Protein AF-A0AAQ3LED3-F1 (afdb_monomer_lite)

Structure (mmCIF, N/CA/C/O backbone):
data_AF-A0AAQ3LED3-F1
#
_entry.id   AF-A0AAQ3LED3-F1
#
loop_
_atom_site.group_PDB
_atom_site.id
_atom_site.type_symbol
_atom_site.label_atom_id
_atom_site.label_alt_id
_atom_site.label_comp_id
_atom_site.label_asym_id
_atom_site.label_entity_id
_atom_site.label_seq_id
_atom_site.pdbx_PDB_ins_code
_atom_site.Cartn_x
_atom_site.Cartn_y
_atom_site.Cartn_z
_atom_site.occupancy
_atom_site.B_iso_or_equiv
_atom_site.auth_seq_id
_atom_site.auth_comp_id
_atom_site.auth_asym_id
_atom_site.auth_atom_id
_atom_site.pdbx_PDB_model_num
ATOM 1 N N . MET A 1 1 ? -4.974 -30.019 21.539 1.00 39.16 1 MET A N 1
ATOM 2 C CA . MET A 1 1 ? -4.621 -29.188 20.366 1.00 39.16 1 MET A CA 1
ATOM 3 C C . MET A 1 1 ? -3.372 -29.728 19.628 1.00 39.16 1 MET A C 1
ATOM 5 O O . MET A 1 1 ? -2.454 -28.983 19.342 1.00 39.16 1 MET A O 1
ATOM 9 N N . LYS A 1 2 ? -3.311 -31.041 19.319 1.00 35.94 2 LYS A N 1
ATOM 10 C CA . LYS A 1 2 ? -2.186 -31.709 18.611 1.00 35.94 2 LYS A CA 1
ATOM 11 C C . LYS A 1 2 ? -2.678 -32.891 17.750 1.00 35.94 2 LYS A C 1
ATOM 13 O O . LYS A 1 2 ? -2.239 -34.020 17.934 1.00 35.94 2 LYS A O 1
ATOM 18 N N . ARG A 1 3 ? -3.676 -32.673 16.881 1.00 33.66 3 ARG A N 1
ATOM 19 C CA . ARG A 1 3 ? -4.231 -33.735 16.004 1.00 33.66 3 ARG A CA 1
ATOM 20 C C . ARG A 1 3 ? -4.654 -33.291 14.591 1.00 33.66 3 ARG A C 1
ATOM 22 O O . ARG A 1 3 ? -5.319 -34.058 13.913 1.00 33.66 3 ARG A O 1
ATOM 29 N N . LYS A 1 4 ? -4.247 -32.108 14.112 1.00 34.94 4 LYS A N 1
ATOM 30 C CA . LYS A 1 4 ? -4.562 -31.657 12.736 1.00 34.94 4 LYS A CA 1
ATOM 31 C C . LYS A 1 4 ? -3.407 -31.757 11.723 1.00 34.94 4 LYS A C 1
ATOM 33 O O . LYS A 1 4 ? -3.662 -31.655 10.536 1.00 34.94 4 LYS A O 1
ATOM 38 N N . ILE A 1 5 ? -2.179 -32.067 12.152 1.00 38.88 5 ILE A N 1
ATOM 39 C CA . ILE A 1 5 ? -1.014 -32.186 11.244 1.00 38.88 5 ILE A CA 1
ATOM 40 C C . ILE A 1 5 ? -0.881 -33.597 10.626 1.00 38.88 5 ILE A C 1
ATOM 42 O O . ILE A 1 5 ? -0.180 -33.784 9.640 1.00 38.88 5 ILE A O 1
ATOM 46 N N . LEU A 1 6 ? -1.609 -34.602 11.129 1.00 34.03 6 LEU A N 1
ATOM 47 C CA . LEU A 1 6 ? -1.454 -35.990 10.664 1.00 34.03 6 LEU A CA 1
ATOM 48 C C . LEU A 1 6 ? -2.387 -36.398 9.504 1.00 34.03 6 LEU A C 1
ATOM 50 O O . LEU A 1 6 ? -2.241 -37.501 8.990 1.00 34.03 6 LEU A O 1
ATOM 54 N N . LEU A 1 7 ? -3.334 -35.550 9.077 1.00 34.97 7 LEU A N 1
ATOM 55 C CA . LEU A 1 7 ? -4.254 -35.902 7.979 1.00 34.97 7 LEU A CA 1
ATOM 56 C C . LEU A 1 7 ? -3.777 -35.464 6.584 1.00 34.97 7 LEU A C 1
ATOM 58 O O . LEU A 1 7 ? -4.203 -36.062 5.603 1.00 34.97 7 LEU A O 1
ATOM 62 N N . ILE A 1 8 ? -2.857 -34.500 6.482 1.00 41.94 8 ILE A N 1
ATOM 63 C CA . ILE A 1 8 ? -2.320 -34.039 5.186 1.00 41.94 8 ILE A CA 1
ATOM 64 C C . ILE A 1 8 ? -1.297 -35.046 4.625 1.00 41.94 8 ILE A C 1
ATOM 66 O O . ILE A 1 8 ? -1.236 -35.273 3.421 1.00 41.94 8 ILE A O 1
ATOM 70 N N . ALA A 1 9 ? -0.579 -35.765 5.494 1.00 38.59 9 ALA A N 1
ATOM 71 C CA . ALA A 1 9 ? 0.358 -36.811 5.075 1.00 38.59 9 ALA A CA 1
ATOM 72 C C . ALA A 1 9 ? -0.325 -38.108 4.587 1.00 38.59 9 ALA A C 1
ATOM 74 O O . ALA A 1 9 ? 0.303 -38.899 3.886 1.00 38.59 9 ALA A O 1
ATOM 75 N N . LEU A 1 10 ? -1.601 -38.350 4.928 1.00 37.53 10 LEU A N 1
ATOM 76 C CA . LEU A 1 10 ? -2.265 -39.623 4.612 1.00 37.53 10 LEU A CA 1
ATOM 77 C C . LEU A 1 10 ? -2.954 -39.654 3.238 1.00 37.53 10 LEU A C 1
ATOM 79 O O . LEU A 1 10 ? -3.144 -40.740 2.698 1.00 37.53 10 LEU A O 1
ATOM 83 N N . PHE A 1 11 ? -3.277 -38.499 2.644 1.00 43.75 11 PHE A N 1
ATOM 84 C CA . PHE A 1 11 ? -3.797 -38.445 1.269 1.00 43.75 11 PHE A CA 1
ATOM 85 C C . PHE A 1 11 ? -2.687 -38.554 0.209 1.00 43.75 11 PHE A C 1
ATOM 87 O O . PHE A 1 11 ? -2.927 -39.091 -0.868 1.00 43.75 11 PHE A O 1
ATOM 94 N N . GLY A 1 12 ? -1.453 -38.142 0.530 1.00 40.75 12 GLY A N 1
ATOM 95 C CA . GLY A 1 12 ? -0.299 -38.260 -0.374 1.00 40.75 12 GLY A CA 1
ATOM 96 C C . GLY A 1 12 ? 0.404 -39.625 -0.360 1.00 40.75 12 GLY A C 1
ATOM 97 O O . GLY A 1 12 ? 1.065 -39.980 -1.330 1.00 40.75 12 GLY A O 1
ATOM 98 N N . ALA A 1 13 ? 0.264 -40.416 0.709 1.00 41.31 13 ALA A N 1
ATOM 99 C CA . ALA A 1 13 ? 1.035 -41.653 0.888 1.00 41.31 13 ALA A CA 1
ATOM 100 C C . ALA A 1 13 ? 0.421 -42.908 0.230 1.00 41.31 13 ALA A C 1
ATOM 102 O O . ALA A 1 13 ? 1.089 -43.937 0.149 1.00 41.31 13 ALA A O 1
ATOM 103 N N . LEU A 1 14 ? -0.830 -42.847 -0.245 1.00 41.62 14 LEU A N 1
ATOM 104 C CA . LEU A 1 14 ? -1.497 -43.976 -0.918 1.00 41.62 14 LEU A CA 1
ATOM 105 C C . LEU A 1 14 ? -1.493 -43.877 -2.450 1.00 41.62 14 LEU A C 1
ATOM 107 O O . LEU A 1 14 ? -1.827 -44.853 -3.121 1.00 41.62 14 LEU A O 1
ATOM 111 N N . PHE A 1 15 ? -1.027 -42.761 -3.014 1.00 47.09 15 PHE A N 1
ATOM 112 C CA . PHE A 1 15 ? -0.746 -42.647 -4.441 1.00 47.09 15 PHE A CA 1
ATOM 113 C C . PHE A 1 15 ? 0.743 -42.883 -4.709 1.00 47.09 15 PHE A C 1
ATOM 115 O O . PHE A 1 15 ? 1.559 -41.970 -4.734 1.00 47.09 15 PHE A O 1
ATOM 122 N N . SER A 1 16 ? 1.050 -44.152 -4.986 1.00 44.34 16 SER A N 1
ATOM 123 C CA . SER A 1 16 ? 2.111 -44.573 -5.902 1.00 44.34 16 SER A CA 1
ATOM 124 C C . SER A 1 16 ? 3.573 -44.252 -5.515 1.00 44.34 16 SER A C 1
ATOM 126 O O . SER A 1 16 ? 4.121 -43.192 -5.816 1.00 44.34 16 SER A O 1
ATOM 128 N N . LEU A 1 17 ? 4.267 -45.287 -5.038 1.00 46.12 17 LEU A N 1
ATOM 129 C CA . LEU A 1 17 ? 5.734 -45.380 -5.017 1.00 46.12 17 LEU A CA 1
ATOM 130 C C . LEU A 1 17 ? 6.355 -45.763 -6.385 1.00 46.12 17 LEU A C 1
ATOM 132 O O . LEU A 1 17 ? 7.554 -45.990 -6.439 1.00 46.12 17 LEU A O 1
ATOM 136 N N . ASN A 1 18 ? 5.579 -45.834 -7.481 1.00 47.50 18 ASN A N 1
ATOM 137 C CA . ASN A 1 18 ? 6.070 -46.310 -8.792 1.00 47.50 18 ASN A CA 1
ATOM 138 C C . ASN A 1 18 ? 5.750 -45.413 -10.012 1.00 47.50 18 ASN A C 1
ATOM 140 O O . ASN A 1 18 ? 6.147 -45.764 -11.117 1.00 47.50 18 ASN A O 1
ATOM 144 N N . ALA A 1 19 ? 5.060 -44.278 -9.852 1.00 50.53 19 ALA A N 1
ATOM 145 C CA . ALA A 1 19 ? 4.600 -43.425 -10.966 1.00 50.53 19 ALA A CA 1
ATOM 146 C C . ALA A 1 19 ? 5.164 -41.989 -10.971 1.00 50.53 19 ALA A C 1
ATOM 148 O O . ALA A 1 19 ? 4.723 -41.179 -11.777 1.00 50.53 19 ALA A O 1
ATOM 149 N N . LYS A 1 20 ? 6.117 -41.642 -10.090 1.00 52.84 20 LYS A N 1
ATOM 150 C CA . LYS A 1 20 ? 6.657 -40.265 -10.013 1.00 52.84 20 LYS A CA 1
ATOM 151 C C . LYS A 1 20 ? 7.801 -39.985 -10.994 1.00 52.84 20 LYS A C 1
ATOM 153 O O . LYS A 1 20 ? 7.838 -38.904 -11.569 1.00 52.84 20 LYS A O 1
ATOM 158 N N . ALA A 1 21 ? 8.629 -40.984 -11.303 1.00 53.38 21 ALA A N 1
ATOM 159 C CA . ALA A 1 21 ? 9.768 -40.877 -12.226 1.00 53.38 21 ALA A CA 1
ATOM 160 C C . ALA A 1 21 ? 9.396 -40.711 -13.724 1.00 53.38 21 ALA A C 1
ATOM 162 O O . ALA A 1 21 ? 10.213 -40.984 -14.600 1.00 53.38 21 ALA A O 1
ATOM 163 N N . GLN A 1 22 ? 8.149 -40.344 -14.048 1.00 70.69 22 GLN A N 1
ATOM 164 C CA . GLN A 1 22 ? 7.679 -40.182 -15.430 1.00 70.69 22 GLN A CA 1
ATOM 165 C C . GLN A 1 22 ? 7.070 -38.816 -15.743 1.00 70.69 22 GLN A C 1
ATOM 167 O O . GLN A 1 22 ? 6.815 -38.558 -16.922 1.00 70.69 22 GLN A O 1
ATOM 172 N N . LEU A 1 23 ? 6.865 -37.936 -14.753 1.00 83.38 23 LEU A N 1
ATOM 173 C CA . LEU A 1 23 ? 6.162 -36.669 -14.983 1.00 83.38 23 LEU A CA 1
ATOM 174 C C . LEU A 1 23 ? 6.820 -35.851 -16.103 1.00 83.38 23 LEU A C 1
ATOM 176 O O . LEU A 1 23 ? 6.142 -35.382 -17.008 1.00 83.38 23 LEU A O 1
ATOM 180 N N . TRP A 1 24 ? 8.149 -35.776 -16.106 1.00 88.06 24 TRP A N 1
ATOM 181 C CA . TRP A 1 24 ? 8.919 -35.025 -17.101 1.00 88.06 24 TRP A CA 1
ATOM 182 C C . TRP A 1 24 ? 9.582 -35.921 -18.150 1.00 88.06 24 TRP A C 1
ATOM 184 O O . TRP A 1 24 ? 10.548 -35.525 -18.805 1.00 88.06 24 TRP A O 1
ATOM 194 N N . SER A 1 25 ? 9.059 -37.138 -18.336 1.00 83.06 25 SER A N 1
ATOM 195 C CA . SER A 1 25 ? 9.553 -38.042 -19.372 1.00 83.06 25 SER A CA 1
ATOM 196 C C . SER A 1 25 ? 9.434 -37.390 -20.757 1.00 83.06 25 SER A C 1
ATOM 198 O O . SER A 1 25 ? 8.403 -36.831 -21.123 1.00 83.06 25 SER A O 1
ATOM 200 N N . GLY A 1 26 ? 10.530 -37.415 -21.520 1.00 84.06 26 GLY A N 1
ATOM 201 C CA . GLY A 1 26 ? 10.606 -36.771 -22.835 1.00 84.06 26 GLY A CA 1
ATOM 202 C C . GLY A 1 26 ? 10.988 -35.287 -22.825 1.00 84.06 26 GLY A C 1
ATOM 203 O O . GLY A 1 26 ? 11.091 -34.706 -23.904 1.00 84.06 26 GLY A O 1
ATOM 204 N N . ALA A 1 27 ? 11.247 -34.679 -21.661 1.00 86.94 27 ALA A N 1
ATOM 205 C CA . ALA A 1 27 ? 11.855 -33.353 -21.610 1.00 86.94 27 ALA A CA 1
ATOM 206 C C . ALA A 1 27 ? 13.255 -33.374 -22.255 1.00 86.94 27 ALA A C 1
ATOM 208 O O . ALA A 1 27 ? 14.071 -34.257 -21.974 1.00 86.94 27 ALA A O 1
ATOM 209 N N . GLY A 1 28 ? 13.540 -32.397 -23.120 1.00 84.38 28 GLY A N 1
ATOM 210 C CA . GLY A 1 28 ? 14.907 -32.131 -23.569 1.00 84.38 28 GLY A CA 1
ATOM 211 C C . GLY A 1 28 ? 15.749 -31.661 -22.384 1.00 84.38 28 GLY A C 1
ATOM 212 O O . GLY A 1 28 ? 15.194 -31.126 -21.434 1.00 84.38 28 GLY A O 1
ATOM 213 N N . GLY A 1 29 ? 17.064 -31.865 -22.405 1.00 86.56 29 GLY A N 1
ATOM 214 C CA . GLY A 1 29 ? 17.938 -31.460 -21.302 1.00 86.56 29 GLY A CA 1
ATOM 215 C C . GLY A 1 29 ? 19.202 -30.764 -21.785 1.00 86.56 29 GLY A C 1
ATOM 216 O O . GLY A 1 29 ? 19.706 -31.078 -22.866 1.00 86.56 29 GLY A O 1
ATOM 217 N N . ASP A 1 30 ? 19.716 -29.843 -20.977 1.00 86.75 30 ASP A N 1
ATOM 218 C CA . ASP A 1 30 ? 21.051 -29.275 -21.125 1.00 86.75 30 ASP A CA 1
ATOM 219 C C . ASP A 1 30 ? 22.057 -29.964 -20.168 1.00 86.75 30 ASP A C 1
ATOM 221 O O . ASP A 1 30 ? 21.665 -30.692 -19.248 1.00 86.75 30 ASP A O 1
ATOM 225 N N . PRO A 1 31 ? 23.375 -29.769 -20.356 1.00 80.56 31 PRO A N 1
ATOM 226 C CA . PRO A 1 31 ? 24.391 -30.344 -19.469 1.00 80.56 31 PRO A CA 1
ATOM 227 C C . PRO A 1 31 ? 24.377 -29.820 -18.022 1.00 80.56 31 PRO A C 1
ATOM 229 O O . PRO A 1 31 ? 25.040 -30.410 -17.172 1.00 80.56 31 PRO A O 1
ATOM 232 N N . ASN A 1 32 ? 23.665 -28.728 -17.733 1.00 86.94 32 ASN A N 1
ATOM 233 C CA . ASN A 1 32 ? 23.598 -28.094 -16.414 1.00 86.94 32 ASN A CA 1
ATOM 234 C C . ASN A 1 32 ? 22.384 -28.566 -15.592 1.00 86.94 32 ASN A C 1
ATOM 236 O O . ASN A 1 32 ? 22.146 -28.063 -14.493 1.00 86.94 32 ASN A O 1
ATOM 240 N N . GLY A 1 33 ? 21.619 -29.535 -16.105 1.00 86.81 33 GLY A N 1
ATOM 241 C CA . GLY A 1 33 ? 20.439 -30.080 -15.435 1.00 86.81 33 GLY A CA 1
ATOM 242 C C . GLY A 1 33 ? 19.156 -29.286 -15.686 1.00 86.81 33 GLY A C 1
ATOM 243 O O . GLY A 1 33 ? 18.128 -29.610 -15.088 1.00 86.81 33 GLY A O 1
ATOM 244 N N . TRP A 1 34 ? 19.188 -28.284 -16.572 1.00 92.94 34 TRP A N 1
ATOM 245 C CA . TRP A 1 34 ? 17.970 -27.667 -17.084 1.00 92.94 34 TRP A CA 1
ATOM 246 C C . TRP A 1 34 ? 17.277 -28.614 -18.048 1.00 92.94 34 TRP A C 1
ATOM 248 O O . TRP A 1 34 ? 17.904 -29.312 -18.846 1.00 92.94 34 TRP A O 1
ATOM 258 N N . LYS A 1 35 ? 15.956 -28.623 -17.969 1.00 93.50 35 LYS A N 1
ATOM 259 C CA . LYS A 1 35 ? 15.052 -29.408 -18.790 1.00 93.50 35 LYS A CA 1
ATOM 260 C C . LYS A 1 35 ? 14.139 -28.469 -19.554 1.00 93.50 35 LYS A C 1
ATOM 262 O O . LYS A 1 35 ? 13.816 -27.386 -19.078 1.00 93.50 35 LYS A O 1
ATOM 267 N N . TYR A 1 36 ? 13.720 -28.896 -20.733 1.00 92.25 36 TYR A N 1
ATOM 268 C CA . TYR A 1 36 ? 12.836 -28.149 -21.607 1.00 92.25 36 TYR A CA 1
ATOM 269 C C . TYR A 1 36 ? 11.676 -29.020 -22.059 1.00 92.25 36 TYR A C 1
ATOM 271 O O . TYR A 1 36 ? 11.869 -30.121 -22.584 1.00 92.25 36 TYR A O 1
ATOM 279 N N . VAL A 1 37 ? 10.469 -28.490 -21.914 1.00 91.88 37 VAL A N 1
ATOM 280 C CA . VAL A 1 37 ? 9.255 -29.075 -22.476 1.00 91.88 37 VAL A CA 1
ATOM 281 C C . VAL A 1 37 ? 8.555 -27.996 -23.286 1.00 91.88 37 VAL A C 1
ATOM 283 O O . VAL A 1 37 ? 8.310 -26.914 -22.776 1.00 91.88 37 VAL A O 1
ATOM 286 N N . SER A 1 38 ? 8.222 -28.290 -24.546 1.00 88.25 38 SER A N 1
ATOM 287 C CA . SER A 1 38 ? 7.751 -27.274 -25.508 1.00 88.25 38 SER A CA 1
ATOM 288 C C . SER A 1 38 ? 6.564 -26.430 -25.041 1.00 88.25 38 SER A C 1
ATOM 290 O O . SER A 1 38 ? 6.503 -25.250 -25.369 1.00 88.25 38 SER A O 1
ATOM 292 N N . TRP A 1 39 ? 5.638 -27.021 -24.281 1.00 88.31 39 TRP A N 1
ATOM 293 C CA . TRP A 1 39 ? 4.488 -26.300 -23.753 1.00 88.31 39 TRP A CA 1
ATOM 294 C C . TRP A 1 39 ? 4.817 -25.554 -22.460 1.00 88.31 39 TRP A C 1
ATOM 296 O O . TRP A 1 39 ? 4.253 -24.495 -22.253 1.00 88.31 39 TRP A O 1
ATOM 306 N N . PHE A 1 40 ? 5.709 -26.073 -21.610 1.00 90.69 40 PHE A N 1
ATOM 307 C CA . PHE A 1 40 ? 5.957 -25.522 -20.274 1.00 90.69 40 PHE A CA 1
ATOM 308 C C . PHE A 1 40 ? 7.080 -24.477 -20.281 1.00 90.69 40 PHE A C 1
ATOM 310 O O . PHE A 1 40 ? 6.923 -23.409 -19.707 1.00 90.69 40 PHE A O 1
ATOM 317 N N . GLY A 1 41 ? 8.163 -24.732 -21.018 1.00 90.25 41 GLY A N 1
ATOM 318 C CA . GLY A 1 41 ? 9.366 -23.904 -21.052 1.00 90.25 41 GLY A CA 1
ATOM 319 C C . GLY A 1 41 ? 10.567 -24.594 -20.404 1.00 90.25 41 GLY A C 1
ATOM 320 O O . GLY A 1 41 ? 10.619 -25.828 -20.316 1.00 90.25 41 GLY A O 1
ATOM 321 N N . TRP A 1 42 ? 11.555 -23.791 -19.996 1.00 91.56 42 TRP A N 1
ATOM 322 C CA . TRP A 1 42 ? 12.739 -24.257 -19.277 1.00 91.56 42 TRP A CA 1
ATOM 323 C C . TRP A 1 42 ? 12.487 -24.344 -17.774 1.00 91.56 42 TRP A C 1
ATOM 325 O O . TRP A 1 42 ? 11.936 -23.437 -17.152 1.00 91.56 42 TRP A O 1
ATOM 335 N N . PHE A 1 43 ? 12.954 -25.427 -17.167 1.00 93.62 43 PHE A N 1
ATOM 336 C CA . PHE A 1 43 ? 12.935 -25.607 -15.723 1.00 93.62 43 PHE A CA 1
ATOM 337 C C . PHE A 1 43 ? 14.103 -26.471 -15.264 1.00 93.62 43 PHE A C 1
ATOM 339 O O . PHE A 1 43 ? 14.578 -27.349 -15.979 1.00 93.62 43 PHE A O 1
ATOM 346 N N . TRP A 1 44 ? 14.559 -26.253 -14.043 1.00 93.69 44 TRP A N 1
ATOM 347 C CA . TRP A 1 44 ? 15.579 -27.054 -13.393 1.00 93.69 44 TRP A CA 1
ATOM 348 C C . TRP A 1 44 ? 14.942 -27.975 -12.349 1.00 93.69 44 TRP A C 1
ATOM 350 O O . TRP A 1 44 ? 14.033 -27.573 -11.624 1.00 93.69 44 TRP A O 1
ATOM 360 N N . SER A 1 45 ? 15.400 -29.224 -12.256 1.00 88.88 45 SER A N 1
ATOM 361 C CA . SER A 1 45 ? 14.955 -30.160 -11.215 1.00 88.88 45 SER A CA 1
ATOM 362 C C . SER A 1 45 ? 16.072 -31.145 -10.876 1.00 88.88 45 SER A C 1
ATOM 364 O O . SER A 1 45 ? 16.487 -31.933 -11.728 1.00 88.88 45 SER A O 1
ATOM 366 N N . GLU A 1 46 ? 16.547 -31.099 -9.627 1.00 78.88 46 GLU A N 1
ATOM 367 C CA . GLU A 1 46 ? 17.621 -31.970 -9.121 1.00 78.88 46 GLU A CA 1
ATOM 368 C C . GLU A 1 46 ? 17.181 -33.431 -8.994 1.00 78.88 46 GLU A C 1
ATOM 370 O O . GLU A 1 46 ? 17.960 -34.355 -9.220 1.00 78.88 46 GLU A O 1
ATOM 375 N N . ASN A 1 47 ? 15.919 -33.638 -8.614 1.00 77.81 47 ASN A N 1
ATOM 376 C CA . ASN A 1 47 ? 15.350 -34.947 -8.351 1.00 77.81 47 ASN A CA 1
ATOM 377 C C . ASN A 1 47 ? 13.862 -34.946 -8.718 1.00 77.81 47 ASN A C 1
ATOM 379 O O . ASN A 1 47 ? 13.042 -34.374 -7.999 1.00 77.81 47 ASN A O 1
ATOM 383 N N . GLU A 1 48 ? 13.512 -35.622 -9.812 1.00 68.81 48 GLU A N 1
ATOM 384 C CA . GLU A 1 48 ? 12.120 -35.725 -10.272 1.00 68.81 48 GLU A CA 1
ATOM 385 C C . GLU A 1 48 ? 11.205 -36.364 -9.215 1.00 68.81 48 GLU A C 1
ATOM 387 O O . GLU A 1 48 ? 10.032 -36.008 -9.119 1.00 68.81 48 GLU A O 1
ATOM 392 N N . ASP A 1 49 ? 11.747 -37.230 -8.351 1.00 70.56 49 ASP A N 1
ATOM 393 C CA . ASP A 1 49 ? 10.980 -37.872 -7.280 1.00 70.56 49 ASP A CA 1
ATOM 394 C C . ASP A 1 49 ? 10.625 -36.904 -6.141 1.00 70.56 49 ASP A C 1
ATOM 396 O O . ASP A 1 49 ? 9.685 -37.152 -5.376 1.00 70.56 49 ASP A O 1
ATOM 400 N N . ALA A 1 50 ? 11.356 -35.791 -6.020 1.00 79.12 50 ALA A N 1
ATOM 401 C CA . ALA A 1 50 ? 11.120 -34.783 -4.994 1.00 79.12 50 ALA A CA 1
ATOM 402 C C . ALA A 1 50 ? 9.968 -33.833 -5.347 1.00 79.12 50 ALA A C 1
ATOM 404 O O . ALA A 1 50 ? 9.519 -33.114 -4.459 1.00 79.12 50 ALA A O 1
ATOM 405 N N . GLY A 1 51 ? 9.494 -33.809 -6.600 1.00 87.75 51 GLY A N 1
ATOM 406 C CA . GLY A 1 51 ? 8.405 -32.943 -7.080 1.00 87.75 51 GLY A CA 1
ATOM 407 C C . GLY A 1 51 ? 8.763 -31.457 -7.209 1.00 87.75 51 GLY A C 1
ATOM 408 O O . GLY A 1 51 ? 8.137 -30.749 -7.991 1.00 87.75 51 GLY A O 1
ATOM 409 N N . TRP A 1 52 ? 9.785 -30.974 -6.500 1.00 92.31 52 TRP A N 1
ATOM 410 C CA . TRP A 1 52 ? 10.265 -29.599 -6.618 1.00 92.31 52 TRP A CA 1
ATOM 411 C C . TRP A 1 52 ? 10.997 -29.354 -7.940 1.00 92.31 52 TRP A C 1
ATOM 413 O O . TRP A 1 52 ? 11.885 -30.114 -8.345 1.00 92.31 52 TRP A O 1
ATOM 423 N N . LEU A 1 53 ? 10.640 -28.248 -8.584 1.00 93.62 53 LEU A N 1
ATOM 424 C CA . LEU A 1 53 ? 11.310 -27.705 -9.756 1.00 93.62 53 LEU A CA 1
ATOM 425 C C . LEU A 1 53 ? 11.456 -26.189 -9.626 1.00 93.62 53 LEU A C 1
ATOM 427 O O . LEU A 1 53 ? 10.682 -25.539 -8.924 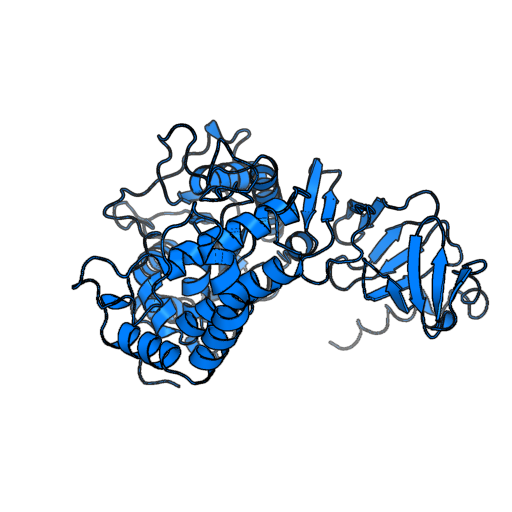1.00 93.62 53 LEU A O 1
ATOM 431 N N . TYR A 1 54 ? 12.447 -25.643 -10.318 1.00 91.94 54 TYR A N 1
ATOM 432 C CA . TYR A 1 54 ? 12.633 -24.213 -10.506 1.00 91.94 54 TYR A CA 1
ATOM 433 C C . TYR A 1 54 ? 12.352 -23.880 -11.971 1.00 91.94 54 TYR A C 1
ATOM 435 O O . TYR A 1 54 ? 13.160 -24.194 -12.842 1.00 91.94 54 TYR A O 1
ATOM 443 N N . HIS A 1 55 ? 11.192 -23.303 -12.262 1.00 91.44 55 HIS A N 1
ATOM 444 C CA . HIS A 1 55 ? 10.849 -22.836 -13.602 1.00 91.44 55 HIS A CA 1
ATOM 445 C C . HIS A 1 55 ? 11.590 -21.531 -13.906 1.00 91.44 55 HIS A C 1
ATOM 447 O O . HIS A 1 55 ? 11.686 -20.673 -13.031 1.00 91.44 55 HIS A O 1
ATOM 453 N N . GLU A 1 56 ? 12.070 -21.350 -15.139 1.00 84.50 56 GLU A N 1
ATOM 454 C CA . GLU A 1 56 ? 12.850 -20.167 -15.543 1.00 84.50 56 GLU A CA 1
ATOM 455 C C . GLU A 1 56 ? 12.136 -18.854 -15.202 1.00 84.50 56 GLU A C 1
ATOM 457 O O . GLU A 1 56 ? 12.763 -17.904 -14.739 1.00 84.50 56 GLU A O 1
ATOM 462 N N . THR A 1 57 ? 10.815 -18.833 -15.377 1.00 78.75 57 THR A N 1
ATOM 463 C CA . THR A 1 57 ? 9.985 -17.663 -15.085 1.00 78.75 57 THR A CA 1
ATOM 464 C C . THR A 1 57 ? 9.105 -17.831 -13.849 1.00 78.75 57 THR A C 1
ATOM 466 O O . THR A 1 57 ? 8.951 -16.888 -13.088 1.00 78.75 57 THR A O 1
ATOM 469 N N . LEU A 1 58 ? 8.544 -19.021 -13.604 1.00 81.44 58 LEU A N 1
ATOM 470 C CA . LEU A 1 58 ? 7.572 -19.247 -12.524 1.00 81.44 58 LEU A CA 1
ATOM 471 C C . LEU A 1 58 ? 8.253 -19.506 -11.167 1.00 81.44 58 LEU A C 1
ATOM 473 O O . LEU A 1 58 ? 7.567 -19.662 -10.160 1.00 81.44 58 LEU A O 1
ATOM 477 N N . GLU A 1 59 ? 9.591 -19.523 -11.143 1.00 86.50 59 GLU A N 1
ATOM 478 C CA . GLU A 1 59 ? 10.435 -19.794 -9.979 1.00 86.50 59 GLU A CA 1
ATOM 479 C C . GLU A 1 59 ? 10.143 -21.166 -9.335 1.00 86.50 59 GLU A C 1
ATOM 481 O O . GLU A 1 59 ? 9.880 -22.153 -10.029 1.00 86.50 59 GLU A O 1
ATOM 486 N N . TRP A 1 60 ? 10.281 -21.276 -8.010 1.00 91.12 60 TRP A N 1
ATOM 487 C CA . TRP A 1 60 ? 10.126 -22.530 -7.278 1.00 91.12 60 TRP A CA 1
ATOM 488 C C . TRP A 1 60 ? 8.671 -22.986 -7.212 1.00 91.12 60 TRP A C 1
ATOM 490 O O . TRP A 1 60 ? 7.803 -22.294 -6.682 1.00 91.12 60 TRP A O 1
ATOM 500 N N . MET A 1 61 ? 8.433 -24.212 -7.671 1.00 93.69 61 MET A N 1
ATOM 501 C CA . MET A 1 61 ? 7.122 -24.848 -7.668 1.00 93.69 61 MET A CA 1
ATOM 502 C C . MET A 1 61 ? 7.248 -26.317 -7.265 1.00 93.69 61 MET A C 1
ATOM 504 O O . MET A 1 61 ? 8.227 -26.985 -7.603 1.00 93.69 61 MET A O 1
ATOM 508 N N . TYR A 1 62 ? 6.238 -26.852 -6.585 1.00 93.75 62 TYR A N 1
ATOM 509 C CA . TYR A 1 62 ? 6.117 -28.293 -6.362 1.00 93.75 62 TYR A CA 1
ATOM 510 C C . TYR A 1 62 ? 5.104 -28.882 -7.340 1.00 93.75 62 TYR A C 1
ATOM 512 O O . TYR A 1 62 ? 3.921 -28.569 -7.268 1.00 93.75 62 TYR A O 1
ATOM 520 N N . ALA A 1 63 ? 5.552 -29.740 -8.249 1.00 93.94 63 ALA A N 1
ATOM 521 C CA . ALA A 1 63 ? 4.704 -30.430 -9.206 1.00 93.94 63 ALA A CA 1
ATOM 522 C C . ALA A 1 63 ? 4.298 -31.815 -8.681 1.00 93.94 63 ALA A C 1
ATOM 524 O O . ALA A 1 63 ? 5.129 -32.622 -8.259 1.00 93.94 63 ALA A O 1
ATOM 525 N N . SER A 1 64 ? 3.002 -32.110 -8.744 1.00 92.00 64 SER A N 1
ATOM 526 C CA . SER A 1 64 ? 2.417 -33.384 -8.340 1.00 92.00 64 SER A CA 1
ATOM 527 C C . SER A 1 64 ? 1.444 -33.880 -9.398 1.00 92.00 64 SER A C 1
ATOM 529 O O . SER A 1 64 ? 0.300 -33.433 -9.459 1.00 92.00 64 SER A O 1
ATOM 531 N N . SER A 1 65 ? 1.880 -34.846 -10.205 1.00 87.56 65 SER A N 1
ATOM 532 C CA . SER A 1 65 ? 1.007 -35.590 -11.113 1.00 87.56 65 SER A CA 1
ATOM 533 C C . SER A 1 65 ? 1.643 -36.901 -11.576 1.00 87.56 65 SER A C 1
ATOM 535 O O . SER A 1 65 ? 2.795 -37.195 -11.259 1.00 87.56 65 SER A O 1
ATOM 537 N N . GLN A 1 66 ? 0.857 -37.698 -12.296 1.00 84.12 66 GLN A N 1
ATOM 538 C CA . GLN A 1 66 ? 1.285 -38.895 -13.015 1.00 84.12 66 GLN A CA 1
ATOM 539 C C . GLN A 1 66 ? 1.503 -38.629 -14.516 1.00 84.12 66 GLN A C 1
ATOM 541 O O . GLN A 1 66 ? 2.078 -39.477 -15.192 1.00 84.12 66 GLN A O 1
ATOM 546 N N . SER A 1 67 ? 1.052 -37.486 -15.048 1.00 88.62 67 SER A N 1
ATOM 547 C CA . SER A 1 67 ? 1.177 -37.124 -16.465 1.00 88.62 67 SER A CA 1
ATOM 548 C C . SER A 1 67 ? 1.397 -35.622 -16.646 1.00 88.62 67 SER A C 1
ATOM 550 O O . SER A 1 67 ? 1.137 -34.832 -15.741 1.00 88.62 67 SER A O 1
ATOM 552 N N . GLN A 1 68 ? 1.860 -35.223 -17.835 1.00 90.81 68 GLN A N 1
ATOM 553 C CA . GLN A 1 68 ? 2.004 -33.805 -18.178 1.00 90.81 68 GLN A CA 1
ATOM 554 C C . GLN A 1 68 ? 0.670 -33.116 -18.469 1.00 90.81 68 GLN A C 1
ATOM 556 O O . GLN A 1 68 ? 0.642 -31.894 -18.508 1.00 90.81 68 GLN A O 1
ATOM 561 N N . ASP A 1 69 ? -0.412 -33.867 -18.679 1.00 91.38 69 ASP A N 1
ATOM 562 C CA . ASP A 1 69 ? -1.705 -33.317 -19.099 1.00 91.38 69 ASP A CA 1
ATOM 563 C C . ASP A 1 69 ? -2.494 -32.713 -17.921 1.00 91.38 69 ASP A C 1
ATOM 565 O O . ASP A 1 69 ? -3.243 -31.763 -18.120 1.00 91.38 69 ASP A O 1
ATOM 569 N N . ASP A 1 70 ? -2.262 -33.202 -16.694 1.00 91.25 70 ASP A N 1
ATOM 570 C CA . ASP A 1 70 ? -3.029 -32.841 -15.493 1.00 91.25 70 ASP A CA 1
ATOM 571 C C . ASP A 1 70 ? -2.102 -32.599 -14.288 1.00 91.25 70 ASP A C 1
ATOM 573 O O . ASP A 1 70 ? -2.015 -33.422 -13.373 1.00 91.25 70 ASP A O 1
ATOM 577 N N . ILE A 1 71 ? -1.354 -31.498 -14.278 1.00 93.75 71 ILE A N 1
ATOM 578 C CA . ILE A 1 71 ? -0.377 -31.179 -13.231 1.00 93.75 71 ILE A CA 1
ATOM 579 C C . ILE A 1 71 ? -0.976 -30.292 -12.141 1.00 93.75 71 ILE A C 1
ATOM 581 O O . ILE A 1 71 ? -1.455 -29.188 -12.399 1.00 93.75 71 ILE A O 1
ATOM 585 N N . PHE A 1 72 ? -0.857 -30.740 -10.889 1.00 94.56 72 PHE A N 1
ATOM 586 C CA . PHE A 1 72 ? -1.029 -29.864 -9.736 1.00 94.56 72 PHE A CA 1
ATOM 587 C C . PHE A 1 72 ? 0.312 -29.250 -9.357 1.00 94.56 72 PHE A C 1
ATOM 589 O O . PHE A 1 72 ? 1.247 -29.957 -8.981 1.00 94.56 72 PHE A O 1
ATOM 596 N N . PHE A 1 73 ? 0.395 -27.934 -9.446 1.00 94.44 73 PHE A N 1
ATOM 597 C CA . PHE A 1 73 ? 1.527 -27.141 -9.011 1.00 94.44 73 PHE A CA 1
ATOM 598 C C . PHE A 1 73 ? 1.216 -26.500 -7.667 1.00 94.44 73 PHE A C 1
ATOM 600 O O . PHE A 1 73 ? 0.134 -25.964 -7.492 1.00 94.44 73 PHE A O 1
ATOM 607 N N . TRP A 1 74 ? 2.149 -26.511 -6.726 1.00 93.12 74 TRP A N 1
ATOM 608 C CA . TRP A 1 74 ? 2.056 -25.702 -5.518 1.00 93.12 74 TRP A CA 1
ATOM 609 C C . TRP A 1 74 ? 3.087 -24.579 -5.557 1.00 93.12 74 TRP A C 1
ATOM 611 O O . TRP A 1 74 ? 4.254 -24.825 -5.875 1.00 93.12 74 TRP A O 1
ATOM 621 N N . THR A 1 75 ? 2.658 -23.368 -5.213 1.00 84.94 75 THR A N 1
ATOM 622 C CA . THR A 1 75 ? 3.519 -22.192 -5.009 1.00 84.94 75 THR A CA 1
ATOM 623 C C . THR A 1 75 ? 3.215 -21.559 -3.655 1.00 84.94 75 THR A C 1
ATOM 625 O O . THR A 1 75 ? 2.139 -21.784 -3.101 1.00 84.94 75 THR A O 1
ATOM 628 N N . ASN A 1 76 ? 4.137 -20.750 -3.126 1.00 73.75 76 ASN A N 1
ATOM 629 C CA . ASN A 1 76 ? 3.888 -20.014 -1.881 1.00 73.75 76 ASN A CA 1
ATOM 630 C C . ASN A 1 76 ? 2.729 -19.012 -2.023 1.00 73.75 76 ASN A C 1
ATOM 632 O O . ASN A 1 76 ? 1.992 -18.805 -1.064 1.00 73.75 76 ASN A O 1
ATOM 636 N N . ASP A 1 77 ? 2.572 -18.419 -3.209 1.00 68.06 77 ASP A N 1
ATOM 637 C CA . ASP A 1 77 ? 1.662 -17.289 -3.418 1.00 68.06 77 ASP A CA 1
ATOM 638 C C . ASP A 1 77 ? 0.247 -17.741 -3.801 1.00 68.06 77 ASP A C 1
ATOM 640 O O . ASP A 1 77 ? -0.737 -17.178 -3.332 1.00 68.06 77 ASP A O 1
ATOM 644 N N . LEU A 1 78 ? 0.136 -18.775 -4.642 1.00 75.50 78 LEU A N 1
ATOM 645 C CA . LEU A 1 78 ? -1.137 -19.234 -5.217 1.00 75.50 78 LEU A CA 1
ATOM 646 C C . LEU A 1 78 ? -1.590 -20.599 -4.689 1.00 75.50 78 LEU A C 1
ATOM 648 O O . LEU A 1 78 ? -2.608 -21.127 -5.141 1.00 75.50 78 LEU A O 1
ATOM 652 N N . GLU A 1 79 ? -0.845 -21.156 -3.729 1.00 87.50 79 GLU A N 1
ATOM 653 C CA . GLU A 1 79 ? -1.027 -22.504 -3.196 1.00 87.50 79 GLU A CA 1
ATOM 654 C C . GLU A 1 79 ? -1.143 -23.538 -4.329 1.00 87.50 79 GLU A C 1
ATOM 656 O O . GLU A 1 79 ? -0.358 -23.498 -5.280 1.00 87.50 79 GLU A O 1
ATOM 661 N N . TRP A 1 80 ? -2.086 -24.483 -4.227 1.00 92.38 80 TRP A N 1
ATOM 662 C CA . TRP A 1 80 ? -2.343 -25.477 -5.261 1.00 92.38 80 TRP A CA 1
ATOM 663 C C . TRP A 1 80 ? -3.047 -24.859 -6.468 1.00 92.38 80 TRP A C 1
ATOM 665 O O . TRP A 1 80 ? -4.168 -24.357 -6.380 1.00 92.38 80 TRP A O 1
ATOM 675 N N . MET A 1 81 ? -2.401 -24.995 -7.616 1.00 94.12 81 MET A N 1
ATOM 676 C CA . MET A 1 81 ? -2.894 -24.643 -8.929 1.00 94.12 81 MET A CA 1
ATOM 677 C C . MET A 1 81 ? -2.937 -25.869 -9.835 1.00 94.12 81 MET A C 1
ATOM 679 O O . MET A 1 81 ? -2.069 -26.733 -9.762 1.00 94.12 81 MET A O 1
ATOM 683 N N . PHE A 1 82 ? -3.912 -25.928 -10.727 1.00 94.31 82 PHE A N 1
ATOM 684 C CA . PHE A 1 82 ? -4.019 -26.934 -11.773 1.00 94.31 82 PHE A CA 1
ATOM 685 C C . PHE A 1 82 ? -3.636 -26.332 -13.128 1.00 94.31 82 PHE A C 1
ATOM 687 O O . PHE A 1 82 ? -4.143 -25.276 -13.499 1.00 94.31 82 PHE A O 1
ATOM 694 N N . SER A 1 83 ? -2.764 -27.006 -13.872 1.00 94.69 83 SER A N 1
ATOM 695 C CA . SER A 1 83 ? -2.453 -26.717 -15.277 1.00 94.69 83 SER A CA 1
ATOM 696 C C . SER A 1 83 ? -1.923 -27.991 -15.945 1.00 94.69 83 SER A C 1
ATOM 698 O O . SER A 1 83 ? -1.871 -29.042 -15.322 1.00 94.69 83 SER A O 1
ATOM 700 N N . GLY A 1 84 ? -1.522 -27.939 -17.207 1.00 93.62 84 GLY A N 1
ATOM 701 C CA . GLY A 1 84 ? -0.977 -29.099 -17.905 1.00 93.62 84 GLY A CA 1
ATOM 702 C C . GLY A 1 84 ? -0.866 -28.882 -19.403 1.00 93.62 84 GLY A C 1
ATOM 703 O O . GLY A 1 84 ? -1.232 -27.831 -19.930 1.00 93.62 84 GLY A O 1
ATOM 704 N N . ASN A 1 85 ? -0.368 -29.890 -20.102 1.00 91.06 85 ASN A N 1
ATOM 705 C CA . ASN A 1 85 ? -0.242 -29.923 -21.547 1.00 91.06 85 ASN A CA 1
ATOM 706 C C . ASN A 1 85 ? -1.629 -29.789 -22.204 1.00 91.06 85 ASN A C 1
ATOM 708 O O . ASN A 1 85 ? -2.472 -30.676 -22.108 1.00 91.06 85 ASN A O 1
ATOM 712 N N . GLY A 1 86 ? -1.874 -28.643 -22.843 1.00 87.88 86 GLY A N 1
ATOM 713 C CA . GLY A 1 86 ? -3.171 -28.270 -23.424 1.00 87.88 86 GLY A CA 1
ATOM 714 C C . GLY A 1 86 ? -3.993 -27.286 -22.587 1.00 87.88 86 GLY A C 1
ATOM 715 O O . GLY A 1 86 ? -4.904 -26.664 -23.127 1.00 87.88 86 GLY A O 1
ATOM 716 N N . THR A 1 87 ? -3.644 -27.096 -21.312 1.00 87.31 87 THR A N 1
ATOM 717 C CA . THR A 1 87 ? -4.246 -26.073 -20.439 1.00 87.31 87 THR A CA 1
ATOM 718 C C . THR A 1 87 ? -3.302 -24.887 -20.242 1.00 87.31 87 THR A C 1
ATOM 720 O O . THR A 1 87 ? -3.745 -23.745 -20.210 1.00 87.31 87 THR A O 1
ATOM 723 N N . TYR A 1 88 ? -1.993 -25.129 -20.171 1.00 86.50 88 TYR A N 1
ATOM 724 C CA . TYR A 1 88 ? -0.983 -24.083 -20.065 1.00 86.50 88 TYR A CA 1
ATOM 725 C C . TYR A 1 88 ? -1.012 -23.145 -21.294 1.00 86.50 88 TYR A C 1
ATOM 727 O O . TYR A 1 88 ? -1.144 -23.627 -22.423 1.00 86.50 88 TYR A O 1
ATOM 735 N N . PRO A 1 89 ? -0.881 -21.818 -21.102 1.00 87.19 89 PRO A N 1
ATOM 736 C CA . PRO A 1 89 ? -0.466 -21.169 -19.863 1.00 87.19 89 PRO A CA 1
ATOM 737 C C . PRO A 1 89 ? -1.598 -20.777 -18.914 1.00 87.19 89 PRO A C 1
ATOM 739 O O . PRO A 1 89 ? -1.393 -19.964 -18.022 1.00 87.19 89 PRO A O 1
ATOM 742 N N . ALA A 1 90 ? -2.790 -21.356 -19.047 1.00 84.38 90 ALA A N 1
ATOM 743 C CA . ALA A 1 90 ? -3.824 -21.188 -18.037 1.00 84.38 90 ALA A CA 1
ATOM 744 C C . ALA A 1 90 ? -3.549 -22.043 -16.788 1.00 84.38 90 ALA A C 1
ATOM 746 O O . ALA A 1 90 ? -3.110 -23.192 -16.881 1.00 84.38 90 ALA A O 1
ATOM 747 N N . PHE A 1 91 ? -3.840 -21.483 -15.619 1.00 90.00 91 PHE A N 1
ATOM 748 C CA . PHE A 1 91 ? -3.752 -22.113 -14.309 1.00 90.00 91 PHE A CA 1
ATOM 749 C C . PHE A 1 91 ? -5.055 -21.884 -13.549 1.00 90.00 91 PHE A C 1
ATOM 751 O O . PHE A 1 91 ? -5.536 -20.760 -13.475 1.00 90.00 91 PHE A O 1
ATOM 758 N N . TYR A 1 92 ? -5.615 -22.920 -12.940 1.00 86.88 92 TYR A N 1
ATOM 759 C CA . TYR A 1 92 ? -6.723 -22.782 -11.998 1.00 86.88 92 TYR A CA 1
ATOM 760 C C . TYR A 1 92 ? -6.184 -22.806 -10.572 1.00 86.88 92 TYR A C 1
ATOM 762 O O . TYR A 1 92 ? -5.615 -23.818 -10.180 1.00 86.88 92 TYR A O 1
ATOM 770 N N . SER A 1 93 ? -6.363 -21.748 -9.785 1.00 86.56 93 SER A N 1
ATOM 771 C CA . SER A 1 93 ? -6.005 -21.759 -8.359 1.00 86.56 93 SER A CA 1
ATOM 772 C C . SER A 1 93 ? -7.156 -22.314 -7.530 1.00 86.56 93 SER A C 1
ATOM 774 O O . SER A 1 93 ? -8.270 -21.787 -7.570 1.00 86.56 93 SER A O 1
ATOM 776 N N . ASP A 1 94 ? -6.889 -23.356 -6.740 1.00 81.62 94 ASP A N 1
ATOM 777 C CA . ASP A 1 94 ? -7.888 -23.908 -5.827 1.00 81.62 94 ASP A CA 1
ATOM 778 C C . ASP A 1 94 ? -8.153 -22.971 -4.640 1.00 81.62 94 ASP A C 1
ATOM 780 O O . ASP A 1 94 ? -9.288 -22.893 -4.176 1.00 81.62 94 ASP A O 1
ATOM 784 N N . SER A 1 95 ? -7.157 -22.227 -4.158 1.00 74.81 95 SER A N 1
ATOM 785 C CA . SER A 1 95 ? -7.346 -21.288 -3.044 1.00 74.81 95 SER A CA 1
ATOM 786 C C . SER A 1 95 ? -8.221 -20.102 -3.454 1.00 74.81 95 SER A C 1
ATOM 788 O O . SER A 1 95 ? -9.151 -19.740 -2.733 1.00 74.81 95 SER A O 1
ATOM 790 N N . LEU A 1 96 ? -7.983 -19.559 -4.651 1.00 72.31 96 LEU A N 1
ATOM 791 C CA . LEU A 1 96 ? -8.721 -18.417 -5.193 1.00 72.31 96 LEU A CA 1
ATOM 792 C C . LEU A 1 96 ? -9.986 -18.824 -5.967 1.00 72.31 96 LEU A C 1
ATOM 794 O O . LEU A 1 96 ? -10.781 -17.963 -6.335 1.00 72.31 96 LEU A O 1
ATOM 798 N N . LYS A 1 97 ? -10.180 -20.128 -6.204 1.00 78.50 97 LYS A N 1
ATOM 799 C CA . LYS A 1 97 ? -11.305 -20.731 -6.940 1.00 78.50 97 LYS A CA 1
ATOM 800 C C . LYS A 1 97 ? -11.520 -20.166 -8.351 1.00 78.50 97 LYS A C 1
ATOM 802 O O . LYS A 1 97 ? -12.655 -20.156 -8.828 1.00 78.50 97 LYS A O 1
ATOM 807 N N . LYS A 1 98 ? -10.448 -19.775 -9.047 1.00 80.25 98 LYS A N 1
ATOM 808 C CA . LYS A 1 98 ? -10.519 -19.112 -10.362 1.00 80.25 98 LYS A CA 1
ATOM 809 C C . LYS A 1 98 ? -9.367 -19.439 -11.303 1.00 80.25 98 LYS A C 1
ATOM 811 O O . LYS A 1 98 ? -8.342 -19.983 -10.889 1.00 80.25 98 LYS A O 1
ATOM 816 N N . TRP A 1 99 ? -9.563 -19.099 -12.577 1.00 77.19 99 TRP A N 1
ATOM 817 C CA . TRP A 1 99 ? -8.578 -19.263 -13.642 1.00 77.19 99 TRP A CA 1
ATOM 818 C C . TRP A 1 99 ? -7.730 -18.007 -13.839 1.00 77.19 99 TRP A C 1
ATOM 820 O O . TRP A 1 99 ? -8.242 -16.889 -13.898 1.00 77.19 99 TRP A O 1
ATOM 830 N N . PHE A 1 100 ? -6.444 -18.235 -14.064 1.00 78.44 100 PHE A N 1
ATOM 831 C CA . PHE A 1 100 ? -5.463 -17.259 -14.499 1.00 78.44 100 PHE A CA 1
ATOM 832 C C . PHE A 1 100 ? -4.834 -17.714 -15.811 1.00 78.44 100 PHE A C 1
ATOM 834 O O . PHE A 1 100 ? -4.702 -18.909 -16.042 1.00 78.44 100 PHE A O 1
ATOM 841 N N . LEU A 1 101 ? -4.403 -16.793 -16.659 1.00 76.56 101 LEU A N 1
ATOM 842 C CA . LEU A 1 101 ? -3.594 -17.058 -17.839 1.00 76.56 101 LEU A CA 1
ATOM 843 C C . LEU A 1 101 ? -2.229 -16.410 -17.635 1.00 76.56 101 LEU A C 1
ATOM 845 O O . LEU A 1 101 ? -2.095 -15.193 -17.586 1.00 76.56 101 LEU A O 1
ATOM 849 N N . TYR A 1 102 ? -1.215 -17.245 -17.485 1.00 76.75 102 TYR A N 1
ATOM 850 C CA . TYR A 1 102 ? 0.167 -16.825 -17.370 1.00 76.75 102 TYR A CA 1
ATOM 851 C C . TYR A 1 102 ? 0.668 -16.289 -18.722 1.00 76.75 102 TYR A C 1
ATOM 853 O O . TYR A 1 102 ? 0.472 -16.911 -19.767 1.00 76.75 102 TYR A O 1
ATOM 861 N N . GLN A 1 103 ? 1.301 -15.117 -18.734 1.00 69.62 103 GLN A N 1
ATOM 862 C CA . GLN A 1 103 ? 1.845 -14.557 -19.971 1.00 69.62 103 GLN A CA 1
ATOM 863 C C . GLN A 1 103 ? 3.242 -15.138 -20.243 1.00 69.62 103 GLN A C 1
ATOM 865 O O . GLN A 1 103 ? 4.184 -14.910 -19.491 1.00 69.62 103 GLN A O 1
ATOM 870 N N . THR A 1 104 ? 3.375 -15.915 -21.321 1.00 57.22 104 THR A N 1
ATOM 871 C CA . THR A 1 104 ? 4.584 -16.705 -21.638 1.00 57.22 104 THR A CA 1
ATOM 872 C C . THR A 1 104 ? 5.589 -16.011 -22.555 1.00 57.22 104 THR A C 1
ATOM 874 O O . THR A 1 104 ? 6.573 -16.637 -22.943 1.00 57.22 104 THR A O 1
ATOM 877 N N . GLU A 1 105 ? 5.342 -14.773 -22.983 1.00 54.03 105 GLU A N 1
ATOM 878 C CA . GLU A 1 105 ? 6.241 -14.103 -23.929 1.00 54.03 105 GLU A CA 1
ATOM 879 C C . GLU A 1 105 ? 7.566 -13.715 -23.255 1.00 54.03 105 GLU A C 1
ATOM 881 O O . GLU A 1 105 ? 7.563 -13.074 -22.216 1.00 54.03 105 GLU A O 1
ATOM 886 N N . ASP A 1 106 ? 8.670 -14.168 -23.860 1.00 46.03 106 ASP A N 1
ATOM 887 C CA . ASP A 1 106 ? 10.103 -13.974 -23.568 1.00 46.03 106 ASP A CA 1
ATOM 888 C C . ASP A 1 106 ? 10.461 -12.984 -22.431 1.00 46.03 106 ASP A C 1
ATOM 890 O O . ASP A 1 106 ? 10.847 -11.833 -22.645 1.00 46.03 106 ASP A O 1
ATOM 894 N N . ILE A 1 107 ? 10.353 -13.470 -21.188 1.00 48.38 107 ILE A N 1
ATOM 895 C CA . ILE A 1 107 ? 10.646 -12.735 -19.943 1.00 48.38 107 ILE A CA 1
ATOM 896 C C . ILE A 1 107 ? 12.114 -12.913 -19.478 1.00 48.38 107 ILE A C 1
ATOM 898 O O . ILE A 1 107 ? 12.494 -12.461 -18.400 1.00 48.38 107 ILE A O 1
ATOM 902 N N . SER A 1 108 ? 12.984 -13.513 -20.300 1.00 39.03 108 SER A N 1
ATOM 903 C CA . SER A 1 108 ? 14.335 -14.007 -19.947 1.00 39.03 108 SER A CA 1
ATOM 904 C C . SER A 1 108 ? 15.358 -12.967 -19.421 1.00 39.03 108 SER A C 1
ATOM 906 O O . SER A 1 108 ? 16.505 -13.311 -19.139 1.00 39.03 108 SER A O 1
ATOM 908 N N . VAL A 1 109 ? 14.968 -11.701 -19.208 1.00 41.34 109 VAL A N 1
ATOM 909 C CA . VAL A 1 109 ? 15.813 -10.616 -18.660 1.00 41.34 109 VAL A CA 1
ATOM 910 C C . VAL A 1 109 ? 15.221 -9.960 -17.390 1.00 41.34 109 VAL A C 1
ATOM 912 O O . VAL A 1 109 ? 15.723 -8.936 -16.923 1.00 41.34 109 VAL A O 1
ATOM 915 N N . TYR A 1 110 ? 14.151 -10.508 -16.803 1.00 45.53 110 TYR A N 1
ATOM 916 C CA . TYR A 1 110 ? 13.334 -9.809 -15.800 1.00 45.53 110 TYR A CA 1
ATOM 917 C C . TYR A 1 110 ? 13.302 -10.514 -14.434 1.00 45.53 110 TYR A C 1
ATOM 919 O O . TYR A 1 110 ? 12.349 -11.202 -14.096 1.00 45.53 110 TYR A O 1
ATOM 927 N N . SER A 1 111 ? 14.319 -10.296 -13.598 1.00 43.25 111 SER A N 1
ATOM 928 C CA . SER A 1 111 ? 14.337 -10.794 -12.209 1.00 43.25 111 SER A CA 1
ATOM 929 C C . SER A 1 111 ? 13.806 -9.788 -11.176 1.00 43.25 111 SER A C 1
ATOM 931 O O . SER A 1 111 ? 14.085 -9.950 -9.990 1.00 43.25 111 SER A O 1
ATOM 933 N N . VAL A 1 112 ? 13.164 -8.687 -11.596 1.00 41.22 112 VAL A N 1
ATOM 934 C CA . VAL A 1 112 ? 12.940 -7.525 -10.704 1.00 41.22 112 VAL A CA 1
ATOM 935 C C . VAL A 1 112 ? 11.486 -7.118 -10.516 1.00 41.22 112 VAL A C 1
ATOM 937 O O . VAL A 1 112 ? 11.190 -6.442 -9.539 1.00 41.22 112 VAL A O 1
ATOM 940 N N . TYR A 1 113 ? 10.561 -7.595 -11.345 1.00 47.41 113 TYR A N 1
ATOM 941 C CA . TYR A 1 113 ? 9.148 -7.592 -10.964 1.00 47.41 113 TYR A CA 1
ATOM 942 C C . TYR A 1 113 ? 8.450 -8.836 -11.483 1.00 47.41 113 TYR A C 1
ATOM 944 O O . TYR A 1 113 ? 8.964 -9.508 -12.382 1.00 47.41 113 TYR A O 1
ATOM 952 N N . PRO A 1 114 ? 7.285 -9.149 -10.909 1.00 50.91 114 PRO A N 1
ATOM 953 C CA . PRO A 1 114 ? 6.714 -10.457 -11.045 1.00 50.91 114 PRO A CA 1
ATOM 954 C C . PRO A 1 114 ? 5.991 -10.656 -12.362 1.00 50.91 114 PRO A C 1
ATOM 956 O O . PRO A 1 114 ? 5.392 -9.749 -12.938 1.00 50.91 114 PRO A O 1
ATOM 959 N N . LEU A 1 115 ? 5.969 -11.930 -12.717 1.00 55.31 115 LEU A N 1
ATOM 960 C CA . LEU A 1 115 ? 5.015 -12.621 -13.570 1.00 55.31 115 LEU A CA 1
ATOM 961 C C . LEU A 1 115 ? 3.643 -11.938 -13.603 1.00 55.31 115 LEU A C 1
ATOM 963 O O . LEU A 1 115 ? 3.043 -11.690 -12.554 1.00 55.31 115 LEU A O 1
ATOM 967 N N . GLN A 1 116 ? 3.143 -11.671 -14.807 1.00 63.00 116 GLN A N 1
ATOM 968 C CA . GLN A 1 116 ? 1.780 -11.196 -15.018 1.00 63.00 116 GLN A CA 1
ATOM 969 C C . GLN A 1 116 ? 0.850 -12.381 -15.274 1.00 63.00 116 GLN A C 1
ATOM 971 O O . GLN A 1 116 ? 1.140 -13.275 -16.074 1.00 63.00 116 GLN A O 1
ATOM 976 N N . TRP A 1 117 ? -0.276 -12.368 -14.575 1.00 68.12 117 TRP A N 1
ATOM 977 C CA . TRP A 1 117 ? -1.324 -13.370 -14.630 1.00 68.12 117 TRP A CA 1
ATOM 978 C C . TRP A 1 117 ? -2.613 -12.689 -15.053 1.00 68.12 117 TRP A C 1
ATOM 980 O O . TRP A 1 117 ? -3.131 -11.831 -14.350 1.00 68.12 117 TRP A O 1
ATOM 990 N N . TRP A 1 118 ? -3.153 -13.058 -16.199 1.00 65.38 118 TRP A N 1
ATOM 991 C CA . TRP A 1 118 ? -4.462 -12.598 -16.622 1.00 65.38 118 TRP A CA 1
ATOM 992 C C . TRP A 1 118 ? -5.558 -13.332 -15.852 1.00 65.38 118 TRP A C 1
ATOM 994 O O . TRP A 1 118 ? -5.759 -14.524 -16.045 1.00 65.38 118 TRP A O 1
ATOM 1004 N N . ASP A 1 119 ? -6.271 -12.639 -14.979 1.00 64.06 119 ASP A N 1
ATOM 1005 C CA . ASP A 1 119 ? -7.446 -13.159 -14.288 1.00 64.06 119 ASP A CA 1
ATOM 1006 C C . ASP A 1 119 ? -8.651 -13.128 -15.239 1.00 64.06 119 ASP A C 1
ATOM 1008 O O . ASP A 1 119 ? -9.043 -12.065 -15.731 1.00 64.06 119 ASP A O 1
ATOM 1012 N N . PHE A 1 120 ? -9.232 -14.296 -15.526 1.00 49.69 120 PHE A N 1
ATOM 1013 C CA . PHE A 1 120 ? -10.364 -14.404 -16.452 1.00 49.69 120 PHE A CA 1
ATOM 1014 C C . PHE A 1 120 ? -11.667 -13.840 -15.883 1.00 49.69 120 PHE A C 1
ATOM 1016 O O . PHE A 1 120 ? -12.478 -13.326 -16.653 1.00 49.69 120 PHE A O 1
ATOM 1023 N N . ASP A 1 121 ? -11.866 -13.923 -14.568 1.00 49.84 121 ASP A N 1
ATOM 1024 C CA . ASP A 1 121 ? -13.089 -13.445 -13.919 1.00 49.84 121 ASP A CA 1
ATOM 1025 C C . ASP A 1 121 ? -13.073 -11.920 -13.816 1.00 49.84 121 ASP A C 1
ATOM 1027 O O . ASP A 1 121 ? -14.093 -11.257 -14.011 1.00 49.84 121 ASP A O 1
ATOM 1031 N N . ALA A 1 122 ? -11.890 -11.361 -13.559 1.00 46.38 122 ALA A N 1
ATOM 1032 C CA . ALA A 1 122 ? -11.686 -9.922 -13.491 1.00 46.38 122 ALA A CA 1
ATOM 1033 C C . ALA A 1 122 ? -11.385 -9.282 -14.864 1.00 46.38 122 ALA A C 1
ATOM 1035 O O . ALA A 1 122 ? -11.441 -8.060 -14.995 1.00 46.38 122 ALA A O 1
ATOM 1036 N N . ASN A 1 123 ? -11.104 -10.098 -15.889 1.00 44.62 123 ASN A N 1
ATOM 1037 C CA . ASN A 1 123 ? -10.756 -9.681 -17.250 1.00 44.62 123 ASN A CA 1
ATOM 1038 C C . ASN A 1 123 ? -9.583 -8.671 -17.276 1.00 44.62 123 ASN A C 1
ATOM 1040 O O . ASN A 1 123 ? -9.670 -7.627 -17.931 1.00 44.62 123 ASN A O 1
ATOM 1044 N N . LEU A 1 124 ? -8.505 -8.967 -16.531 1.00 49.31 124 LEU A N 1
ATOM 1045 C CA . LEU A 1 124 ? -7.358 -8.066 -16.339 1.00 49.31 124 LEU A CA 1
ATOM 1046 C C . LEU A 1 124 ? -6.036 -8.800 -16.037 1.00 49.31 124 LEU A C 1
ATOM 1048 O O . LEU A 1 124 ? -6.050 -9.906 -15.509 1.00 49.31 124 LEU A O 1
ATOM 1052 N N . TYR A 1 125 ? -4.890 -8.158 -16.301 1.00 57.81 125 TYR A N 1
ATOM 1053 C CA . TYR A 1 125 ? -3.564 -8.638 -15.873 1.00 57.81 125 TYR A CA 1
ATOM 1054 C C . TYR A 1 125 ? -3.262 -8.232 -14.424 1.00 57.81 125 TYR A C 1
ATOM 1056 O O . TYR A 1 125 ? -3.220 -7.045 -14.109 1.00 57.81 125 TYR A O 1
ATOM 1064 N N . ILE A 1 126 ? -3.033 -9.214 -13.555 1.00 59.94 126 ILE A N 1
ATOM 1065 C CA . ILE A 1 126 ? -2.611 -9.061 -12.161 1.00 59.94 126 ILE A CA 1
ATOM 1066 C C . ILE A 1 126 ? -1.122 -9.419 -12.085 1.00 59.94 126 ILE A C 1
ATOM 1068 O O . ILE A 1 126 ? -0.712 -10.490 -12.532 1.00 59.94 126 ILE A O 1
ATOM 1072 N N . SER A 1 127 ? -0.282 -8.546 -11.529 1.00 59.78 127 SER A N 1
ATOM 1073 C CA . SER A 1 127 ? 1.097 -8.934 -11.199 1.00 59.78 127 SER A CA 1
ATOM 1074 C C . SER A 1 127 ? 1.083 -9.998 -10.090 1.00 59.78 127 SER A C 1
ATOM 1076 O O . SER A 1 127 ? 0.213 -9.968 -9.226 1.00 59.78 127 SER A O 1
ATOM 1078 N N . ARG A 1 128 ? 2.037 -10.938 -10.044 1.00 57.16 128 ARG A N 1
ATOM 1079 C CA . ARG A 1 128 ? 2.116 -11.901 -8.921 1.00 57.16 128 ARG A CA 1
ATOM 1080 C C . ARG A 1 128 ? 2.199 -11.202 -7.556 1.00 57.16 128 ARG A C 1
ATOM 1082 O O . ARG A 1 128 ? 1.596 -11.691 -6.610 1.00 57.16 128 ARG A O 1
ATOM 1089 N N . ASP A 1 129 ? 2.823 -10.030 -7.459 1.00 54.78 129 ASP A N 1
ATOM 1090 C CA . ASP A 1 129 ? 2.828 -9.256 -6.206 1.00 54.78 129 ASP A CA 1
ATOM 1091 C C . ASP A 1 129 ? 1.428 -8.735 -5.835 1.00 54.78 129 ASP A C 1
ATOM 1093 O O . ASP A 1 129 ? 1.098 -8.660 -4.655 1.00 54.78 129 ASP A O 1
ATOM 1097 N N . ASN A 1 130 ? 0.577 -8.445 -6.826 1.00 52.66 130 ASN A N 1
ATOM 1098 C CA . ASN A 1 130 ? -0.835 -8.117 -6.616 1.00 52.66 130 ASN A CA 1
ATOM 1099 C C . ASN A 1 130 ? -1.701 -9.378 -6.386 1.00 52.66 130 ASN A C 1
ATOM 1101 O O . ASN A 1 130 ? -2.808 -9.279 -5.864 1.00 52.66 130 ASN A O 1
ATOM 1105 N N . LEU A 1 131 ? -1.230 -10.581 -6.736 1.00 52.81 131 LEU A N 1
ATOM 1106 C CA . LEU A 1 131 ? -1.871 -11.840 -6.316 1.00 52.81 131 LEU A CA 1
ATOM 1107 C C . LEU A 1 131 ? -1.565 -12.175 -4.854 1.00 52.81 131 LEU A C 1
ATOM 1109 O O . LEU A 1 131 ? -2.361 -12.847 -4.204 1.00 52.81 131 LEU A O 1
ATOM 1113 N N . ALA A 1 132 ? -0.449 -11.666 -4.327 1.00 47.56 132 ALA A N 1
ATOM 1114 C CA . ALA A 1 132 ? -0.033 -11.843 -2.943 1.00 47.56 132 ALA A CA 1
ATOM 1115 C C . ALA A 1 132 ? -0.769 -10.924 -1.947 1.00 47.56 132 ALA A C 1
ATOM 1117 O O . ALA A 1 132 ? -0.399 -10.899 -0.770 1.00 47.56 132 ALA A O 1
ATOM 1118 N N . PHE A 1 133 ? -1.813 -10.186 -2.362 1.00 58.12 133 PHE A N 1
ATOM 1119 C CA . PHE A 1 133 ? -2.709 -9.504 -1.424 1.00 58.12 133 PHE A CA 1
ATOM 1120 C C . PHE A 1 133 ? -3.431 -10.545 -0.558 1.00 58.12 133 PHE A C 1
ATOM 1122 O O . PHE A 1 133 ? -4.526 -11.010 -0.870 1.00 58.12 133 PHE A O 1
ATOM 1129 N N . GLN A 1 134 ? -2.817 -10.908 0.567 1.00 59.84 134 GLN A N 1
ATOM 1130 C CA . GLN A 1 134 ? -3.374 -11.832 1.545 1.00 59.84 134 GLN A CA 1
ATOM 1131 C C . GLN A 1 134 ? -4.402 -11.121 2.426 1.00 59.84 134 GLN A C 1
ATOM 1133 O O . GLN A 1 134 ? -4.247 -11.001 3.640 1.00 59.84 134 GLN A O 1
ATOM 1138 N N . VAL A 1 135 ? -5.484 -10.629 1.832 1.00 61.41 135 VAL A N 1
ATOM 1139 C CA . VAL A 1 135 ? -6.643 -10.210 2.621 1.00 61.41 135 VAL A CA 1
ATOM 1140 C C . VAL A 1 135 ? -7.324 -11.485 3.110 1.00 61.41 135 VAL A C 1
ATOM 1142 O O . VAL A 1 135 ? -8.167 -12.077 2.441 1.00 61.41 135 VAL A O 1
ATOM 1145 N N . GLN A 1 136 ? -6.901 -11.952 4.280 1.00 68.19 136 GLN A N 1
ATOM 1146 C CA . GLN A 1 136 ? -7.431 -13.176 4.860 1.00 68.19 136 GLN A CA 1
ATOM 1147 C C . GLN A 1 136 ? -8.921 -12.972 5.197 1.00 68.19 136 GLN A C 1
ATOM 1149 O O . GLN A 1 136 ? -9.243 -12.069 5.977 1.00 68.19 136 GLN A O 1
ATOM 1154 N N . PRO A 1 137 ? -9.845 -13.801 4.668 1.00 74.88 137 PRO A N 1
ATOM 1155 C CA . PRO A 1 137 ? -11.268 -13.715 5.008 1.00 74.88 137 PRO A CA 1
ATOM 1156 C C . PRO A 1 137 ? -11.548 -14.201 6.440 1.00 74.88 137 PRO A C 1
ATOM 1158 O O . PRO A 1 137 ? -12.666 -14.105 6.939 1.00 74.88 137 PRO A O 1
ATOM 1161 N N . THR A 1 138 ? -10.538 -14.753 7.113 1.00 82.50 138 THR A N 1
ATOM 1162 C CA . THR A 1 138 ? -10.616 -15.217 8.496 1.00 82.50 138 THR A CA 1
ATOM 1163 C C . THR A 1 138 ? -10.273 -14.117 9.487 1.00 82.50 138 THR A C 1
ATOM 1165 O O . THR A 1 138 ? -9.442 -13.256 9.210 1.00 82.50 138 THR A O 1
ATOM 1168 N N . ASN A 1 139 ? -10.837 -14.210 10.691 1.00 89.62 139 ASN A N 1
ATOM 1169 C CA . ASN A 1 139 ? -10.505 -13.296 11.775 1.00 89.62 139 ASN A CA 1
ATOM 1170 C C . ASN A 1 139 ? -9.028 -13.469 12.198 1.00 89.62 139 ASN A C 1
ATOM 1172 O O . ASN A 1 139 ? -8.687 -14.531 12.731 1.00 89.62 139 ASN A O 1
ATOM 1176 N N . PRO A 1 140 ? -8.167 -12.448 12.020 1.00 90.69 140 PRO A N 1
ATOM 1177 C CA . PRO A 1 140 ? -6.744 -12.541 12.331 1.00 90.69 140 PRO A CA 1
ATOM 1178 C C . PRO A 1 140 ? -6.457 -12.651 13.836 1.00 90.69 140 PRO A C 1
ATOM 1180 O O . PRO A 1 140 ? -5.414 -13.175 14.213 1.00 90.69 140 PRO A O 1
ATOM 1183 N N . LEU A 1 141 ? -7.376 -12.209 14.701 1.00 93.31 141 LEU A N 1
ATOM 1184 C CA . LEU A 1 141 ? -7.253 -12.318 16.161 1.00 93.31 141 LEU A CA 1
ATOM 1185 C C . LEU A 1 141 ? -7.918 -13.589 16.722 1.00 93.31 141 LEU A C 1
ATOM 1187 O O . LEU A 1 141 ? -7.799 -13.897 17.908 1.00 93.31 141 LEU A O 1
ATOM 1191 N N . GLY A 1 142 ? -8.586 -14.370 15.868 1.00 93.81 142 GLY A N 1
ATOM 1192 C CA . GLY A 1 142 ? -9.284 -15.601 16.230 1.00 93.81 142 GLY A CA 1
ATOM 1193 C C . GLY A 1 142 ? -10.767 -15.407 16.559 1.00 93.81 142 GLY A C 1
ATOM 1194 O O . GLY A 1 142 ? -11.280 -14.299 16.661 1.00 93.81 142 GLY A O 1
ATOM 1195 N N . ASN A 1 143 ? -11.481 -16.523 16.726 1.00 93.56 143 ASN A N 1
ATOM 1196 C CA . ASN A 1 143 ? -12.953 -16.553 16.756 1.00 93.56 143 ASN A CA 1
ATOM 1197 C C . ASN A 1 143 ? -13.605 -15.880 17.976 1.00 93.56 143 ASN A C 1
ATOM 1199 O O . ASN A 1 143 ? -14.809 -15.647 17.954 1.00 93.56 143 ASN A O 1
ATOM 1203 N N . ASP A 1 144 ? -12.841 -15.600 19.033 1.00 95.94 144 ASP A N 1
ATOM 1204 C CA . ASP A 1 144 ? -13.351 -14.915 20.230 1.00 95.94 144 ASP A CA 1
ATOM 1205 C C . ASP A 1 144 ? -13.451 -13.393 20.037 1.00 95.94 144 ASP A C 1
ATOM 1207 O O . ASP A 1 144 ? -13.908 -12.687 20.935 1.00 95.94 144 ASP A O 1
ATOM 1211 N N . TYR A 1 145 ? -12.984 -12.889 18.895 1.00 97.19 145 TYR A N 1
ATOM 1212 C CA . TYR A 1 145 ? -12.993 -11.480 18.545 1.00 97.19 145 TYR A CA 1
ATOM 1213 C C . TYR A 1 145 ? -14.083 -11.217 17.502 1.00 97.19 145 TYR A C 1
ATOM 1215 O O . TYR A 1 145 ? -14.293 -12.020 16.594 1.00 97.19 145 TYR A O 1
ATOM 1223 N N . THR A 1 146 ? -14.758 -10.076 17.594 1.00 97.06 146 THR A N 1
ATOM 1224 C CA . THR A 1 146 ? -15.746 -9.633 16.599 1.00 97.06 146 THR A CA 1
ATOM 1225 C C . THR A 1 146 ? -15.250 -8.355 15.944 1.00 97.06 146 THR A C 1
ATOM 1227 O O . THR A 1 146 ? -14.908 -7.415 16.653 1.00 97.06 146 THR A O 1
ATOM 1230 N N . LEU A 1 147 ? -15.178 -8.318 14.610 1.00 96.88 147 LEU A N 1
ATOM 1231 C CA . LEU A 1 147 ? -14.814 -7.102 13.881 1.00 96.88 147 LEU A CA 1
ATOM 1232 C C . LEU A 1 147 ? -15.927 -6.060 14.053 1.00 96.88 147 LEU A C 1
ATOM 1234 O O . LEU A 1 147 ? -17.080 -6.343 13.746 1.00 96.88 147 LEU A O 1
ATOM 1238 N N . GLU A 1 148 ? -15.581 -4.861 14.515 1.00 95.94 148 GLU A N 1
ATOM 1239 C CA . GLU A 1 148 ? -16.543 -3.764 14.691 1.00 95.94 148 GLU A CA 1
ATOM 1240 C C . GLU A 1 148 ? -16.356 -2.630 13.698 1.00 95.94 148 GLU A C 1
ATOM 1242 O O . GLU A 1 148 ? -17.312 -1.943 13.344 1.00 95.94 148 GLU A O 1
ATOM 1247 N N . LYS A 1 149 ? -15.110 -2.389 13.294 1.00 96.06 149 LYS A N 1
ATOM 1248 C CA . LYS A 1 149 ? -14.761 -1.259 12.446 1.00 96.06 149 LYS A CA 1
ATOM 1249 C C . LYS A 1 149 ? -13.492 -1.567 11.679 1.00 96.06 149 LYS A C 1
ATOM 1251 O O . LYS A 1 149 ? -12.587 -2.196 12.224 1.00 96.06 149 LYS A O 1
ATOM 1256 N N . THR A 1 150 ? -13.393 -1.092 10.448 1.00 96.88 150 THR A N 1
ATOM 1257 C CA . THR A 1 150 ? -12.147 -1.151 9.687 1.00 96.88 150 THR A CA 1
ATOM 1258 C C . THR A 1 150 ? -11.937 0.125 8.894 1.00 96.88 150 THR A C 1
ATOM 1260 O O . THR A 1 150 ? -12.887 0.726 8.389 1.00 96.88 150 THR A O 1
ATOM 1263 N N . LEU A 1 151 ? -10.682 0.542 8.799 1.00 97.31 151 LEU A N 1
ATOM 1264 C CA . LEU A 1 151 ? -10.245 1.582 7.890 1.00 97.31 151 LEU A CA 1
ATOM 1265 C C . LEU A 1 151 ? -9.195 1.043 6.926 1.00 97.31 151 LEU A C 1
ATOM 1267 O O . LEU A 1 151 ? -8.332 0.251 7.306 1.00 97.31 151 LEU A O 1
ATOM 1271 N N . VAL A 1 152 ? -9.264 1.510 5.686 1.00 97.94 152 VAL A N 1
ATOM 1272 C CA . VAL A 1 152 ? -8.393 1.088 4.596 1.00 97.94 152 VAL A CA 1
ATOM 1273 C C . VAL A 1 152 ? -7.822 2.329 3.923 1.00 97.94 152 VAL A C 1
ATOM 1275 O O . VAL A 1 152 ? -8.561 3.133 3.358 1.00 97.94 152 VAL A O 1
ATOM 1278 N N . LEU A 1 153 ? -6.503 2.492 3.992 1.00 98.25 153 LEU A N 1
ATOM 1279 C CA . LEU A 1 153 ? -5.753 3.457 3.192 1.00 98.25 153 LEU A CA 1
ATOM 1280 C C . LEU A 1 153 ? -5.214 2.738 1.963 1.00 98.25 153 LEU A C 1
ATOM 1282 O O . LEU A 1 153 ? -4.350 1.879 2.112 1.00 98.25 153 LEU A O 1
ATOM 1286 N N . ILE A 1 154 ? -5.681 3.101 0.773 1.00 97.81 154 ILE A N 1
ATOM 1287 C CA . ILE A 1 154 ? -5.192 2.551 -0.496 1.00 97.81 154 ILE A CA 1
ATOM 1288 C C . ILE A 1 154 ? -4.225 3.533 -1.165 1.00 97.81 154 ILE A C 1
ATOM 1290 O O . ILE A 1 154 ? -4.434 4.748 -1.137 1.00 97.81 154 ILE A O 1
ATOM 1294 N N . ARG A 1 155 ? -3.169 3.019 -1.795 1.00 96.00 155 ARG A N 1
ATOM 1295 C CA . ARG A 1 155 ? -2.456 3.720 -2.865 1.00 96.00 155 ARG A CA 1
ATOM 1296 C C . ARG A 1 155 ? -3.247 3.466 -4.128 1.00 96.00 155 ARG A C 1
ATOM 1298 O O . ARG A 1 155 ? -3.570 2.318 -4.385 1.00 96.00 155 ARG A O 1
ATOM 1305 N N . HIS A 1 156 ? -3.451 4.508 -4.925 1.00 96.31 156 HIS A N 1
ATOM 1306 C CA . HIS A 1 156 ? -4.089 4.369 -6.231 1.00 96.31 156 HIS A CA 1
ATOM 1307 C C . HIS 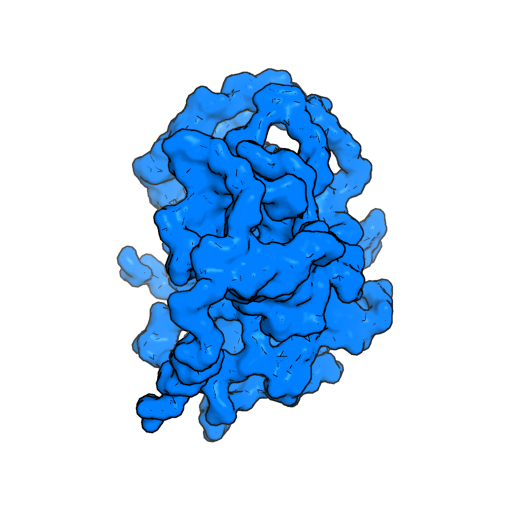A 1 156 ? -3.544 3.191 -7.066 1.00 96.31 156 HIS A C 1
ATOM 1309 O O . HIS A 1 156 ? -2.356 2.839 -7.000 1.00 96.31 156 HIS A O 1
ATOM 1315 N N . GLY A 1 157 ? -4.391 2.663 -7.944 1.00 90.88 157 GLY A N 1
ATOM 1316 C CA . GLY A 1 157 ? -4.009 1.674 -8.942 1.00 90.88 157 GLY A CA 1
ATOM 1317 C C . GLY A 1 157 ? -3.002 2.219 -9.959 1.00 90.88 157 GLY A C 1
ATOM 1318 O O . GLY A 1 157 ? -2.541 3.370 -9.899 1.00 90.88 157 GLY A O 1
ATOM 1319 N N . GLN A 1 158 ? -2.655 1.379 -10.927 1.00 91.31 158 GLN A N 1
ATOM 1320 C CA . GLN A 1 158 ? -1.743 1.708 -12.008 1.00 91.31 158 GLN A CA 1
ATOM 1321 C C . GLN A 1 158 ? -2.168 2.999 -12.718 1.00 91.31 158 GLN A C 1
ATOM 1323 O O . GLN A 1 158 ? -3.317 3.194 -13.120 1.00 91.31 158 GLN A O 1
ATOM 1328 N N . ARG A 1 159 ? -1.205 3.895 -12.905 1.00 93.88 159 ARG A N 1
ATOM 1329 C CA . ARG A 1 159 ? -1.379 5.174 -13.597 1.00 93.88 159 ARG A CA 1
ATOM 1330 C C . ARG A 1 159 ? -0.271 5.385 -14.609 1.00 93.88 159 ARG A C 1
ATOM 1332 O O . ARG A 1 159 ? 0.823 4.860 -14.425 1.00 93.88 159 ARG A O 1
ATOM 1339 N N . TYR A 1 160 ? -0.528 6.209 -15.616 1.00 92.81 160 TYR A N 1
ATOM 1340 C CA . TYR A 1 160 ? 0.523 6.692 -16.507 1.00 92.81 160 TYR A CA 1
ATOM 1341 C C . TYR A 1 160 ? 1.629 7.424 -15.720 1.00 92.81 160 TYR A C 1
ATOM 1343 O O . TYR A 1 160 ? 1.379 7.917 -14.607 1.00 92.81 160 TYR A O 1
ATOM 1351 N N . PRO A 1 161 ? 2.842 7.554 -16.289 1.00 90.88 161 PRO A N 1
ATOM 1352 C CA . PRO A 1 161 ? 3.934 8.279 -15.650 1.00 90.88 161 PRO A CA 1
ATOM 1353 C C . PRO A 1 161 ? 3.534 9.711 -15.310 1.00 90.88 161 PRO A C 1
ATOM 1355 O O . PRO A 1 161 ? 2.805 10.347 -16.077 1.00 90.88 161 PRO A O 1
ATOM 1358 N N . ILE A 1 162 ? 4.025 10.240 -14.188 1.00 86.31 162 ILE A N 1
ATOM 1359 C CA . ILE A 1 162 ? 3.749 11.636 -13.792 1.00 86.31 162 ILE A CA 1
ATOM 1360 C C . ILE A 1 162 ? 4.363 12.618 -14.798 1.00 86.31 162 ILE A C 1
ATOM 1362 O O . ILE A 1 162 ? 3.827 13.705 -15.010 1.00 86.31 162 ILE A O 1
ATOM 1366 N N . GLN A 1 163 ? 5.473 12.241 -15.437 1.00 85.06 163 GLN A N 1
ATOM 1367 C CA . GLN A 1 163 ? 6.155 13.054 -16.440 1.00 85.06 163 GLN A CA 1
ATOM 1368 C C . GLN A 1 163 ? 6.596 12.199 -17.626 1.00 85.06 163 GLN A C 1
ATOM 1370 O O . GLN A 1 163 ? 6.958 11.036 -17.466 1.00 85.06 163 GLN A O 1
ATOM 1375 N N . ASN A 1 164 ? 6.597 12.797 -18.816 1.00 83.50 164 ASN A N 1
ATOM 1376 C CA . ASN A 1 164 ? 7.231 12.209 -19.992 1.00 83.50 164 ASN A CA 1
ATOM 1377 C C . ASN A 1 164 ? 8.745 12.467 -19.971 1.00 83.50 164 ASN A C 1
ATOM 1379 O O . ASN A 1 164 ? 9.206 13.475 -19.438 1.00 83.50 164 ASN A O 1
ATOM 1383 N N . THR A 1 165 ? 9.511 11.592 -20.617 1.00 77.12 165 THR A N 1
ATOM 1384 C CA . THR A 1 165 ? 10.926 11.831 -20.945 1.00 77.12 165 THR A CA 1
ATOM 1385 C C . THR A 1 165 ? 11.038 12.385 -22.364 1.00 77.12 165 THR A C 1
ATOM 1387 O O . THR A 1 165 ? 10.149 12.156 -23.176 1.00 77.12 165 THR A O 1
ATOM 1390 N N . THR A 1 166 ? 12.101 13.114 -22.715 1.00 74.88 166 THR A N 1
ATOM 1391 C CA . THR A 1 166 ? 12.218 13.688 -24.074 1.00 74.88 166 THR A CA 1
ATOM 1392 C C . THR A 1 166 ? 12.493 12.639 -25.143 1.00 74.88 166 THR A C 1
ATOM 1394 O O . THR A 1 166 ? 11.960 12.753 -26.245 1.00 74.88 166 THR A O 1
ATOM 1397 N N . ASN A 1 167 ? 13.259 11.598 -24.816 1.00 75.62 167 ASN A N 1
ATOM 1398 C CA . ASN A 1 167 ? 13.639 10.545 -25.761 1.00 75.62 167 ASN A CA 1
ATOM 1399 C C . ASN A 1 167 ? 12.798 9.260 -25.642 1.00 75.62 167 ASN A C 1
ATOM 1401 O O . ASN A 1 167 ? 13.152 8.234 -26.226 1.00 75.62 167 ASN A O 1
ATOM 1405 N N . GLY A 1 168 ? 11.705 9.291 -24.878 1.00 80.00 168 GLY A N 1
ATOM 1406 C CA . GLY A 1 168 ? 10.806 8.155 -24.689 1.00 80.00 168 GLY A CA 1
ATOM 1407 C C . GLY A 1 168 ? 9.432 8.323 -25.343 1.00 80.00 168 GLY A C 1
ATOM 1408 O O . GLY A 1 168 ? 9.098 9.359 -25.929 1.00 80.00 168 GLY A O 1
ATOM 1409 N N . LYS A 1 169 ? 8.602 7.284 -25.208 1.00 85.81 169 LYS A N 1
ATOM 1410 C CA . LYS A 1 169 ? 7.168 7.320 -25.520 1.00 85.81 169 LYS A CA 1
ATOM 1411 C C . LYS A 1 169 ? 6.487 8.481 -24.788 1.00 85.81 16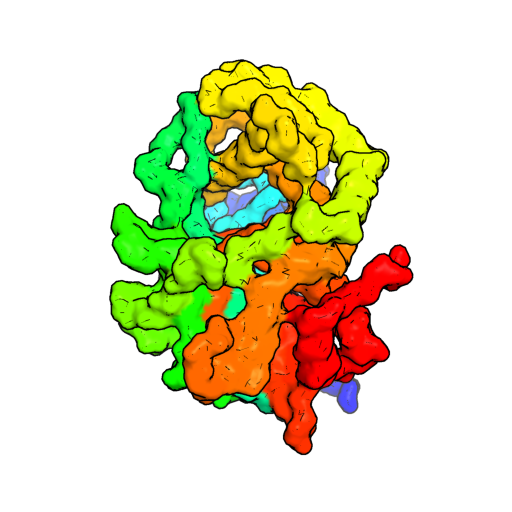9 LYS A C 1
ATOM 1413 O O . LYS A 1 169 ? 6.653 8.642 -23.578 1.00 85.81 169 LYS A O 1
ATOM 1418 N N . GLN A 1 170 ? 5.721 9.273 -25.533 1.00 88.75 170 GLN A N 1
ATOM 1419 C CA . GLN A 1 170 ? 4.948 10.386 -24.988 1.00 88.75 170 GLN A CA 1
ATOM 1420 C C . GLN A 1 170 ? 3.547 9.919 -24.605 1.00 88.75 170 GLN A C 1
ATOM 1422 O O . GLN A 1 170 ? 2.807 9.401 -25.444 1.00 88.75 170 GLN A O 1
ATOM 1427 N N . TRP A 1 171 ? 3.171 10.150 -23.353 1.00 85.94 171 TRP A N 1
ATOM 1428 C CA . TRP A 1 171 ? 1.841 9.880 -22.827 1.00 85.94 171 TRP A CA 1
ATOM 1429 C C . TRP A 1 171 ? 1.012 11.159 -22.827 1.00 85.94 171 TRP A C 1
ATOM 1431 O O . TRP A 1 171 ? 1.462 12.204 -22.359 1.00 85.94 171 TRP A O 1
ATOM 1441 N N . THR A 1 172 ? -0.209 11.083 -23.352 1.00 89.50 172 THR A N 1
ATOM 1442 C CA . THR A 1 172 ? -1.147 12.216 -23.386 1.00 89.50 172 THR A CA 1
ATOM 1443 C C . THR A 1 172 ? -1.882 12.425 -22.062 1.00 89.50 172 THR A C 1
ATOM 1445 O O . THR A 1 172 ? -2.428 13.499 -21.840 1.00 89.50 172 THR A O 1
ATOM 1448 N N . MET A 1 173 ? -1.893 11.416 -21.190 1.00 88.94 173 MET A N 1
ATOM 1449 C CA . MET A 1 173 ? -2.620 11.395 -19.918 1.00 88.94 173 MET A CA 1
ATOM 1450 C C . MET A 1 173 ? -1.654 11.174 -18.746 1.00 88.94 173 MET A C 1
ATOM 1452 O O . MET A 1 173 ? -1.779 10.205 -18.009 1.00 88.94 173 MET A O 1
ATOM 1456 N N . THR A 1 174 ? -0.631 12.020 -18.604 1.00 90.56 174 THR A N 1
ATOM 1457 C CA . THR A 1 174 ? 0.386 11.872 -17.546 1.00 90.56 174 THR A CA 1
ATOM 1458 C C . THR A 1 174 ? -0.236 11.900 -16.152 1.00 90.56 174 THR A C 1
ATOM 1460 O O . THR A 1 174 ? -1.013 12.798 -15.841 1.00 90.56 174 THR A O 1
ATOM 1463 N N . GLY A 1 175 ? 0.131 10.944 -15.300 1.00 91.19 175 GLY A N 1
ATOM 1464 C CA . GLY A 1 175 ? -0.352 10.858 -13.923 1.00 91.19 175 GLY A CA 1
ATOM 1465 C C . GLY A 1 175 ? -1.807 10.402 -13.768 1.00 91.19 175 GLY A C 1
ATOM 1466 O O . GLY A 1 175 ? -2.272 10.325 -12.629 1.00 91.19 175 GLY A O 1
ATOM 1467 N N . GLU A 1 176 ? -2.508 10.090 -14.860 1.00 94.19 176 GLU A N 1
ATOM 1468 C CA . GLU A 1 176 ? -3.896 9.618 -14.842 1.00 94.19 176 GLU A CA 1
ATOM 1469 C C . GLU A 1 176 ? -3.994 8.110 -14.612 1.00 94.19 176 GLU A C 1
ATOM 1471 O O . GLU A 1 176 ? -3.133 7.345 -15.053 1.00 94.19 176 GLU A O 1
ATOM 1476 N N . LEU A 1 177 ? -5.070 7.676 -13.951 1.00 94.31 177 LEU A N 1
ATOM 1477 C CA . LEU A 1 177 ? -5.342 6.260 -13.693 1.00 94.31 177 LEU A CA 1
ATOM 1478 C C . LEU A 1 177 ? -5.604 5.505 -15.010 1.00 94.31 177 LEU A C 1
ATOM 1480 O O . LEU A 1 177 ? -6.421 5.937 -15.830 1.00 94.31 177 LEU A O 1
ATOM 1484 N N . THR A 1 178 ? -4.929 4.373 -15.223 1.00 88.06 178 THR A N 1
ATOM 1485 C CA . THR A 1 178 ? -5.131 3.536 -16.416 1.00 88.06 178 THR A CA 1
ATOM 1486 C C . THR A 1 178 ? -6.375 2.660 -16.269 1.00 88.06 178 THR A C 1
ATOM 1488 O O . THR A 1 178 ? -6.946 2.531 -15.187 1.00 88.06 178 THR A O 1
ATOM 1491 N N . THR A 1 179 ? -6.803 2.010 -17.354 1.00 83.31 179 THR A N 1
ATOM 1492 C CA . THR A 1 179 ? -7.833 0.962 -17.267 1.00 83.31 179 THR A CA 1
ATOM 1493 C C . THR A 1 179 ? -7.386 -0.173 -16.347 1.00 83.31 179 THR A C 1
ATOM 1495 O O . THR A 1 179 ? -8.178 -0.619 -15.529 1.00 83.31 179 THR A O 1
ATOM 1498 N N . THR A 1 180 ? -6.120 -0.593 -16.416 1.00 81.00 180 THR A N 1
ATOM 1499 C CA . THR A 1 180 ? -5.558 -1.596 -15.500 1.00 81.00 180 THR A CA 1
ATOM 1500 C C . THR A 1 180 ? -5.683 -1.151 -14.048 1.00 81.00 180 THR A C 1
ATOM 1502 O O . THR A 1 180 ? -6.229 -1.897 -13.248 1.00 81.00 180 THR A O 1
ATOM 1505 N N . GLY A 1 181 ? -5.299 0.088 -13.722 1.00 84.12 181 GLY A N 1
ATOM 1506 C CA . GLY A 1 181 ? -5.397 0.605 -12.356 1.00 84.12 181 GLY A CA 1
ATOM 1507 C C . GLY A 1 181 ? -6.820 0.664 -11.813 1.00 84.12 181 GLY A C 1
ATOM 1508 O O . GLY A 1 181 ? -7.054 0.358 -10.650 1.00 84.12 181 GLY A O 1
ATOM 1509 N N . LYS A 1 182 ? -7.797 0.987 -12.665 1.00 85.69 182 LYS A N 1
ATOM 1510 C CA . LYS A 1 182 ? -9.223 0.924 -12.305 1.00 85.69 182 LYS A CA 1
ATOM 1511 C C . LYS A 1 182 ? -9.643 -0.493 -11.919 1.00 85.69 182 LYS A C 1
ATOM 1513 O O . LYS A 1 182 ? -10.347 -0.684 -10.933 1.00 85.69 182 LYS A O 1
ATOM 1518 N N . MET A 1 183 ? -9.201 -1.484 -12.689 1.00 80.25 183 MET A N 1
ATOM 1519 C CA . MET A 1 183 ? -9.556 -2.877 -12.438 1.00 80.25 183 MET A CA 1
ATOM 1520 C C . MET A 1 183 ? -8.805 -3.460 -11.229 1.00 80.25 183 MET A C 1
ATOM 1522 O O . MET A 1 183 ? -9.403 -4.226 -10.482 1.00 80.25 183 MET A O 1
ATOM 1526 N N . GLU A 1 184 ? -7.545 -3.071 -10.993 1.00 81.94 184 GLU A N 1
ATOM 1527 C CA . GLU A 1 184 ? -6.793 -3.428 -9.776 1.00 81.94 184 GLU A CA 1
ATOM 1528 C C . GLU A 1 184 ? -7.562 -3.018 -8.514 1.00 81.94 184 GLU A C 1
ATOM 1530 O O . GLU A 1 184 ? -7.759 -3.829 -7.611 1.00 81.94 184 GLU A O 1
ATOM 1535 N N . GLU A 1 185 ? -8.065 -1.784 -8.483 1.00 91.62 185 GLU A N 1
ATOM 1536 C CA . GLU A 1 185 ? -8.808 -1.258 -7.337 1.00 91.62 185 GLU A CA 1
ATOM 1537 C C . GLU A 1 185 ? -10.176 -1.916 -7.186 1.00 91.62 185 GLU A C 1
ATOM 1539 O O . GLU A 1 185 ? -10.571 -2.296 -6.085 1.00 91.62 185 GLU A O 1
ATOM 1544 N N . GLN A 1 186 ? -10.890 -2.131 -8.294 1.00 88.12 186 GLN A N 1
ATOM 1545 C CA . GLN A 1 186 ? -12.149 -2.872 -8.271 1.00 88.12 186 GLN A CA 1
ATOM 1546 C C . GLN A 1 186 ? -11.956 -4.307 -7.764 1.00 88.12 186 GLN A C 1
ATOM 1548 O O . GLN A 1 186 ? -12.766 -4.810 -6.982 1.00 88.12 186 GLN A O 1
ATOM 1553 N N . TYR A 1 187 ? -10.874 -4.968 -8.169 1.00 82.62 187 TYR A N 1
ATOM 1554 C CA . TYR A 1 187 ? -10.541 -6.291 -7.670 1.00 82.62 187 TYR A CA 1
ATOM 1555 C C . TYR A 1 187 ? -10.223 -6.258 -6.171 1.00 82.62 187 TYR A C 1
ATOM 1557 O O . TYR A 1 187 ? -10.809 -7.034 -5.413 1.00 82.62 187 TYR A O 1
ATOM 1565 N N . LEU A 1 188 ? -9.396 -5.313 -5.716 1.00 87.25 188 LEU A N 1
ATOM 1566 C CA . LEU A 1 188 ? -9.104 -5.131 -4.295 1.00 87.25 188 LEU A CA 1
ATOM 1567 C C . LEU A 1 188 ? -10.386 -4.904 -3.473 1.00 87.25 188 LEU A C 1
ATOM 1569 O O . LEU A 1 188 ? -10.590 -5.551 -2.445 1.00 87.25 188 LEU A O 1
ATOM 1573 N N . GLY A 1 189 ? -11.297 -4.064 -3.964 1.00 93.25 189 GLY A N 1
ATOM 1574 C CA . GLY A 1 189 ? -12.607 -3.850 -3.353 1.00 93.25 189 GLY A CA 1
ATOM 1575 C C . GLY A 1 189 ? -13.440 -5.132 -3.245 1.00 93.25 189 GLY A C 1
ATOM 1576 O O . GLY A 1 189 ? -14.074 -5.370 -2.216 1.00 93.25 189 GLY A O 1
ATOM 1577 N N . SER A 1 190 ? -13.405 -5.995 -4.268 1.00 86.75 190 SER A N 1
ATOM 1578 C CA . SER A 1 190 ? -14.105 -7.290 -4.246 1.00 86.75 190 SER A CA 1
ATOM 1579 C C . SER A 1 190 ? -13.539 -8.250 -3.199 1.00 86.75 190 SER A C 1
ATOM 1581 O O . SER A 1 190 ? -14.294 -8.930 -2.507 1.00 86.75 190 SER A O 1
ATOM 1583 N N . ILE A 1 191 ? -12.222 -8.231 -2.991 1.00 85.81 191 ILE A N 1
ATOM 1584 C CA . ILE A 1 191 ? -11.584 -9.019 -1.939 1.00 85.81 191 ILE A CA 1
ATOM 1585 C C . ILE A 1 191 ? -12.043 -8.528 -0.554 1.00 85.81 191 ILE A C 1
ATOM 1587 O O . ILE A 1 191 ? -12.382 -9.327 0.325 1.00 85.81 191 ILE A O 1
ATOM 1591 N N . PHE A 1 192 ? -12.109 -7.208 -0.352 1.00 93.06 192 PHE A N 1
ATOM 1592 C CA . PHE A 1 192 ? -12.638 -6.638 0.888 1.00 93.06 192 PHE A CA 1
ATOM 1593 C C . PHE A 1 192 ? -14.118 -6.970 1.091 1.00 93.06 192 PHE A C 1
ATOM 1595 O O . PHE A 1 192 ? -14.507 -7.288 2.212 1.00 93.06 192 PHE A O 1
ATOM 1602 N N . LYS A 1 193 ? -14.939 -6.977 0.036 1.00 92.50 193 LYS A N 1
ATOM 1603 C CA . LYS A 1 193 ? -16.345 -7.403 0.119 1.00 92.50 193 LYS A CA 1
ATOM 1604 C C . LYS A 1 193 ? -16.474 -8.800 0.718 1.00 92.50 193 LYS A C 1
ATOM 1606 O O . LYS A 1 193 ? -17.248 -8.989 1.658 1.00 92.50 193 LYS A O 1
ATOM 1611 N N . ASP A 1 194 ? -15.695 -9.750 0.211 1.00 88.50 194 ASP A N 1
ATOM 1612 C CA . ASP A 1 194 ? -15.736 -11.138 0.670 1.00 88.50 194 ASP A CA 1
ATOM 1613 C C . ASP A 1 194 ? -15.256 -11.265 2.119 1.00 88.50 194 ASP A C 1
ATOM 1615 O O . ASP A 1 194 ? -15.908 -11.924 2.935 1.00 88.50 194 ASP A O 1
ATOM 1619 N N . LYS A 1 195 ? -14.172 -10.567 2.483 1.00 91.50 195 LYS A N 1
ATOM 1620 C CA . LYS A 1 195 ? -13.686 -10.519 3.869 1.00 91.50 195 LYS A CA 1
ATOM 1621 C C . LYS A 1 195 ? -14.722 -9.936 4.829 1.00 91.50 195 LYS A C 1
ATOM 1623 O O . LYS A 1 195 ? -14.979 -10.522 5.879 1.00 91.50 195 LYS A O 1
ATOM 1628 N N . LEU A 1 196 ? -15.312 -8.788 4.504 1.00 94.25 196 LEU A N 1
ATOM 1629 C CA . LEU A 1 196 ? -16.278 -8.123 5.382 1.00 94.25 196 LEU A CA 1
ATOM 1630 C C . LEU A 1 196 ? -17.546 -8.960 5.552 1.00 94.25 196 LEU A C 1
ATOM 1632 O O . LEU A 1 196 ? -18.040 -9.094 6.671 1.00 94.25 196 LEU A O 1
ATOM 1636 N N . ALA A 1 197 ? -18.015 -9.601 4.478 1.00 92.19 197 ALA A N 1
ATOM 1637 C CA . ALA A 1 197 ? -19.110 -10.560 4.548 1.00 92.19 197 ALA A CA 1
ATOM 1638 C C . ALA A 1 197 ? -18.763 -11.758 5.450 1.00 92.19 197 ALA A C 1
ATOM 1640 O O . ALA A 1 197 ? -19.565 -12.130 6.308 1.00 92.19 197 ALA A O 1
ATOM 1641 N N . ALA A 1 198 ? -17.559 -12.327 5.315 1.00 90.19 198 ALA A N 1
ATOM 1642 C CA . ALA A 1 198 ? -17.092 -13.436 6.150 1.00 90.19 198 ALA A CA 1
ATOM 1643 C C . ALA A 1 198 ? -16.978 -13.057 7.639 1.00 90.19 198 ALA A C 1
ATOM 1645 O O . ALA A 1 198 ? -17.256 -13.880 8.513 1.00 90.19 198 ALA A O 1
ATOM 1646 N N . LEU A 1 199 ? -16.631 -11.801 7.933 1.00 91.75 199 LEU A N 1
ATOM 1647 C CA . LEU A 1 199 ? -16.524 -11.255 9.289 1.00 91.75 199 LEU A CA 1
ATOM 1648 C C . LEU A 1 199 ? -17.823 -10.614 9.797 1.00 91.75 199 LEU A C 1
ATOM 1650 O O . LEU A 1 199 ? -17.837 -10.056 10.891 1.00 91.75 199 LEU A O 1
ATOM 1654 N N . SER A 1 200 ? -18.920 -10.736 9.041 1.00 92.88 200 SER A N 1
ATOM 1655 C CA . SER A 1 200 ? -20.242 -10.190 9.380 1.00 92.88 200 SER A CA 1
ATOM 1656 C C . SER A 1 200 ? -20.259 -8.674 9.630 1.00 92.88 200 SER A C 1
ATOM 1658 O O . SER A 1 200 ? -21.133 -8.183 10.345 1.00 92.88 200 SER A O 1
ATOM 1660 N N . LEU A 1 201 ? -19.332 -7.920 9.027 1.00 91.81 201 LEU A N 1
ATOM 1661 C CA . LEU A 1 201 ? -19.348 -6.460 9.073 1.00 91.81 201 LEU A CA 1
ATOM 1662 C C . LEU A 1 201 ? -20.159 -5.919 7.893 1.00 91.81 201 LEU A C 1
ATOM 1664 O O . LEU A 1 201 ? -19.811 -6.122 6.730 1.00 91.81 201 LEU A O 1
ATOM 1668 N N . THR A 1 202 ? -21.254 -5.221 8.182 1.00 89.06 202 THR A N 1
ATOM 1669 C CA . THR A 1 202 ? -22.086 -4.602 7.145 1.00 89.06 202 THR A CA 1
ATOM 1670 C C . THR A 1 202 ? -21.443 -3.319 6.633 1.00 89.06 202 THR A C 1
ATOM 1672 O O . THR A 1 202 ? -21.057 -2.480 7.434 1.00 89.06 202 THR A O 1
ATOM 1675 N N . THR A 1 203 ? -21.428 -3.092 5.324 1.00 83.31 203 THR A N 1
ATOM 1676 C CA . THR A 1 203 ? -20.879 -1.866 4.711 1.00 83.31 203 THR A CA 1
ATOM 1677 C C . THR A 1 203 ? -21.914 -0.742 4.534 1.00 83.31 203 THR A C 1
ATOM 1679 O O . THR A 1 203 ? -21.670 0.213 3.802 1.00 83.31 203 THR A O 1
ATOM 1682 N N . GLN A 1 204 ? -23.081 -0.827 5.188 1.00 80.06 204 GLN A N 1
ATOM 1683 C CA . GLN A 1 204 ? -24.163 0.162 5.027 1.00 80.06 204 GLN A CA 1
ATOM 1684 C C . GLN A 1 204 ? -23.775 1.576 5.486 1.00 80.06 204 GLN A C 1
ATOM 1686 O O . GLN A 1 204 ? -24.211 2.537 4.858 1.00 80.06 204 GLN A O 1
ATOM 1691 N N . ASN A 1 205 ? -22.925 1.689 6.512 1.00 87.50 205 ASN A N 1
ATOM 1692 C CA . ASN A 1 205 ? -22.375 2.959 6.982 1.00 87.50 205 ASN A CA 1
ATOM 1693 C C . ASN A 1 205 ? -20.889 3.013 6.600 1.00 87.50 205 ASN A C 1
ATOM 1695 O O . ASN A 1 205 ? -20.044 2.353 7.225 1.00 87.50 205 ASN A O 1
ATOM 1699 N N . THR A 1 206 ? -20.608 3.724 5.509 1.00 93.00 206 THR A N 1
ATOM 1700 C CA . THR A 1 206 ? -19.287 3.808 4.890 1.00 93.00 206 THR A CA 1
ATOM 1701 C C . THR A 1 206 ? -18.870 5.262 4.681 1.00 93.00 206 THR A C 1
ATOM 1703 O O . THR A 1 206 ? -19.542 6.011 3.971 1.00 93.00 206 THR A O 1
ATOM 1706 N N . TYR A 1 207 ? -17.689 5.611 5.193 1.00 94.75 207 TYR A N 1
ATOM 1707 C CA . TYR A 1 207 ? -17.015 6.876 4.920 1.00 94.75 207 TYR A CA 1
ATOM 1708 C C . TYR A 1 207 ? -16.026 6.716 3.763 1.00 94.75 207 TYR A C 1
ATOM 1710 O O . TYR A 1 207 ? -15.188 5.813 3.795 1.00 94.75 207 TYR A O 1
ATOM 1718 N N . ILE A 1 208 ? -16.059 7.611 2.770 1.00 95.31 208 ILE A N 1
ATOM 1719 C CA . ILE A 1 208 ? -15.123 7.577 1.635 1.00 95.31 208 ILE A CA 1
ATOM 1720 C C . ILE A 1 208 ? -14.505 8.954 1.418 1.00 95.31 208 ILE A C 1
ATOM 1722 O O . ILE A 1 208 ? -15.203 9.940 1.157 1.00 95.31 208 ILE A O 1
ATOM 1726 N N . THR A 1 209 ? -13.177 9.012 1.459 1.00 95.38 209 THR A N 1
ATOM 1727 C CA . THR A 1 209 ? -12.409 10.206 1.098 1.00 95.38 209 THR A CA 1
ATOM 1728 C C . THR A 1 209 ? -11.170 9.851 0.296 1.00 95.38 209 THR A C 1
ATOM 1730 O O . THR A 1 209 ? -10.648 8.743 0.395 1.00 95.38 209 THR A O 1
ATOM 1733 N N . ALA A 1 210 ? -10.694 10.788 -0.514 1.00 95.06 210 ALA A N 1
ATOM 1734 C CA . ALA A 1 210 ? -9.474 10.615 -1.284 1.00 95.06 210 ALA A CA 1
ATOM 1735 C C . ALA A 1 210 ? -8.759 11.949 -1.521 1.00 95.06 210 ALA A C 1
ATOM 1737 O O . ALA A 1 210 ? -9.412 12.991 -1.609 1.00 95.06 210 ALA A O 1
ATOM 1738 N N . ASP A 1 211 ? -7.433 11.892 -1.664 1.00 93.19 211 ASP A N 1
ATOM 1739 C CA . ASP A 1 211 ? -6.591 13.017 -2.081 1.00 93.19 211 ASP A CA 1
ATOM 1740 C C . ASP A 1 211 ? -7.032 13.540 -3.461 1.00 93.19 211 ASP A C 1
ATOM 1742 O O . ASP A 1 211 ? -7.418 12.782 -4.358 1.00 93.19 211 ASP A O 1
ATOM 1746 N N . GLY A 1 212 ? -6.930 14.846 -3.664 1.00 89.31 212 GLY A N 1
ATOM 1747 C CA . GLY A 1 212 ? -7.147 15.501 -4.943 1.00 89.31 212 GLY A CA 1
ATOM 1748 C C . GLY A 1 212 ? -8.591 15.920 -5.198 1.00 89.31 212 GLY A C 1
ATOM 1749 O O . GLY A 1 212 ? -9.468 15.852 -4.341 1.00 89.31 212 GLY A O 1
ATOM 1750 N N . ASN A 1 213 ? -8.832 16.436 -6.402 1.00 85.62 213 ASN A N 1
ATOM 1751 C CA . ASN A 1 213 ? -10.074 17.121 -6.739 1.00 85.62 213 ASN A CA 1
ATOM 1752 C C . ASN A 1 213 ? -11.036 16.208 -7.511 1.00 85.62 213 ASN A C 1
ATOM 1754 O O . ASN A 1 213 ? -10.826 15.956 -8.700 1.00 85.62 213 ASN A O 1
ATOM 1758 N N . LYS A 1 214 ? -12.142 15.800 -6.874 1.00 87.75 214 LYS A N 1
ATOM 1759 C CA . LYS A 1 214 ? -13.234 15.076 -7.547 1.00 87.75 214 LYS A CA 1
ATOM 1760 C C . LYS A 1 214 ? -13.854 15.853 -8.718 1.00 87.75 214 LYS A C 1
ATOM 1762 O O . LYS A 1 214 ? -14.324 15.253 -9.674 1.00 87.75 214 LYS A O 1
ATOM 1767 N N . SER A 1 215 ? -13.846 17.185 -8.666 1.00 85.81 215 SER A N 1
ATOM 1768 C CA . SER A 1 215 ? -14.435 18.037 -9.711 1.00 85.81 215 SER A CA 1
ATOM 1769 C C . SER A 1 215 ? -13.511 18.266 -10.916 1.00 85.81 215 SER A C 1
ATOM 1771 O O . SER A 1 215 ? -13.896 18.980 -11.842 1.00 85.81 215 SER A O 1
ATOM 1773 N N . ALA A 1 216 ? -12.287 17.724 -10.912 1.00 82.50 216 ALA A N 1
ATOM 1774 C CA . ALA A 1 216 ? -11.401 17.786 -12.072 1.00 82.50 216 ALA A CA 1
ATOM 1775 C C . ALA A 1 216 ? -11.932 16.914 -13.228 1.00 82.50 216 ALA A C 1
ATOM 1777 O O . ALA A 1 216 ? -12.768 16.033 -13.034 1.00 82.50 216 ALA A O 1
ATOM 1778 N N . THR A 1 217 ? -11.473 17.170 -14.457 1.00 80.38 217 THR A N 1
ATOM 1779 C CA . THR A 1 217 ? -11.847 16.372 -15.637 1.00 80.38 217 THR A CA 1
ATOM 1780 C C . THR A 1 217 ? -10.591 15.913 -16.386 1.00 80.38 217 THR A C 1
ATOM 1782 O O . THR A 1 217 ? -10.010 16.723 -17.113 1.00 80.38 217 THR A O 1
ATOM 1785 N N . PRO A 1 218 ? -10.186 14.635 -16.249 1.00 84.50 218 PRO A N 1
ATOM 1786 C CA . PRO A 1 218 ? -10.765 13.617 -15.355 1.00 84.50 218 PRO A CA 1
ATOM 1787 C C . PRO A 1 218 ? -10.521 13.917 -13.853 1.00 84.50 218 PRO A C 1
ATOM 1789 O O . PRO A 1 218 ? -9.663 14.744 -13.532 1.00 84.50 218 PRO A O 1
ATOM 1792 N N . PRO A 1 219 ? -11.269 13.282 -12.923 1.00 87.38 219 PRO A N 1
ATOM 1793 C CA . PRO A 1 219 ? -10.978 13.352 -11.489 1.00 87.38 219 PRO A CA 1
ATOM 1794 C C . PRO A 1 219 ? -9.569 12.835 -11.175 1.00 87.38 219 PRO A C 1
ATOM 1796 O O . PRO A 1 219 ? -9.023 12.030 -11.932 1.00 87.38 219 PRO A O 1
ATOM 1799 N N . SER A 1 220 ? -8.981 13.233 -10.041 1.00 92.62 220 SER A N 1
ATOM 1800 C CA . SER A 1 220 ? -7.655 12.729 -9.650 1.00 92.62 220 SER A CA 1
ATOM 1801 C C . SER A 1 220 ? -7.624 11.194 -9.583 1.00 92.62 220 SER A C 1
ATOM 1803 O O . SER A 1 220 ? -8.605 10.541 -9.225 1.00 92.62 220 SER A O 1
ATOM 1805 N N . ARG A 1 221 ? -6.471 10.592 -9.899 1.00 95.75 221 ARG A N 1
ATOM 1806 C CA . ARG A 1 221 ? -6.286 9.127 -9.882 1.00 95.75 221 ARG A CA 1
ATOM 1807 C C . ARG A 1 221 ? -6.672 8.454 -8.562 1.00 95.75 221 ARG A C 1
ATOM 1809 O O . ARG A 1 221 ? -7.099 7.308 -8.569 1.00 95.75 221 ARG A O 1
ATOM 1816 N N . THR A 1 222 ? -6.500 9.149 -7.444 1.00 96.75 222 THR A N 1
ATOM 1817 C CA . THR A 1 222 ? -6.821 8.702 -6.083 1.00 96.75 222 THR A CA 1
ATOM 1818 C C . THR A 1 222 ? -8.320 8.705 -5.834 1.00 96.75 222 THR A C 1
ATOM 1820 O O . THR A 1 222 ? -8.832 7.735 -5.283 1.00 96.75 222 THR A O 1
ATOM 1823 N N . VAL A 1 223 ? -9.029 9.736 -6.312 1.00 96.19 223 VAL A N 1
ATOM 1824 C CA . VAL A 1 223 ? -10.497 9.756 -6.337 1.00 96.19 223 VAL A CA 1
ATOM 1825 C C . VAL A 1 223 ? -11.002 8.603 -7.194 1.00 96.19 223 VAL A C 1
ATOM 1827 O O . VAL A 1 223 ? -11.721 7.760 -6.674 1.00 96.19 223 VAL A O 1
ATOM 1830 N N . GLN A 1 224 ? -10.545 8.490 -8.447 1.00 96.12 224 GLN A N 1
ATOM 1831 C CA . GLN A 1 224 ? -10.952 7.390 -9.329 1.00 96.12 224 GLN A CA 1
ATOM 1832 C C . GLN A 1 224 ? -10.685 6.023 -8.677 1.00 96.12 224 GLN A C 1
ATOM 1834 O O . GLN A 1 224 ? -11.560 5.170 -8.657 1.00 96.12 224 GLN A O 1
ATOM 1839 N N . SER A 1 225 ? -9.509 5.814 -8.082 1.00 96.81 225 SER A N 1
ATOM 1840 C CA . SER A 1 225 ? -9.173 4.546 -7.415 1.00 96.81 225 SER A CA 1
ATOM 1841 C C . SER A 1 225 ? -10.148 4.200 -6.292 1.00 96.81 225 SER A C 1
ATOM 1843 O O . SER A 1 225 ? -10.662 3.086 -6.248 1.00 96.81 225 SER A O 1
ATOM 1845 N N . ALA A 1 226 ? -10.482 5.171 -5.438 1.00 97.19 226 ALA A N 1
ATOM 1846 C CA . ALA A 1 226 ? -11.485 4.981 -4.398 1.00 97.19 226 ALA A CA 1
ATOM 1847 C C . ALA A 1 226 ? -12.885 4.703 -4.980 1.00 97.19 226 ALA A C 1
ATOM 1849 O O . ALA A 1 226 ? -13.610 3.875 -4.429 1.00 97.19 226 ALA A O 1
ATOM 1850 N N . GLU A 1 227 ? -13.266 5.311 -6.110 1.00 95.94 227 GLU A N 1
ATOM 1851 C CA . GLU A 1 227 ? -14.535 5.007 -6.791 1.00 95.94 227 GLU A CA 1
ATOM 1852 C C . GLU A 1 227 ? -14.572 3.546 -7.260 1.00 95.94 227 GLU A C 1
ATOM 1854 O O . GLU A 1 227 ? -15.515 2.818 -6.942 1.00 95.94 227 GLU A O 1
ATOM 1859 N N . TYR A 1 228 ? -13.529 3.083 -7.958 1.00 94.69 228 TYR A N 1
ATOM 1860 C CA . TYR A 1 228 ? -13.463 1.711 -8.472 1.00 94.69 228 TYR A CA 1
ATOM 1861 C C . TYR A 1 228 ? -13.351 0.668 -7.358 1.00 94.69 228 TYR A C 1
ATOM 1863 O O . TYR A 1 228 ? -14.051 -0.344 -7.421 1.00 94.69 228 TYR A O 1
ATOM 1871 N N . PHE A 1 229 ? -12.582 0.936 -6.299 1.00 95.75 229 PHE A N 1
ATOM 1872 C CA . PHE A 1 229 ? -12.588 0.111 -5.088 1.00 95.75 229 PHE A CA 1
ATOM 1873 C C . PHE A 1 229 ? -14.008 -0.042 -4.541 1.00 95.75 229 PHE A C 1
ATOM 1875 O O . PHE A 1 229 ? -14.459 -1.142 -4.230 1.00 95.75 229 PHE A O 1
ATOM 1882 N N . THR A 1 230 ? -14.753 1.058 -4.464 1.00 95.88 230 THR A N 1
ATOM 1883 C CA . THR A 1 230 ? -16.105 1.065 -3.899 1.00 95.88 230 THR A CA 1
ATOM 1884 C C . THR A 1 230 ? -17.111 0.312 -4.787 1.00 95.88 230 THR A C 1
ATOM 1886 O O . THR A 1 230 ? -18.014 -0.360 -4.276 1.00 95.88 230 THR A O 1
ATOM 1889 N N . VAL A 1 231 ? -16.933 0.349 -6.112 1.00 92.75 231 VAL A N 1
ATOM 1890 C CA . VAL A 1 231 ? -17.668 -0.519 -7.051 1.00 92.75 231 VAL A CA 1
ATOM 1891 C C . VAL A 1 231 ? -17.338 -1.991 -6.792 1.00 92.75 231 VAL A C 1
ATOM 1893 O O . VAL A 1 231 ? -18.244 -2.816 -6.687 1.00 92.75 231 VAL A O 1
ATOM 1896 N N . GLY A 1 232 ? -16.055 -2.321 -6.618 1.00 90.06 232 GLY A N 1
ATOM 1897 C CA . GLY A 1 232 ? -15.592 -3.661 -6.243 1.00 90.06 232 GLY A CA 1
ATOM 1898 C C . GLY A 1 232 ? -16.213 -4.170 -4.945 1.00 90.06 232 GLY A C 1
ATOM 1899 O O . GLY A 1 232 ? -16.666 -5.314 -4.860 1.00 90.06 232 GLY A O 1
ATOM 1900 N N . LEU A 1 233 ? -16.327 -3.276 -3.962 1.00 93.38 233 LEU A N 1
ATOM 1901 C CA . LEU A 1 233 ? -16.970 -3.530 -2.675 1.00 93.38 233 LEU A CA 1
ATOM 1902 C C . LEU A 1 233 ? -18.475 -3.841 -2.812 1.00 93.38 233 LEU A C 1
ATOM 1904 O O . LEU A 1 233 ? -19.088 -4.406 -1.907 1.00 93.38 233 LEU A O 1
ATOM 1908 N N . GLY A 1 234 ? -19.080 -3.504 -3.956 1.00 93.38 234 GLY A N 1
ATOM 1909 C CA . GLY A 1 234 ? -20.491 -3.731 -4.257 1.00 93.38 234 GLY A CA 1
ATOM 1910 C C . GLY A 1 234 ? -21.436 -2.697 -3.647 1.00 93.38 234 GLY A C 1
ATOM 1911 O O . GLY A 1 234 ? -22.633 -2.965 -3.562 1.00 93.38 234 GLY A O 1
ATOM 1912 N N . LEU A 1 235 ? -20.921 -1.540 -3.214 1.00 91.25 235 LEU A N 1
ATOM 1913 C CA . LEU A 1 235 ? -21.744 -0.452 -2.673 1.00 91.25 235 LEU A CA 1
ATOM 1914 C C . LEU A 1 235 ? -22.427 0.373 -3.771 1.00 91.25 235 LEU A C 1
ATOM 1916 O O . LEU A 1 235 ? -23.514 0.900 -3.549 1.00 91.25 235 LEU A O 1
ATOM 1920 N N . TYR A 1 236 ? -21.812 0.454 -4.953 1.00 92.12 236 TYR A N 1
ATOM 1921 C CA . TYR A 1 236 ? -22.333 1.181 -6.112 1.00 92.12 236 TYR A CA 1
ATOM 1922 C C . TYR A 1 236 ? -22.145 0.350 -7.380 1.00 92.12 236 TYR A C 1
ATOM 1924 O O . TYR A 1 236 ? -21.199 -0.428 -7.493 1.00 92.12 236 TYR A O 1
ATOM 1932 N N . SER A 1 237 ? -23.044 0.517 -8.350 1.00 88.25 237 SER A N 1
ATOM 1933 C CA . SER A 1 237 ? -22.942 -0.148 -9.656 1.00 88.25 237 SER A CA 1
ATOM 1934 C C . SER A 1 237 ? -21.909 0.494 -10.580 1.00 88.25 237 SER A C 1
ATOM 1936 O O . SER A 1 237 ? -21.420 -0.159 -11.498 1.00 88.25 237 SER A O 1
ATOM 1938 N N . THR A 1 238 ? -21.618 1.776 -10.364 1.00 88.75 238 THR A N 1
ATOM 1939 C CA . THR A 1 238 ? -20.847 2.633 -11.267 1.00 88.75 238 THR A CA 1
ATOM 1940 C C . THR A 1 238 ? -20.034 3.645 -10.466 1.00 88.75 238 THR A C 1
ATOM 1942 O O . THR A 1 238 ? -20.492 4.139 -9.438 1.00 88.75 238 THR A O 1
ATOM 1945 N N . ALA A 1 239 ? -18.821 3.948 -10.941 1.00 85.12 239 ALA A N 1
ATOM 1946 C CA . ALA A 1 239 ? -17.879 4.848 -10.270 1.00 85.12 239 ALA A CA 1
ATOM 1947 C C . ALA A 1 239 ? -18.435 6.277 -10.100 1.00 85.12 239 ALA A C 1
ATOM 1949 O O . ALA A 1 239 ? -18.260 6.883 -9.046 1.00 85.12 239 ALA A O 1
ATOM 1950 N N . ASP A 1 240 ? -19.181 6.771 -11.095 1.00 85.75 240 ASP A N 1
ATOM 1951 C CA . ASP A 1 240 ? -19.717 8.141 -11.122 1.00 85.75 240 ASP A CA 1
ATOM 1952 C C . ASP A 1 240 ? -20.689 8.451 -9.963 1.00 85.75 240 ASP A C 1
ATOM 1954 O O . ASP A 1 240 ? -20.850 9.611 -9.574 1.00 85.75 240 ASP A O 1
ATOM 1958 N N . ASP A 1 241 ? -21.317 7.424 -9.381 1.00 87.12 241 ASP A N 1
ATOM 1959 C CA . ASP A 1 241 ? -22.318 7.573 -8.318 1.00 87.12 241 ASP A CA 1
ATOM 1960 C C . ASP A 1 241 ? -21.713 7.613 -6.908 1.00 87.12 241 ASP A C 1
ATOM 1962 O O . ASP A 1 241 ? -22.419 7.904 -5.941 1.00 87.12 241 ASP A O 1
ATOM 1966 N N . VAL A 1 242 ? -20.416 7.323 -6.759 1.00 87.38 242 VAL A N 1
ATOM 1967 C CA . VAL A 1 242 ? -19.787 7.170 -5.442 1.00 87.38 242 VAL A CA 1
ATOM 1968 C C . VAL A 1 242 ? -19.630 8.541 -4.767 1.00 87.38 242 VAL A C 1
ATOM 1970 O O . VAL A 1 242 ? -18.915 9.407 -5.282 1.00 87.38 242 VAL A O 1
ATOM 1973 N N . PRO A 1 243 ? -20.234 8.793 -3.591 1.00 90.69 243 PRO A N 1
ATOM 1974 C CA . PRO A 1 243 ? -20.106 10.057 -2.879 1.00 90.69 243 PRO A CA 1
ATOM 1975 C C . PRO A 1 243 ? -18.752 10.133 -2.157 1.00 90.69 243 PRO A C 1
ATOM 1977 O O . PRO A 1 243 ? -18.633 9.805 -0.982 1.00 90.69 243 PRO A O 1
ATOM 1980 N N . ILE A 1 244 ? -17.716 10.573 -2.873 1.00 90.75 244 ILE A N 1
ATOM 1981 C CA . ILE A 1 244 ? -16.378 10.795 -2.309 1.00 90.75 244 ILE A CA 1
ATOM 1982 C C . ILE A 1 244 ? -16.242 12.220 -1.793 1.00 90.75 244 ILE A C 1
ATOM 1984 O O . ILE A 1 244 ? -16.496 13.187 -2.518 1.00 90.75 244 ILE A O 1
ATOM 1988 N N . THR A 1 245 ? -15.765 12.336 -0.557 1.00 90.00 245 THR A N 1
ATOM 1989 C CA . THR A 1 245 ? -15.335 13.612 0.011 1.00 90.00 245 THR A CA 1
ATOM 1990 C C . THR A 1 245 ? -13.882 13.874 -0.379 1.00 90.00 245 THR A C 1
ATOM 1992 O O . THR A 1 245 ? -12.986 13.127 0.007 1.00 90.00 245 THR A O 1
ATOM 1995 N N . SER A 1 246 ? -13.634 14.944 -1.129 1.00 87.94 246 SER A N 1
ATOM 1996 C CA . SER A 1 246 ? -12.287 15.464 -1.391 1.00 87.94 246 SER A CA 1
ATOM 1997 C C . SER A 1 246 ? -11.981 16.614 -0.427 1.00 87.94 246 SER A C 1
ATOM 1999 O O . SER A 1 246 ? -12.726 17.601 -0.423 1.00 87.94 246 SER A O 1
ATOM 2001 N N . PRO A 1 247 ? -10.921 16.533 0.392 1.00 86.88 247 PRO A N 1
ATOM 2002 C CA . PRO A 1 247 ? -10.544 17.629 1.269 1.00 86.88 247 PRO A CA 1
ATOM 2003 C C . PR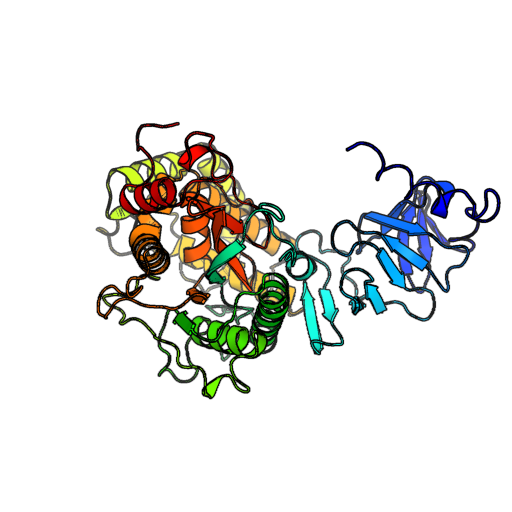O A 1 247 ? -10.079 18.847 0.454 1.00 86.88 247 PRO A C 1
ATOM 2005 O O . PRO A 1 247 ? -9.520 18.731 -0.636 1.00 86.88 247 PRO A O 1
ATOM 2008 N N . SER A 1 248 ? -10.310 20.051 0.981 1.00 85.31 248 SER A N 1
ATOM 2009 C CA . SER A 1 248 ? -9.762 21.274 0.385 1.00 85.31 248 SER A CA 1
ATOM 2010 C C . SER A 1 248 ? -8.238 21.275 0.481 1.00 85.31 248 SER A C 1
ATOM 2012 O O . SER A 1 248 ? -7.711 20.883 1.520 1.00 85.31 248 SER A O 1
ATOM 2014 N N . GLU A 1 249 ? -7.543 21.851 -0.502 1.00 79.31 249 GLU A N 1
ATOM 2015 C CA . GLU A 1 249 ? -6.073 21.855 -0.536 1.00 79.31 249 GLU A CA 1
ATOM 2016 C C . GLU A 1 249 ? -5.388 22.380 0.736 1.00 79.31 249 GLU A C 1
ATOM 2018 O O . GLU A 1 249 ? -4.289 21.931 1.048 1.00 79.31 249 GLU A O 1
ATOM 2023 N N . SER A 1 250 ? -6.000 23.334 1.448 1.00 81.19 250 SER A N 1
ATOM 2024 C CA . SER A 1 250 ? -5.445 23.930 2.671 1.00 81.19 250 SER A CA 1
ATOM 2025 C C . SER A 1 250 ? -5.602 23.060 3.921 1.00 81.19 250 SER A C 1
ATOM 2027 O O . SER A 1 250 ? -4.919 23.308 4.909 1.00 81.19 250 SER A O 1
ATOM 2029 N N . ASN A 1 251 ? -6.501 22.074 3.885 1.00 82.31 251 ASN A N 1
ATOM 2030 C CA . ASN A 1 251 ? -6.835 21.179 4.998 1.00 82.31 251 ASN A CA 1
ATOM 2031 C C . ASN A 1 251 ? -6.739 19.710 4.564 1.00 82.31 251 ASN A C 1
ATOM 2033 O O . ASN A 1 251 ? -7.497 18.871 5.043 1.00 82.31 251 ASN A O 1
ATOM 2037 N N . ASP A 1 252 ? -5.868 19.420 3.604 1.00 87.88 252 ASP A N 1
ATOM 2038 C CA . ASP A 1 252 ? -5.730 18.095 3.028 1.00 87.88 252 ASP A CA 1
ATOM 2039 C C . ASP A 1 252 ? -4.844 17.209 3.921 1.00 87.88 252 ASP A C 1
ATOM 2041 O O . ASP A 1 252 ? -3.633 17.434 3.981 1.00 87.88 252 ASP A O 1
ATOM 2045 N N . PRO A 1 253 ? -5.406 16.211 4.633 1.00 90.31 253 PRO A N 1
ATOM 2046 C CA . PRO A 1 253 ? -4.626 15.342 5.505 1.00 90.31 253 PRO A CA 1
ATOM 2047 C C . PRO A 1 253 ? -3.679 14.420 4.723 1.00 90.31 253 PRO A C 1
ATOM 2049 O O . PRO A 1 253 ? -2.742 13.883 5.316 1.00 90.31 253 PRO A O 1
ATOM 2052 N N . PHE A 1 254 ? -3.893 14.243 3.413 1.00 90.88 254 PHE A N 1
ATOM 2053 C CA . PHE A 1 254 ? -3.012 13.469 2.539 1.00 90.88 254 PHE A CA 1
ATOM 2054 C C . PHE A 1 254 ? -1.751 14.253 2.157 1.00 90.88 254 PHE A C 1
ATOM 2056 O O . PHE A 1 254 ? -0.704 13.653 1.900 1.00 90.88 254 PHE A O 1
ATOM 2063 N N . LYS A 1 255 ? -1.789 15.589 2.230 1.00 85.00 255 LYS A N 1
ATOM 2064 C CA . LYS A 1 255 ? -0.593 16.436 2.167 1.00 85.00 255 LYS A CA 1
ATOM 2065 C C . LYS A 1 255 ? 0.105 16.380 3.522 1.00 85.00 255 LYS A C 1
ATOM 2067 O O . LYS A 1 255 ? -0.081 17.243 4.378 1.00 85.00 255 LYS A O 1
ATOM 2072 N N . GLY A 1 256 ? 0.865 15.305 3.734 1.00 74.19 256 GLY A N 1
ATOM 2073 C CA . GLY A 1 256 ? 1.622 15.080 4.964 1.00 74.19 256 GLY A CA 1
ATOM 2074 C C . GLY A 1 256 ? 2.445 16.305 5.380 1.00 74.19 256 GLY A C 1
ATOM 2075 O O . GLY A 1 256 ? 2.786 17.163 4.564 1.00 74.19 256 GLY A O 1
ATOM 2076 N N . ARG A 1 257 ? 2.791 16.398 6.668 1.00 75.56 257 ARG A N 1
ATOM 2077 C CA . ARG A 1 257 ? 3.673 17.475 7.133 1.00 75.56 257 ARG A CA 1
ATOM 2078 C C . ARG A 1 257 ? 5.042 17.290 6.515 1.00 75.56 257 ARG A C 1
ATOM 2080 O O . ARG A 1 257 ? 5.587 16.187 6.513 1.00 75.56 257 ARG A O 1
ATOM 2087 N N . LEU A 1 258 ? 5.646 18.387 6.086 1.00 74.31 258 LEU A N 1
ATOM 2088 C CA . LEU A 1 258 ? 7.052 18.334 5.754 1.00 74.31 258 LEU A CA 1
ATOM 2089 C C . LEU A 1 258 ? 7.822 18.089 7.057 1.00 74.31 258 LEU A C 1
ATOM 2091 O O . LEU A 1 258 ? 7.647 18.783 8.062 1.00 74.31 258 LEU A O 1
ATOM 2095 N N . TYR A 1 259 ? 8.682 17.076 7.072 1.00 70.75 259 TYR A N 1
ATOM 2096 C CA . TYR A 1 259 ? 9.542 16.809 8.227 1.00 70.75 259 TYR A CA 1
ATOM 2097 C C . TYR A 1 259 ? 10.538 17.946 8.490 1.00 70.75 259 TYR A C 1
ATOM 2099 O O . TYR A 1 259 ? 11.052 18.052 9.601 1.00 70.75 259 TYR A O 1
ATOM 2107 N N . CYS A 1 260 ? 10.745 18.847 7.521 1.00 73.62 260 CYS A N 1
ATOM 2108 C CA . CYS A 1 260 ? 11.482 20.094 7.721 1.00 73.62 260 CYS A CA 1
ATOM 2109 C C . CYS A 1 260 ? 10.837 21.026 8.753 1.00 73.62 260 CYS A C 1
ATOM 2111 O O . CYS A 1 260 ? 11.547 21.793 9.400 1.00 73.62 260 CYS A O 1
ATOM 2113 N N . ASP A 1 261 ? 9.524 20.921 8.968 1.00 82.81 261 ASP A N 1
ATOM 2114 C CA . ASP A 1 261 ? 8.790 21.765 9.916 1.00 82.81 261 ASP A CA 1
ATOM 2115 C C . ASP A 1 261 ? 9.021 21.343 11.378 1.00 82.81 261 ASP A C 1
ATOM 2117 O O . ASP A 1 261 ? 8.503 21.964 12.309 1.00 82.81 261 ASP A O 1
ATOM 2121 N N . ASN A 1 262 ? 9.796 20.276 11.604 1.00 90.25 262 ASN A N 1
ATOM 2122 C CA . ASN A 1 262 ? 10.142 19.770 12.922 1.00 90.25 262 ASN A CA 1
ATOM 2123 C C . ASN A 1 262 ? 11.640 19.509 13.037 1.00 90.25 262 ASN A C 1
ATOM 2125 O O . ASN A 1 262 ? 12.187 18.632 12.376 1.00 90.25 262 ASN A O 1
ATOM 2129 N N . THR A 1 263 ? 12.293 20.225 13.951 1.00 90.25 263 THR A N 1
ATOM 2130 C CA . THR A 1 263 ? 13.738 20.109 14.186 1.00 90.25 263 THR A CA 1
ATOM 2131 C C . THR A 1 263 ? 14.181 18.673 14.462 1.00 90.25 263 THR A C 1
ATOM 2133 O O . THR A 1 263 ? 15.222 18.254 13.970 1.00 90.25 263 THR A O 1
ATOM 2136 N N . THR A 1 264 ? 13.405 17.893 15.218 1.00 91.75 264 THR A N 1
ATOM 2137 C CA . THR A 1 264 ? 13.762 16.507 15.542 1.00 91.75 264 THR A CA 1
ATOM 2138 C C . THR A 1 264 ? 13.661 15.601 14.319 1.00 91.75 264 THR A C 1
ATOM 2140 O O . THR A 1 264 ? 14.620 14.893 14.024 1.00 91.75 264 THR A O 1
ATOM 2143 N N . ALA A 1 265 ? 12.547 15.645 13.584 1.00 89.50 265 ALA A N 1
ATOM 2144 C CA . ALA A 1 265 ? 12.374 14.837 12.376 1.00 89.50 265 ALA A CA 1
ATOM 2145 C C . ALA A 1 265 ? 13.421 15.210 11.314 1.00 89.50 265 ALA A C 1
ATOM 2147 O O . ALA A 1 265 ? 14.074 14.334 10.751 1.00 89.50 265 ALA A O 1
ATOM 2148 N N . ASN A 1 266 ? 13.663 16.508 11.121 1.00 87.62 266 ASN A N 1
ATOM 2149 C CA . ASN A 1 266 ? 14.711 17.007 10.240 1.00 87.62 266 ASN A CA 1
ATOM 2150 C C . ASN A 1 266 ? 16.108 16.501 10.636 1.00 87.62 266 ASN A C 1
ATOM 2152 O O . ASN A 1 266 ? 16.864 16.051 9.777 1.00 87.62 266 ASN A O 1
ATOM 2156 N N . ASN A 1 267 ? 16.458 16.538 11.925 1.00 89.12 267 ASN A N 1
ATOM 2157 C CA . ASN A 1 267 ? 17.754 16.045 12.393 1.00 89.12 267 ASN A CA 1
ATOM 2158 C C . ASN A 1 267 ? 17.921 14.541 12.143 1.00 89.12 267 ASN A C 1
ATOM 2160 O O . ASN A 1 267 ? 19.003 14.117 11.746 1.00 89.12 267 ASN A O 1
ATOM 2164 N N . LEU A 1 268 ? 16.863 13.746 12.337 1.00 90.12 268 LEU A N 1
ATOM 2165 C CA . LEU A 1 268 ? 16.878 12.305 12.065 1.00 90.12 268 LEU A CA 1
ATOM 2166 C C . LEU A 1 268 ? 17.094 12.016 10.575 1.00 90.12 268 LEU A C 1
ATOM 2168 O O . LEU A 1 268 ? 17.997 11.257 10.227 1.00 90.12 268 LEU A O 1
ATOM 2172 N N . VAL A 1 269 ? 16.338 12.677 9.693 1.00 87.81 269 VAL A N 1
ATOM 2173 C CA . VAL A 1 269 ? 16.516 12.525 8.240 1.00 87.81 269 VAL A CA 1
ATOM 2174 C C . VAL A 1 269 ? 17.896 13.017 7.808 1.00 87.81 269 VAL A C 1
ATOM 2176 O O . VAL A 1 269 ? 18.580 12.344 7.044 1.00 87.81 269 VAL A O 1
ATOM 2179 N N . SER A 1 270 ? 18.357 14.153 8.334 1.00 85.62 270 SER A N 1
ATOM 2180 C CA . SER A 1 270 ? 19.686 14.693 8.023 1.00 85.62 270 SER A CA 1
ATOM 2181 C C . SER A 1 270 ? 20.806 13.748 8.463 1.00 85.62 270 SER A C 1
ATOM 2183 O O . SER A 1 270 ? 21.784 13.581 7.735 1.00 85.62 270 SER A O 1
ATOM 2185 N N . ALA A 1 271 ? 20.666 13.093 9.619 1.00 88.06 271 ALA A N 1
ATOM 2186 C CA . ALA A 1 271 ? 21.610 12.081 10.082 1.00 88.06 271 ALA A CA 1
ATOM 2187 C C . ALA A 1 271 ? 21.616 10.848 9.163 1.00 88.06 271 ALA A C 1
ATOM 2189 O O . ALA A 1 271 ? 22.692 10.378 8.792 1.00 88.06 271 ALA A O 1
ATOM 2190 N N . ALA A 1 272 ? 20.443 10.369 8.735 1.00 87.31 272 ALA A N 1
ATOM 2191 C CA . ALA A 1 272 ? 20.326 9.264 7.782 1.00 87.31 272 ALA A CA 1
ATOM 2192 C C . ALA A 1 272 ? 20.969 9.605 6.424 1.00 87.31 272 ALA A C 1
ATOM 2194 O O . ALA A 1 272 ? 21.764 8.823 5.900 1.00 87.31 272 ALA A O 1
ATOM 2195 N N . MET A 1 273 ? 20.711 10.808 5.907 1.00 83.06 273 MET A N 1
ATOM 2196 C CA . MET A 1 273 ? 21.284 11.329 4.657 1.00 83.06 273 MET A CA 1
ATOM 2197 C C . MET A 1 273 ? 22.780 11.657 4.758 1.00 83.06 273 MET A C 1
ATOM 2199 O O . MET A 1 273 ? 23.456 11.787 3.750 1.00 83.06 273 MET A O 1
ATOM 2203 N N . SER A 1 274 ? 23.333 11.773 5.965 1.00 85.12 274 SER A N 1
ATOM 2204 C CA . SER A 1 274 ? 24.777 11.967 6.175 1.00 85.12 274 SER A CA 1
ATOM 2205 C C . SER A 1 274 ? 25.513 10.654 6.468 1.00 85.12 274 SER A C 1
ATOM 2207 O O . SER A 1 274 ? 26.706 10.661 6.778 1.00 85.12 274 SER A O 1
ATOM 2209 N N . SER A 1 275 ? 24.812 9.518 6.427 1.00 88.25 275 SER A N 1
ATOM 2210 C CA . SER A 1 275 ? 25.380 8.211 6.751 1.00 88.25 275 SER A CA 1
ATOM 2211 C C . SER A 1 275 ? 26.266 7.661 5.628 1.00 88.25 275 SER A C 1
ATOM 2213 O O . SER A 1 275 ? 26.138 8.013 4.454 1.00 88.25 275 SER A O 1
ATOM 2215 N N . SER A 1 276 ? 27.146 6.716 5.970 1.00 89.62 276 SER A N 1
ATOM 2216 C CA . SER A 1 276 ? 27.918 5.964 4.971 1.00 89.62 276 SER A CA 1
ATOM 2217 C C . SER A 1 276 ? 27.027 5.134 4.040 1.00 89.62 276 SER A C 1
ATOM 2219 O O . SER A 1 276 ? 27.411 4.888 2.895 1.00 89.62 276 SER A O 1
ATOM 2221 N N . ALA A 1 277 ? 25.840 4.728 4.505 1.00 87.19 277 ALA A N 1
ATOM 2222 C CA . ALA A 1 277 ? 24.846 4.044 3.686 1.00 87.19 277 ALA A CA 1
ATOM 2223 C C . ALA A 1 277 ? 24.333 4.964 2.570 1.00 87.19 277 ALA A C 1
ATOM 2225 O O . ALA A 1 277 ? 24.355 4.564 1.407 1.00 87.19 277 ALA A O 1
ATOM 2226 N N . TRP A 1 278 ? 23.983 6.214 2.899 1.00 86.44 278 TRP A N 1
ATOM 2227 C CA . TRP A 1 278 ? 23.624 7.219 1.896 1.00 86.44 278 TRP A CA 1
ATOM 2228 C C . TRP A 1 278 ? 24.775 7.498 0.928 1.00 86.44 278 TRP A C 1
ATOM 2230 O O . TRP A 1 278 ? 24.585 7.403 -0.278 1.00 86.44 278 TRP A O 1
ATOM 2240 N N . ALA A 1 279 ? 25.988 7.746 1.431 1.00 84.06 279 ALA A N 1
ATOM 2241 C CA . ALA A 1 279 ? 27.143 8.013 0.568 1.00 84.06 279 ALA A CA 1
ATOM 2242 C C . ALA A 1 279 ? 27.435 6.853 -0.408 1.00 84.06 279 ALA A C 1
ATOM 2244 O O . ALA A 1 279 ? 27.831 7.073 -1.553 1.00 84.06 279 ALA A O 1
ATOM 2245 N N . THR A 1 280 ? 27.222 5.608 0.031 1.00 86.12 280 THR A N 1
ATOM 2246 C CA . THR A 1 280 ? 27.353 4.416 -0.822 1.00 86.12 280 THR A CA 1
ATOM 2247 C C . THR A 1 280 ? 26.256 4.374 -1.882 1.00 86.12 280 THR A C 1
ATOM 2249 O O . THR A 1 280 ? 26.555 4.159 -3.058 1.00 86.12 280 THR A O 1
ATOM 2252 N N . LEU A 1 281 ? 25.005 4.610 -1.477 1.00 82.81 281 LEU A N 1
ATOM 2253 C CA . LEU A 1 281 ? 23.851 4.654 -2.369 1.00 82.81 281 LEU A CA 1
ATOM 2254 C C . LEU A 1 281 ? 24.031 5.725 -3.451 1.00 82.81 281 LEU A C 1
ATOM 2256 O O . LEU A 1 281 ? 23.978 5.418 -4.643 1.00 82.81 281 LEU A O 1
ATOM 2260 N N . GLU A 1 282 ? 24.336 6.950 -3.034 1.00 81.88 282 GLU A N 1
ATOM 2261 C CA . GLU A 1 282 ? 24.597 8.090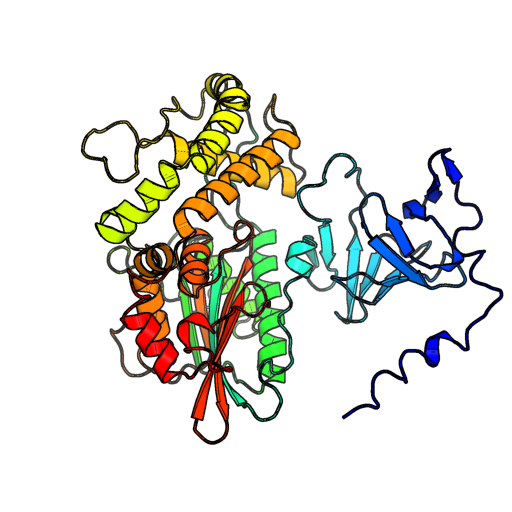 -3.905 1.00 81.88 282 GLU A CA 1
ATOM 2262 C C . GLU A 1 282 ? 25.748 7.793 -4.873 1.00 81.88 282 GLU A C 1
ATOM 2264 O O . GLU A 1 282 ? 25.576 7.910 -6.081 1.00 81.88 282 GLU A O 1
ATOM 2269 N N . SER A 1 283 ? 26.899 7.319 -4.385 1.00 80.62 283 SER A N 1
ATOM 2270 C CA . SER A 1 283 ? 28.055 7.000 -5.237 1.00 80.62 283 SER A CA 1
ATOM 2271 C C . SER A 1 283 ? 27.752 5.912 -6.274 1.00 80.62 283 SER A C 1
ATOM 2273 O O . SER A 1 283 ? 28.151 6.034 -7.437 1.00 80.62 283 SER A O 1
ATOM 2275 N N . SER A 1 284 ? 27.024 4.858 -5.884 1.00 76.69 284 SER A N 1
ATOM 2276 C CA . SER A 1 284 ? 26.641 3.775 -6.800 1.00 76.69 284 SER A CA 1
ATOM 2277 C C . SER A 1 284 ? 25.778 4.282 -7.960 1.00 76.69 284 SER A C 1
ATOM 2279 O O . SER A 1 284 ? 25.941 3.847 -9.104 1.00 76.69 284 SER A O 1
ATOM 2281 N N . PHE A 1 285 ? 24.921 5.263 -7.680 1.00 74.69 285 PHE A N 1
ATOM 2282 C CA . PHE A 1 285 ? 24.018 5.842 -8.657 1.00 74.69 285 PHE A CA 1
ATOM 2283 C C . PHE A 1 285 ? 24.712 6.894 -9.531 1.00 74.69 285 PHE A C 1
ATOM 2285 O O . PHE A 1 285 ? 24.676 6.813 -10.761 1.00 74.69 285 PHE A O 1
ATOM 2292 N N . THR A 1 286 ? 25.400 7.852 -8.905 1.00 70.25 286 THR A N 1
ATOM 2293 C CA . THR A 1 286 ? 26.073 8.979 -9.563 1.00 70.25 286 THR A CA 1
ATOM 2294 C C . THR A 1 286 ? 27.073 8.509 -10.613 1.00 70.25 286 THR A C 1
ATOM 2296 O O . THR A 1 286 ? 27.048 8.984 -11.749 1.00 70.25 286 THR A O 1
ATOM 2299 N N . ASN A 1 287 ? 27.904 7.520 -10.274 1.00 68.00 287 ASN A N 1
ATOM 2300 C CA . ASN A 1 287 ? 28.923 7.003 -11.188 1.00 68.00 287 ASN A CA 1
ATOM 2301 C C . ASN A 1 287 ? 28.331 6.262 -12.396 1.00 68.00 287 ASN A C 1
ATOM 2303 O O . ASN A 1 287 ? 28.956 6.224 -13.455 1.00 68.00 287 ASN A O 1
ATOM 2307 N N . THR A 1 288 ? 27.136 5.687 -12.252 1.00 67.00 288 THR A N 1
ATOM 2308 C CA . THR A 1 288 ? 26.531 4.827 -13.276 1.00 67.00 288 THR A CA 1
ATOM 2309 C C . THR A 1 288 ? 25.607 5.608 -14.213 1.00 67.00 288 THR A C 1
ATOM 2311 O O . THR A 1 288 ? 25.597 5.356 -15.420 1.00 67.00 288 THR A O 1
ATOM 2314 N N . TYR A 1 289 ? 24.860 6.588 -13.692 1.00 68.25 289 TYR A N 1
ATOM 2315 C CA . TYR A 1 289 ? 23.704 7.142 -14.407 1.00 68.25 289 TYR A CA 1
ATOM 2316 C C . TYR A 1 289 ? 23.750 8.633 -14.679 1.00 68.25 289 TYR A C 1
ATOM 2318 O O . TYR A 1 289 ? 23.161 9.067 -15.668 1.00 68.25 289 TYR A O 1
ATOM 2326 N N . GLN A 1 290 ? 24.493 9.415 -13.892 1.00 65.19 290 GLN A N 1
ATOM 2327 C CA . GLN A 1 290 ? 24.526 10.868 -14.069 1.00 65.19 290 GLN A CA 1
ATOM 2328 C C . GLN A 1 290 ? 25.000 11.266 -15.481 1.00 65.19 290 GLN A C 1
ATOM 2330 O O . GLN A 1 290 ? 24.457 12.194 -16.078 1.00 65.19 290 GLN A O 1
ATOM 2335 N N . GLN A 1 291 ? 25.963 10.534 -16.053 1.00 61.69 291 GLN A N 1
ATOM 2336 C CA . GLN A 1 291 ? 26.480 10.821 -17.397 1.00 61.69 291 GLN A CA 1
ATOM 2337 C C . GLN A 1 291 ? 25.479 10.496 -18.515 1.00 61.69 291 GLN A C 1
ATOM 2339 O O . GLN A 1 291 ? 25.368 11.268 -19.462 1.00 61.69 291 GLN A O 1
ATOM 2344 N N . ARG A 1 292 ? 24.725 9.391 -18.412 1.00 66.44 292 ARG A N 1
ATOM 2345 C CA . ARG A 1 292 ? 23.669 9.051 -19.389 1.00 66.44 292 ARG A CA 1
ATOM 2346 C C . ARG A 1 292 ? 22.494 10.021 -19.272 1.00 66.44 292 ARG A C 1
ATOM 2348 O O . ARG A 1 292 ? 21.970 10.487 -20.278 1.00 66.44 292 ARG A O 1
ATOM 2355 N N . TRP A 1 293 ? 22.154 10.390 -18.040 1.00 63.75 293 TRP A N 1
ATOM 2356 C CA . TRP A 1 293 ? 21.079 11.320 -17.714 1.00 63.75 293 TRP A CA 1
ATOM 2357 C C . TRP A 1 293 ? 21.277 12.697 -18.340 1.00 63.75 293 TRP A C 1
ATOM 2359 O O . TRP A 1 293 ? 20.379 13.222 -18.986 1.00 63.75 293 TRP A O 1
ATOM 2369 N N . GLN A 1 294 ? 22.463 13.289 -18.169 1.00 59.53 294 GLN A N 1
ATOM 2370 C CA . GLN A 1 294 ? 22.755 14.639 -18.667 1.00 59.53 294 GLN A CA 1
ATOM 2371 C C . GLN A 1 294 ? 22.636 14.759 -20.195 1.00 59.53 294 GLN A C 1
ATOM 2373 O O . GLN A 1 294 ? 22.503 15.869 -20.707 1.00 59.53 294 GLN A O 1
ATOM 2378 N N . THR A 1 295 ? 22.670 13.636 -20.921 1.00 59.75 295 THR A N 1
ATOM 2379 C CA . THR A 1 295 ? 22.498 13.609 -22.379 1.00 59.75 295 THR A CA 1
ATOM 2380 C C . THR A 1 295 ? 21.037 13.517 -22.839 1.00 59.75 295 THR A C 1
ATOM 2382 O O . THR A 1 295 ? 20.761 13.838 -23.993 1.00 59.75 295 THR A O 1
ATOM 2385 N N . ASP A 1 296 ? 20.092 13.166 -21.958 1.00 60.88 296 ASP A N 1
ATOM 2386 C CA . ASP A 1 296 ? 18.650 13.193 -22.240 1.00 60.88 296 ASP A CA 1
ATOM 2387 C C . ASP A 1 296 ? 18.072 14.559 -21.816 1.00 60.88 296 ASP A C 1
ATOM 2389 O O . ASP A 1 296 ? 17.625 14.773 -20.692 1.00 60.88 296 ASP A O 1
ATOM 2393 N N . SER A 1 297 ? 18.160 15.538 -22.720 1.00 48.28 297 SER A N 1
ATOM 2394 C CA . SER A 1 297 ? 17.939 16.981 -22.496 1.00 48.28 297 SER A CA 1
ATOM 2395 C C . SER A 1 297 ? 16.526 17.421 -22.053 1.00 48.28 297 SER A C 1
ATOM 2397 O O . SER A 1 297 ? 16.244 18.619 -22.032 1.00 48.28 297 SER A O 1
ATOM 2399 N N . GLY A 1 298 ? 15.632 16.489 -21.716 1.00 53.47 298 GLY A N 1
ATOM 2400 C CA . GLY A 1 298 ? 14.254 16.757 -21.286 1.00 53.47 298 GLY A CA 1
ATOM 2401 C C . GLY A 1 298 ? 14.042 17.066 -19.815 1.00 53.47 298 GLY A C 1
ATOM 2402 O O . GLY A 1 298 ? 13.066 17.717 -19.450 1.00 53.47 298 GLY A O 1
ATOM 2403 N N . LEU A 1 299 ? 14.950 16.591 -18.969 1.00 52.72 299 LEU A N 1
ATOM 2404 C CA . LEU A 1 299 ? 14.888 16.732 -17.519 1.00 52.72 299 LEU A CA 1
ATOM 2405 C C . LEU A 1 299 ? 16.139 17.519 -17.108 1.00 52.72 299 LEU A C 1
ATOM 2407 O O . LEU A 1 299 ? 17.234 16.966 -17.039 1.00 52.72 299 LEU A O 1
ATOM 2411 N N . SER A 1 300 ? 15.998 18.841 -16.964 1.00 44.53 300 SER A N 1
ATOM 2412 C CA . SER A 1 300 ? 17.104 19.794 -16.770 1.00 44.53 300 SER A CA 1
ATOM 2413 C C . SER A 1 300 ? 18.059 19.432 -15.617 1.00 44.53 300 SER A C 1
ATOM 2415 O O . SER A 1 300 ? 17.672 18.762 -14.668 1.00 44.53 300 SER A O 1
ATOM 2417 N N . THR A 1 301 ? 19.303 19.919 -15.722 1.00 45.69 301 THR A N 1
ATOM 2418 C CA . THR A 1 301 ? 20.475 19.748 -14.833 1.00 45.69 301 THR A CA 1
ATOM 2419 C C . THR A 1 301 ? 20.222 19.254 -13.401 1.00 45.69 301 THR A C 1
ATOM 2421 O O . THR A 1 301 ? 19.566 19.913 -12.599 1.00 45.69 301 THR A O 1
ATOM 2424 N N . VAL A 1 302 ? 20.872 18.131 -13.087 1.00 41.81 302 VAL A N 1
ATOM 2425 C CA . VAL A 1 302 ? 20.887 17.418 -11.803 1.00 41.81 302 VAL A CA 1
ATOM 2426 C C . VAL A 1 302 ? 21.940 18.018 -10.848 1.00 41.81 302 VAL A C 1
ATOM 2428 O O . VAL A 1 302 ? 23.138 17.821 -11.058 1.00 41.81 302 VAL A O 1
ATOM 2431 N N . THR A 1 303 ? 21.500 18.712 -9.793 1.00 42.12 303 THR A N 1
ATOM 2432 C CA . THR A 1 303 ? 22.290 19.087 -8.598 1.00 42.12 303 THR A CA 1
ATOM 2433 C C . THR A 1 303 ? 21.917 18.213 -7.390 1.00 42.12 303 THR A C 1
ATOM 2435 O O . THR A 1 303 ? 20.758 18.207 -6.975 1.00 42.12 303 THR A O 1
ATOM 2438 N N . PHE A 1 304 ? 22.857 17.446 -6.831 1.00 43.38 304 PHE A N 1
ATOM 2439 C CA . PHE A 1 304 ? 22.581 16.531 -5.714 1.00 43.38 304 PHE A CA 1
ATOM 2440 C C . PHE A 1 304 ? 22.172 17.257 -4.434 1.00 43.38 304 PHE A C 1
ATOM 2442 O O . PHE A 1 304 ? 22.609 18.366 -4.134 1.00 43.38 304 PHE A O 1
ATOM 2449 N N . TYR A 1 305 ? 21.299 16.592 -3.693 1.00 44.97 305 TYR A N 1
ATOM 2450 C CA . TYR A 1 305 ? 20.622 17.130 -2.536 1.00 44.97 305 TYR A CA 1
ATOM 2451 C C . TYR A 1 305 ? 21.541 17.235 -1.321 1.00 44.97 305 TYR A C 1
ATOM 2453 O O . TYR A 1 305 ? 21.994 16.225 -0.796 1.00 44.97 305 TYR A O 1
ATOM 2461 N N . ASN A 1 306 ? 21.719 18.448 -0.803 1.00 41.12 306 ASN A N 1
ATOM 2462 C CA . ASN A 1 306 ? 22.180 18.669 0.565 1.00 41.12 306 ASN A CA 1
ATOM 2463 C C . ASN A 1 306 ? 20.985 19.151 1.399 1.00 41.12 306 ASN A C 1
ATOM 2465 O O . ASN A 1 306 ? 20.869 20.334 1.702 1.00 41.12 306 ASN A O 1
ATOM 2469 N N . SER A 1 307 ? 20.107 18.216 1.775 1.00 45.00 307 SER A N 1
ATOM 2470 C CA . SER A 1 307 ? 18.936 18.407 2.648 1.00 45.00 307 SER A CA 1
ATOM 2471 C C . SER A 1 307 ? 17.710 19.128 2.025 1.00 45.00 307 SER A C 1
ATOM 2473 O O . SER A 1 307 ? 17.846 20.196 1.432 1.00 45.00 307 SER A O 1
ATOM 2475 N N . PRO A 1 308 ? 16.475 18.623 2.249 1.00 49.75 308 PRO A N 1
ATOM 2476 C CA . PRO A 1 308 ? 15.205 19.260 1.823 1.00 49.75 308 PRO A CA 1
ATOM 2477 C C . PRO A 1 308 ? 14.975 20.621 2.437 1.00 49.75 308 PRO A C 1
ATOM 2479 O O . PRO A 1 308 ? 14.148 21.404 1.980 1.00 49.75 308 PRO A O 1
ATOM 2482 N N . CYS A 1 309 ? 15.648 20.847 3.555 1.00 53.06 309 CYS A N 1
ATOM 2483 C CA . CYS A 1 309 ? 15.273 21.841 4.534 1.00 53.06 309 CYS A CA 1
ATOM 2484 C C . CYS A 1 309 ? 15.996 23.170 4.290 1.00 53.06 309 CYS A C 1
ATOM 2486 O O . CYS A 1 309 ? 15.825 24.103 5.068 1.00 53.06 309 CYS A O 1
ATOM 2488 N N . ASN A 1 310 ? 16.798 23.268 3.222 1.00 47.09 310 ASN A N 1
ATOM 2489 C CA . ASN A 1 310 ? 17.594 24.445 2.879 1.00 47.09 310 ASN A CA 1
ATOM 2490 C C . ASN A 1 310 ? 17.053 25.205 1.656 1.00 47.09 310 ASN A C 1
ATOM 2492 O O . ASN A 1 310 ? 17.801 25.771 0.864 1.00 47.09 310 ASN A O 1
ATOM 2496 N N . SER A 1 311 ? 15.728 25.304 1.530 1.00 47.19 311 SER A N 1
ATOM 2497 C CA . SER A 1 311 ? 15.054 26.062 0.466 1.00 47.19 311 SER A CA 1
ATOM 2498 C C . SER A 1 311 ? 15.195 27.593 0.573 1.00 47.19 311 SER A C 1
ATOM 2500 O O . SER A 1 311 ? 14.441 28.321 -0.071 1.00 47.19 311 SER A O 1
ATOM 2502 N N . SER A 1 312 ? 16.141 28.120 1.363 1.00 42.97 312 SER A N 1
ATOM 2503 C CA . SER A 1 312 ? 16.437 29.562 1.365 1.00 42.97 312 SER A CA 1
ATOM 2504 C C . SER A 1 312 ? 17.373 29.996 0.229 1.00 42.97 312 SER A C 1
ATOM 2506 O O . SER A 1 312 ? 17.521 31.195 -0.004 1.00 42.97 312 SER A O 1
ATOM 2508 N N . THR A 1 313 ? 17.917 29.062 -0.557 1.00 40.75 313 THR A N 1
ATOM 2509 C CA . THR A 1 313 ? 18.558 29.372 -1.841 1.00 40.75 313 THR A CA 1
ATOM 2510 C C . THR A 1 313 ? 17.797 28.701 -2.977 1.00 40.75 313 THR A C 1
ATOM 2512 O O . THR A 1 313 ? 17.947 27.518 -3.262 1.00 40.75 313 THR A O 1
ATOM 2515 N N . SER A 1 314 ? 16.936 29.490 -3.617 1.00 39.94 314 SER A N 1
ATOM 2516 C CA . SER A 1 314 ? 16.321 29.212 -4.912 1.00 39.94 314 SER A CA 1
ATOM 2517 C C . SER A 1 314 ? 17.342 28.607 -5.886 1.00 39.94 314 SER A C 1
ATOM 2519 O O . SER A 1 314 ? 18.295 29.308 -6.229 1.00 39.94 314 SER A O 1
ATOM 2521 N N . ASN A 1 315 ? 17.140 27.336 -6.271 1.00 41.72 315 ASN A N 1
ATOM 2522 C CA . ASN A 1 315 ? 17.614 26.621 -7.481 1.00 41.72 315 ASN A CA 1
ATOM 2523 C C . ASN A 1 315 ? 17.995 25.134 -7.250 1.00 41.72 315 ASN A C 1
ATOM 2525 O O . ASN A 1 315 ? 18.235 24.438 -8.231 1.00 41.72 315 ASN A O 1
ATOM 2529 N N . ASP A 1 316 ? 17.982 24.612 -6.015 1.00 41.38 316 ASP A N 1
ATOM 2530 C CA . ASP A 1 316 ? 18.532 23.270 -5.695 1.00 41.38 316 ASP A CA 1
ATOM 2531 C C . ASP A 1 316 ? 17.509 22.112 -5.546 1.00 41.38 316 ASP A C 1
ATOM 2533 O O . ASP A 1 316 ? 17.846 21.028 -5.075 1.00 41.38 316 ASP A O 1
ATOM 2537 N N . THR A 1 317 ? 16.254 22.277 -5.975 1.00 46.19 317 THR A N 1
ATOM 2538 C CA . THR A 1 317 ? 15.181 21.264 -5.815 1.00 46.19 317 THR A CA 1
ATOM 2539 C C . THR A 1 317 ? 15.051 20.244 -6.959 1.00 46.19 317 THR A C 1
ATOM 2541 O O . THR A 1 317 ? 14.134 19.425 -6.945 1.00 46.19 317 THR A O 1
ATOM 2544 N N . ALA A 1 318 ? 15.929 20.264 -7.965 1.00 47.25 318 ALA A N 1
ATOM 2545 C CA . ALA A 1 318 ? 15.662 19.572 -9.231 1.00 47.25 318 ALA A CA 1
ATOM 2546 C C . ALA A 1 318 ? 15.883 18.040 -9.209 1.00 47.25 318 ALA A C 1
ATOM 2548 O O . ALA A 1 318 ? 15.179 17.313 -9.898 1.00 47.25 318 ALA A O 1
ATOM 2549 N N . THR A 1 319 ? 16.822 17.507 -8.426 1.00 49.91 319 THR A N 1
ATOM 2550 C CA . THR A 1 319 ? 17.399 16.178 -8.738 1.00 49.91 319 THR A CA 1
ATOM 2551 C C . THR A 1 319 ? 16.644 14.965 -8.230 1.00 49.91 319 THR A C 1
ATOM 2553 O O . THR A 1 319 ? 16.433 14.025 -8.994 1.00 49.91 319 THR A O 1
ATOM 2556 N N . SER A 1 320 ? 16.270 14.937 -6.949 1.00 49.03 320 SER A N 1
ATOM 2557 C CA . SER A 1 320 ? 15.574 13.774 -6.388 1.00 49.03 320 SER A CA 1
ATOM 2558 C C . SER A 1 320 ? 14.231 13.597 -7.091 1.00 49.03 320 SER A C 1
ATOM 2560 O O . SER A 1 320 ? 13.943 12.515 -7.592 1.00 49.03 320 SER A O 1
ATOM 2562 N N . ILE A 1 321 ? 13.477 14.691 -7.250 1.00 54.03 321 ILE A N 1
ATOM 2563 C CA . ILE A 1 321 ? 12.217 14.744 -8.005 1.00 54.03 321 ILE A CA 1
ATOM 2564 C C . ILE A 1 321 ? 12.408 14.217 -9.433 1.00 54.03 321 ILE A C 1
ATOM 2566 O O . ILE A 1 321 ? 11.604 13.414 -9.902 1.00 54.03 321 ILE A O 1
ATOM 2570 N N . CYS A 1 322 ? 13.492 14.601 -10.111 1.00 64.19 322 CYS A N 1
ATOM 2571 C CA . CYS A 1 322 ? 13.814 14.074 -11.432 1.00 64.19 322 CYS A CA 1
ATOM 2572 C C . CYS A 1 322 ? 13.963 12.545 -11.424 1.00 64.19 322 CYS A C 1
ATOM 2574 O O . CYS A 1 322 ? 13.345 11.876 -12.250 1.00 64.19 322 CYS A O 1
ATOM 2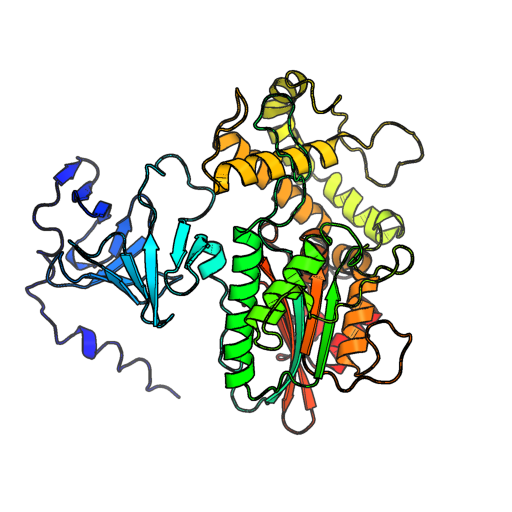576 N N . MET A 1 323 ? 14.717 11.977 -10.480 1.00 71.19 323 MET A N 1
ATOM 2577 C CA . MET A 1 323 ? 14.936 10.529 -10.408 1.00 71.19 323 MET A CA 1
ATOM 2578 C C . MET A 1 323 ? 13.676 9.739 -10.075 1.00 71.19 323 MET A C 1
ATOM 2580 O O . MET A 1 323 ? 13.447 8.697 -10.684 1.00 71.19 323 MET A O 1
ATOM 2584 N N . TYR A 1 324 ? 12.858 10.248 -9.155 1.00 77.38 324 TYR A N 1
ATOM 2585 C CA . TYR A 1 324 ? 11.542 9.693 -8.855 1.00 77.38 324 TYR A CA 1
ATOM 2586 C C . TYR A 1 324 ? 10.706 9.563 -10.129 1.00 77.38 324 TYR A C 1
ATOM 2588 O O . TYR A 1 324 ? 10.188 8.488 -10.426 1.00 77.38 324 TYR A O 1
ATOM 2596 N N . ASN A 1 325 ? 10.665 10.626 -10.933 1.00 81.31 325 ASN A N 1
ATOM 2597 C CA . ASN A 1 325 ? 9.918 10.638 -12.186 1.00 81.31 325 ASN A CA 1
ATOM 2598 C C . ASN A 1 325 ? 10.510 9.696 -13.243 1.00 81.31 325 ASN A C 1
ATOM 2600 O O . ASN A 1 325 ? 9.752 9.111 -14.012 1.00 81.31 325 ASN A O 1
ATOM 2604 N N . LEU A 1 326 ? 11.836 9.510 -13.291 1.00 79.56 326 LEU A N 1
ATOM 2605 C CA . LEU A 1 326 ? 12.433 8.529 -14.201 1.00 79.56 326 LEU A CA 1
ATOM 2606 C C . LEU A 1 326 ? 12.151 7.096 -13.753 1.00 79.56 326 LEU A C 1
ATOM 2608 O O . LEU A 1 326 ? 11.771 6.287 -14.591 1.00 79.56 326 LEU A O 1
ATOM 2612 N N . ALA A 1 327 ? 12.347 6.773 -12.474 1.00 83.56 327 ALA A N 1
ATOM 2613 C CA . ALA A 1 327 ? 12.057 5.441 -11.952 1.00 83.56 327 ALA A CA 1
ATOM 2614 C C . ALA A 1 327 ? 10.586 5.082 -12.214 1.00 83.56 327 ALA A C 1
ATOM 2616 O O . ALA A 1 327 ? 10.307 4.012 -12.743 1.00 83.56 327 ALA A O 1
ATOM 2617 N N . ASP A 1 328 ? 9.676 6.027 -11.959 1.00 86.50 328 ASP A N 1
ATOM 2618 C CA . ASP A 1 328 ? 8.251 5.942 -12.288 1.00 86.50 328 ASP A CA 1
ATOM 2619 C C . ASP A 1 328 ? 8.006 5.710 -13.790 1.00 86.50 328 ASP A C 1
ATOM 2621 O O . ASP A 1 328 ? 7.286 4.791 -14.179 1.00 86.50 328 ASP A O 1
ATOM 2625 N N . TYR A 1 329 ? 8.651 6.497 -14.655 1.00 88.25 329 TYR A N 1
ATOM 2626 C CA . TYR A 1 329 ? 8.516 6.382 -16.107 1.00 88.25 329 TYR A CA 1
ATOM 2627 C C . TYR A 1 329 ? 9.045 5.047 -16.649 1.00 88.25 329 TYR A C 1
ATOM 2629 O O . TYR A 1 329 ? 8.379 4.381 -17.445 1.00 88.25 329 TYR A O 1
ATOM 2637 N N . LEU A 1 330 ? 10.252 4.649 -16.245 1.00 85.38 330 LEU A N 1
ATOM 2638 C CA . LEU A 1 330 ? 10.886 3.406 -16.675 1.00 85.38 330 LEU A CA 1
ATOM 2639 C C . LEU A 1 330 ? 10.095 2.198 -16.180 1.00 85.38 330 LEU A C 1
ATOM 2641 O O . LEU A 1 330 ? 9.818 1.300 -16.972 1.00 85.38 330 LEU A O 1
ATOM 2645 N N . GLN A 1 331 ? 9.688 2.210 -14.907 1.00 83.81 331 GLN A N 1
ATOM 2646 C CA . GLN A 1 331 ? 8.847 1.172 -14.326 1.00 83.81 331 GLN A CA 1
ATOM 2647 C C . GLN A 1 331 ? 7.544 1.035 -15.108 1.00 83.81 331 GLN A C 1
ATOM 2649 O O . GLN A 1 331 ? 7.199 -0.073 -15.504 1.00 83.81 331 GLN A O 1
ATOM 2654 N N . PHE A 1 332 ? 6.842 2.141 -15.370 1.00 85.38 332 PHE A N 1
ATOM 2655 C CA . PHE A 1 332 ? 5.566 2.089 -16.073 1.00 85.38 332 PHE A CA 1
ATOM 2656 C C . PHE A 1 332 ? 5.690 1.511 -17.485 1.00 85.38 332 PHE A C 1
ATOM 2658 O O . PHE A 1 332 ? 4.905 0.640 -17.849 1.00 85.38 332 PHE A O 1
ATOM 2665 N N . ASN A 1 333 ? 6.652 1.973 -18.293 1.00 83.25 333 ASN A N 1
ATOM 2666 C CA . ASN A 1 333 ? 6.812 1.420 -19.643 1.00 83.25 333 ASN A CA 1
ATOM 2667 C C . ASN A 1 333 ? 7.098 -0.077 -19.572 1.00 83.25 333 ASN A C 1
ATOM 2669 O O . ASN A 1 333 ? 6.518 -0.872 -20.300 1.00 83.25 333 ASN A O 1
ATOM 2673 N N . TRP A 1 334 ? 7.951 -0.461 -18.637 1.00 78.56 334 TRP A N 1
ATOM 2674 C CA . TRP A 1 334 ? 8.383 -1.830 -18.506 1.00 78.56 334 TRP A CA 1
ATOM 2675 C C . TRP A 1 334 ? 7.275 -2.789 -18.057 1.00 78.56 334 TRP A C 1
ATOM 2677 O O . TRP A 1 334 ? 7.093 -3.820 -18.697 1.00 78.56 334 TRP A O 1
ATOM 2687 N N . ILE A 1 335 ? 6.462 -2.427 -17.056 1.00 71.75 335 ILE A N 1
ATOM 2688 C CA . ILE A 1 335 ? 5.304 -3.250 -16.656 1.00 71.75 335 ILE A CA 1
ATOM 2689 C C . ILE A 1 335 ? 4.217 -3.318 -17.741 1.00 71.75 335 ILE A C 1
ATOM 2691 O O . ILE A 1 335 ? 3.365 -4.195 -17.683 1.00 71.75 335 ILE A O 1
ATOM 2695 N N . ASN A 1 336 ? 4.218 -2.406 -18.717 1.00 74.94 336 ASN A N 1
ATOM 2696 C CA . ASN A 1 336 ? 3.268 -2.412 -19.835 1.00 74.94 336 ASN A CA 1
ATOM 2697 C C . ASN A 1 336 ? 3.864 -2.995 -21.129 1.00 74.94 336 ASN A C 1
ATOM 2699 O O . ASN A 1 336 ? 3.217 -2.934 -22.173 1.00 74.94 336 ASN A O 1
ATOM 2703 N N . GLY A 1 337 ? 5.086 -3.543 -21.088 1.00 75.12 337 GLY A N 1
ATOM 2704 C CA . GLY A 1 337 ? 5.759 -4.090 -22.272 1.00 75.12 337 GLY A CA 1
ATOM 2705 C C . GLY A 1 337 ? 6.138 -3.036 -23.323 1.00 75.12 337 GLY A C 1
ATOM 2706 O O . GLY A 1 337 ? 6.400 -3.371 -24.477 1.00 75.12 337 GLY A O 1
ATOM 2707 N N . ASP A 1 338 ? 6.164 -1.758 -22.949 1.00 80.38 338 ASP A N 1
ATOM 2708 C CA . ASP A 1 338 ? 6.566 -0.668 -23.826 1.00 80.38 338 ASP A CA 1
ATOM 2709 C C . ASP A 1 338 ? 8.090 -0.556 -23.943 1.00 80.38 338 ASP A C 1
ATOM 2711 O O . ASP A 1 338 ? 8.856 -0.886 -23.033 1.00 80.38 338 ASP A O 1
ATOM 2715 N N . SER A 1 339 ? 8.547 -0.019 -25.076 1.00 81.19 339 SER A N 1
ATOM 2716 C CA . SER A 1 339 ? 9.967 0.232 -25.314 1.00 81.19 339 SER A CA 1
ATOM 2717 C C . SER A 1 339 ? 10.532 1.250 -24.321 1.00 81.19 339 SER A C 1
ATOM 2719 O O . SER A 1 339 ? 9.994 2.353 -24.183 1.00 81.19 339 SER A O 1
ATOM 2721 N N . LEU A 1 340 ? 11.669 0.922 -23.707 1.00 83.12 340 LEU A N 1
ATOM 2722 C CA . LEU A 1 340 ? 12.440 1.872 -22.906 1.00 83.12 340 LEU A CA 1
ATOM 2723 C C . LEU A 1 340 ? 13.034 2.984 -23.790 1.00 83.12 340 LEU A C 1
ATOM 2725 O O . LEU A 1 340 ? 13.289 2.749 -24.976 1.00 83.12 340 LEU A O 1
ATOM 2729 N N . PRO A 1 341 ? 13.296 4.185 -23.236 1.00 84.31 341 PRO A N 1
ATOM 2730 C CA . PRO A 1 341 ? 14.019 5.223 -23.961 1.00 84.31 341 PRO A CA 1
ATOM 2731 C C . PRO A 1 341 ? 15.384 4.721 -24.436 1.00 84.31 341 PRO A C 1
ATOM 2733 O O . PRO A 1 341 ? 16.006 3.854 -23.814 1.00 84.31 341 PRO A O 1
ATOM 2736 N N . GLN A 1 342 ? 15.870 5.283 -25.542 1.00 81.38 342 GLN A N 1
ATOM 2737 C CA . GLN A 1 342 ? 17.142 4.872 -26.128 1.00 81.38 342 GLN A CA 1
ATOM 2738 C C . GLN A 1 342 ? 18.281 4.942 -25.096 1.00 81.38 342 GLN A C 1
ATOM 2740 O O . GLN A 1 342 ? 18.522 5.980 -24.489 1.00 81.38 342 GLN A O 1
ATOM 2745 N N . GLY A 1 343 ? 19.010 3.834 -24.934 1.00 80.31 343 GLY A N 1
ATOM 2746 C CA . GLY A 1 343 ? 20.146 3.738 -24.010 1.00 80.31 343 GLY A CA 1
ATOM 2747 C C . GLY A 1 343 ? 19.796 3.258 -22.599 1.00 80.31 343 GLY A C 1
ATOM 2748 O O . GLY A 1 343 ? 20.718 2.977 -21.834 1.00 80.31 343 GLY A O 1
ATOM 2749 N N . PHE A 1 344 ? 18.509 3.104 -22.276 1.00 82.56 344 PHE A N 1
ATOM 2750 C CA . PHE A 1 344 ? 18.060 2.450 -21.050 1.00 82.56 344 PHE A CA 1
ATOM 2751 C C . PHE A 1 344 ? 17.851 0.950 -21.264 1.00 82.56 344 PHE A C 1
ATOM 2753 O O . PHE A 1 344 ? 17.407 0.493 -22.316 1.00 82.56 344 PHE A O 1
ATOM 2760 N N . THR A 1 345 ? 18.179 0.183 -20.234 1.00 82.50 345 THR A N 1
ATOM 2761 C CA . THR A 1 345 ? 18.055 -1.270 -20.154 1.00 82.50 345 THR A CA 1
ATOM 2762 C C . THR A 1 345 ? 17.202 -1.648 -18.949 1.00 82.50 345 THR A C 1
ATOM 2764 O O . THR A 1 345 ? 16.912 -0.823 -18.083 1.00 82.50 345 THR A O 1
ATOM 2767 N N . THR A 1 346 ? 16.838 -2.922 -18.850 1.00 77.62 346 THR A N 1
ATOM 2768 C CA . THR A 1 346 ? 16.145 -3.466 -17.676 1.00 77.62 346 THR A CA 1
ATOM 2769 C C . THR A 1 346 ? 16.929 -3.231 -16.393 1.00 77.62 346 THR A C 1
ATOM 2771 O O . THR A 1 346 ? 16.342 -2.856 -15.385 1.00 77.62 346 THR A O 1
ATOM 2774 N N . GLN A 1 347 ? 18.258 -3.345 -16.445 1.00 79.12 347 GLN A N 1
ATOM 2775 C CA . GLN A 1 347 ? 19.136 -3.093 -15.308 1.00 79.12 347 GLN A CA 1
ATOM 2776 C C . GLN A 1 347 ? 19.021 -1.649 -14.786 1.00 79.12 347 GLN A C 1
ATOM 2778 O O . GLN A 1 347 ? 19.130 -1.432 -13.581 1.00 79.12 347 GLN A O 1
ATOM 2783 N N . ASP A 1 348 ? 18.773 -0.661 -15.654 1.00 81.19 348 ASP A N 1
ATOM 2784 C CA . ASP A 1 348 ? 18.549 0.731 -15.238 1.00 81.19 348 ASP A CA 1
ATOM 2785 C C . ASP A 1 348 ? 17.251 0.871 -14.422 1.00 81.19 348 ASP A C 1
ATOM 2787 O O . ASP A 1 348 ? 17.205 1.613 -13.440 1.00 81.19 348 ASP A O 1
ATOM 2791 N N . ILE A 1 349 ? 16.215 0.101 -14.765 1.00 79.88 349 ILE A N 1
ATOM 2792 C CA . ILE A 1 349 ? 14.958 0.038 -14.004 1.00 79.88 349 ILE A CA 1
ATOM 2793 C C . ILE A 1 349 ? 15.236 -0.483 -12.599 1.00 79.88 349 ILE A C 1
ATOM 2795 O O . ILE A 1 349 ? 14.882 0.171 -11.622 1.00 79.88 349 ILE A O 1
ATOM 2799 N N . VAL A 1 350 ? 15.938 -1.616 -12.500 1.00 78.81 350 VAL A N 1
ATOM 2800 C CA . VAL A 1 350 ? 16.309 -2.236 -11.221 1.00 78.81 350 VAL A CA 1
ATOM 2801 C C . VAL A 1 350 ? 17.048 -1.255 -10.329 1.00 78.81 350 VAL A C 1
ATOM 2803 O O . VAL A 1 350 ? 16.715 -1.091 -9.160 1.00 78.81 350 VAL A O 1
ATOM 2806 N N . GLN A 1 351 ? 18.063 -0.591 -10.878 1.00 79.00 351 GLN A N 1
ATOM 2807 C CA . GLN A 1 351 ? 18.910 0.295 -10.092 1.00 79.00 351 GLN A CA 1
ATOM 2808 C C . GLN A 1 351 ? 18.186 1.583 -9.701 1.00 79.00 351 GLN A C 1
ATOM 2810 O O . GLN A 1 351 ? 18.322 2.017 -8.560 1.00 79.00 351 GLN A O 1
ATOM 2815 N N . SER A 1 352 ? 17.378 2.164 -10.594 1.00 80.44 352 SER A N 1
ATOM 2816 C CA . SER A 1 352 ? 16.556 3.335 -10.259 1.00 80.44 352 SER A CA 1
ATOM 2817 C C . SER A 1 352 ? 15.524 3.017 -9.172 1.00 80.44 352 SER A C 1
ATOM 2819 O O . SER A 1 352 ? 15.352 3.801 -8.239 1.00 80.44 352 SER A O 1
ATOM 2821 N N . TRP A 1 353 ? 14.915 1.830 -9.218 1.00 81.56 353 TRP A N 1
ATOM 2822 C CA . TRP A 1 353 ? 13.972 1.373 -8.200 1.00 81.56 353 TRP A CA 1
ATOM 2823 C C . TRP A 1 353 ? 14.650 1.044 -6.869 1.00 81.56 353 TRP A C 1
ATOM 2825 O O . TRP A 1 353 ? 14.175 1.443 -5.810 1.00 81.56 353 TRP A O 1
ATOM 2835 N N . ASN A 1 354 ? 15.808 0.383 -6.899 1.00 81.94 354 ASN A N 1
ATOM 2836 C CA . ASN A 1 354 ? 16.602 0.136 -5.697 1.00 81.94 354 ASN A CA 1
ATOM 2837 C C . ASN A 1 354 ? 17.057 1.442 -5.050 1.00 81.94 354 ASN A C 1
ATOM 2839 O O . ASN A 1 354 ? 17.064 1.541 -3.823 1.00 81.94 354 ASN A O 1
ATOM 2843 N N . PHE A 1 355 ? 17.400 2.448 -5.858 1.00 83.75 355 PHE A N 1
ATOM 2844 C CA . PHE A 1 355 ? 17.723 3.773 -5.354 1.00 83.75 355 PHE A CA 1
ATOM 2845 C C . PHE A 1 355 ? 16.517 4.417 -4.670 1.00 83.75 355 PHE A C 1
ATOM 2847 O O . PHE A 1 355 ? 16.651 4.884 -3.538 1.00 83.75 355 PHE A O 1
ATOM 2854 N N . PHE A 1 356 ? 15.350 4.400 -5.324 1.00 83.06 356 PHE A N 1
ATOM 2855 C CA . PHE A 1 356 ? 14.089 4.879 -4.751 1.00 83.06 356 PHE A CA 1
ATOM 2856 C C . PHE A 1 356 ? 13.837 4.207 -3.395 1.00 83.06 356 PHE A C 1
ATOM 2858 O O . PHE A 1 356 ? 13.752 4.880 -2.371 1.00 83.06 356 PHE A O 1
ATOM 2865 N N . ASN A 1 357 ? 13.805 2.870 -3.373 1.00 85.25 357 ASN A N 1
ATOM 2866 C CA . ASN A 1 357 ? 13.487 2.091 -2.176 1.00 85.25 357 ASN A CA 1
ATOM 2867 C C . ASN A 1 357 ? 14.480 2.352 -1.048 1.00 85.25 357 ASN A C 1
ATOM 2869 O O . ASN A 1 357 ? 14.083 2.497 0.103 1.00 85.25 357 ASN A O 1
ATOM 2873 N N . SER A 1 358 ? 15.772 2.418 -1.369 1.00 86.06 358 SER A N 1
ATOM 2874 C CA . SER A 1 358 ? 16.814 2.685 -0.376 1.00 86.06 358 SER A CA 1
ATOM 2875 C C . SER A 1 358 ? 16.708 4.102 0.185 1.00 86.06 358 SER A C 1
ATOM 2877 O O . SER A 1 358 ? 16.908 4.296 1.379 1.00 86.06 358 SER A O 1
ATOM 2879 N N . THR A 1 359 ? 16.362 5.082 -0.652 1.00 85.69 359 THR A N 1
ATOM 2880 C CA . THR A 1 359 ? 16.181 6.476 -0.227 1.00 85.69 359 THR A CA 1
ATOM 2881 C C . THR A 1 359 ? 15.016 6.597 0.746 1.00 85.69 359 THR A C 1
ATOM 2883 O O . THR A 1 359 ? 15.194 7.113 1.847 1.00 85.69 359 THR A O 1
ATOM 2886 N N . GLU A 1 360 ? 13.851 6.059 0.388 1.00 87.12 360 GLU A N 1
ATOM 2887 C CA . GLU A 1 360 ? 12.678 6.090 1.265 1.00 87.12 360 GLU A CA 1
ATOM 2888 C C . GLU A 1 360 ? 12.906 5.293 2.554 1.00 87.12 360 GLU A C 1
ATOM 2890 O O . GLU A 1 360 ? 12.562 5.752 3.643 1.00 87.12 360 GLU A O 1
ATOM 2895 N N . ASN A 1 361 ? 13.581 4.143 2.470 1.00 88.19 361 ASN A N 1
ATOM 2896 C CA . ASN A 1 361 ? 13.974 3.378 3.651 1.00 88.19 361 ASN A CA 1
ATOM 2897 C C . ASN A 1 361 ? 14.893 4.154 4.586 1.00 88.19 361 ASN A C 1
ATOM 2899 O O . ASN A 1 361 ? 14.755 4.044 5.801 1.00 88.19 361 ASN A O 1
ATOM 2903 N N . LEU A 1 362 ? 15.820 4.947 4.050 1.00 87.00 362 LEU A N 1
ATOM 2904 C CA . LEU A 1 362 ? 16.679 5.796 4.866 1.00 87.00 362 LEU A CA 1
ATOM 2905 C C . LEU A 1 362 ? 15.876 6.920 5.529 1.00 87.00 362 LEU A C 1
ATOM 2907 O O . LEU A 1 362 ? 16.027 7.122 6.736 1.00 87.00 362 LEU A O 1
ATOM 2911 N N . ILE A 1 363 ? 14.997 7.604 4.785 1.00 86.75 363 ILE A N 1
ATOM 2912 C CA . ILE A 1 363 ? 14.153 8.695 5.309 1.00 86.75 363 ILE A CA 1
ATOM 2913 C C . ILE A 1 363 ? 13.242 8.185 6.428 1.00 86.75 363 ILE A C 1
ATOM 2915 O O . ILE A 1 363 ? 13.200 8.764 7.513 1.00 86.75 363 ILE A O 1
ATOM 2919 N N . TYR A 1 364 ? 12.540 7.084 6.180 1.00 90.19 364 TYR A N 1
ATOM 2920 C CA . TYR A 1 364 ? 11.530 6.532 7.080 1.00 90.19 364 TYR A CA 1
ATOM 2921 C C . TYR A 1 364 ? 12.045 5.386 7.953 1.00 90.19 364 TYR A C 1
ATOM 2923 O O . TYR A 1 364 ? 11.247 4.646 8.533 1.00 90.19 364 TYR A O 1
ATOM 2931 N N . SER A 1 365 ? 13.366 5.257 8.087 1.00 87.19 365 SER A N 1
ATOM 2932 C CA . SER A 1 365 ? 14.008 4.286 8.984 1.00 87.19 365 SER A CA 1
ATOM 2933 C C . SER A 1 365 ? 13.616 4.490 10.448 1.00 87.19 365 SER A C 1
ATOM 2935 O O . SER A 1 365 ? 13.650 3.546 11.233 1.00 87.19 365 SER A O 1
ATOM 2937 N N . HIS A 1 366 ? 13.231 5.715 10.819 1.00 91.00 366 HIS A N 1
ATOM 2938 C CA . HIS A 1 366 ? 12.841 6.061 12.177 1.00 91.00 366 HIS A CA 1
ATOM 2939 C C . HIS A 1 366 ? 11.323 6.322 12.277 1.00 91.00 366 HIS A C 1
ATOM 2941 O O . HIS A 1 366 ? 10.841 7.281 11.663 1.00 91.00 366 HIS A O 1
ATOM 2947 N N . PRO A 1 367 ? 10.571 5.588 13.129 1.00 93.25 367 PRO A N 1
ATOM 2948 C CA . PRO A 1 367 ? 9.113 5.725 13.248 1.00 93.25 367 PRO A CA 1
ATOM 2949 C C . PRO A 1 367 ? 8.622 7.145 13.541 1.00 93.25 367 PRO A C 1
ATOM 2951 O O . PRO A 1 367 ? 7.572 7.555 13.063 1.00 93.25 367 PRO A O 1
ATOM 2954 N N . PHE A 1 368 ? 9.394 7.942 14.291 1.00 94.00 368 PHE A N 1
ATOM 2955 C CA . PHE A 1 368 ? 9.073 9.359 14.526 1.00 94.00 368 PHE A CA 1
ATOM 2956 C C . PHE A 1 368 ? 8.992 10.197 13.240 1.00 94.00 368 PHE A C 1
ATOM 2958 O O . PHE A 1 368 ? 8.153 11.091 13.165 1.00 94.00 368 PHE A O 1
ATOM 2965 N N . VAL A 1 369 ? 9.835 9.929 12.234 1.00 92.94 369 VAL A N 1
ATOM 2966 C CA . VAL A 1 369 ? 9.784 10.647 10.949 1.00 92.94 369 VAL A CA 1
ATOM 2967 C C . VAL A 1 369 ? 8.491 10.292 10.221 1.00 92.94 369 VAL A C 1
ATOM 2969 O O . VAL A 1 369 ? 7.752 11.193 9.823 1.00 92.94 369 VAL A O 1
ATOM 2972 N N . GLY A 1 370 ? 8.177 8.993 10.135 1.00 94.56 370 GLY A N 1
ATOM 2973 C CA . GLY A 1 370 ? 6.919 8.504 9.574 1.00 94.56 370 GLY A CA 1
ATOM 2974 C C . GLY A 1 370 ? 5.702 9.090 10.290 1.00 94.56 370 GLY A C 1
ATOM 2975 O O . GLY A 1 370 ? 4.818 9.654 9.645 1.00 94.56 370 GLY A O 1
ATOM 2976 N N . TRP A 1 371 ? 5.690 9.058 11.626 1.00 95.69 371 TRP A N 1
ATOM 2977 C CA . TRP A 1 371 ? 4.612 9.623 12.441 1.00 95.69 371 TRP A CA 1
ATOM 2978 C C . TRP A 1 371 ? 4.458 11.125 12.222 1.00 95.69 371 TRP A C 1
ATOM 2980 O O . TRP A 1 371 ? 3.346 11.599 12.017 1.00 95.69 371 TRP A O 1
ATOM 2990 N N . TRP A 1 372 ? 5.554 11.890 12.229 1.00 94.81 372 TRP A N 1
ATOM 2991 C CA . TRP A 1 372 ? 5.481 13.338 12.045 1.00 94.81 372 TRP A CA 1
ATOM 2992 C C . TRP A 1 372 ? 4.898 13.702 10.680 1.00 94.81 372 TRP A C 1
ATOM 2994 O O . TRP A 1 372 ? 3.999 14.542 10.599 1.00 94.81 372 TRP A O 1
ATOM 3004 N N . GLN A 1 373 ? 5.382 13.053 9.620 1.00 93.19 373 GLN A N 1
ATOM 3005 C CA . GLN A 1 373 ? 4.923 13.316 8.262 1.00 93.19 373 GLN A CA 1
ATOM 3006 C C . GLN A 1 373 ? 3.468 12.889 8.052 1.00 93.19 373 GLN A C 1
ATOM 3008 O O . GLN A 1 373 ? 2.691 13.637 7.461 1.00 93.19 373 GLN A O 1
ATOM 3013 N N . SER A 1 374 ? 3.069 11.732 8.582 1.00 95.62 374 SER A N 1
ATOM 3014 C CA . SER A 1 374 ? 1.693 11.230 8.482 1.00 95.62 374 SER A CA 1
ATOM 3015 C C . SER A 1 374 ? 0.740 11.801 9.535 1.00 95.62 374 SER A C 1
ATOM 3017 O O . SER A 1 374 ? -0.445 11.483 9.502 1.00 95.62 374 SER A O 1
ATOM 3019 N N . LYS A 1 375 ? 1.204 12.670 10.445 1.00 95.06 375 LYS A N 1
ATOM 3020 C CA . LYS A 1 375 ? 0.418 13.151 11.592 1.00 95.06 375 LYS A CA 1
ATOM 3021 C C . LYS A 1 375 ? -0.999 13.632 11.237 1.00 95.06 375 LYS A C 1
ATOM 3023 O O . LYS A 1 375 ? -1.920 13.194 11.920 1.00 95.06 375 LYS A O 1
ATOM 3028 N N . PRO A 1 376 ? -1.222 14.472 10.202 1.00 94.62 376 PRO A N 1
ATOM 3029 C CA . PRO A 1 376 ? -2.578 14.892 9.836 1.00 94.62 376 PRO A CA 1
ATOM 3030 C C . PRO A 1 376 ? -3.489 13.710 9.477 1.00 94.62 376 PRO A C 1
ATOM 3032 O O . PRO A 1 376 ? -4.634 13.651 9.912 1.00 94.62 376 PRO A O 1
ATOM 3035 N N . LEU A 1 377 ? -2.968 12.728 8.739 1.00 96.19 377 LEU A N 1
ATOM 3036 C CA . LEU A 1 377 ? -3.704 11.521 8.368 1.00 96.19 377 LEU A CA 1
ATOM 3037 C C . LEU A 1 377 ? -3.948 10.600 9.575 1.00 96.19 377 LEU A C 1
ATOM 3039 O O . LEU A 1 377 ? -5.039 10.055 9.726 1.00 96.19 377 LEU A O 1
ATOM 3043 N N . LEU A 1 378 ? -2.976 10.469 10.483 1.00 96.94 378 LEU A N 1
ATOM 3044 C CA . LEU A 1 378 ? -3.144 9.693 11.718 1.00 96.94 378 LEU A CA 1
ATOM 3045 C C . LEU A 1 378 ? -4.171 10.324 12.673 1.00 96.94 378 LEU A C 1
ATOM 3047 O O . LEU A 1 378 ? -4.880 9.598 13.369 1.00 96.94 378 LEU A O 1
ATOM 3051 N N . GLU A 1 379 ? -4.293 11.654 12.696 1.00 95.38 379 GLU A N 1
ATOM 3052 C CA . GLU A 1 379 ? -5.356 12.358 13.428 1.00 95.38 379 GLU A CA 1
ATOM 3053 C C . GLU A 1 379 ? -6.742 12.008 12.859 1.00 95.38 379 GLU A C 1
ATOM 3055 O O . GLU A 1 379 ? -7.661 11.699 13.623 1.00 95.38 379 GLU A O 1
ATOM 3060 N N . VAL A 1 380 ? -6.872 11.954 11.529 1.00 95.44 380 VAL A N 1
ATOM 3061 C CA . VAL A 1 380 ? -8.098 11.514 10.841 1.00 95.44 380 VAL A CA 1
ATOM 3062 C C . VAL A 1 380 ? -8.434 10.057 11.171 1.00 95.44 380 VAL A C 1
ATOM 3064 O O . VAL A 1 380 ? -9.581 9.747 11.504 1.00 95.44 380 VAL A O 1
ATOM 3067 N N . PHE A 1 381 ? -7.442 9.160 11.167 1.00 96.94 381 PHE A N 1
ATOM 3068 C CA . PHE A 1 381 ? -7.644 7.764 11.575 1.00 96.94 381 PHE A CA 1
ATOM 3069 C C . PHE A 1 381 ? -8.099 7.669 13.029 1.00 96.94 381 PHE A C 1
ATOM 3071 O O . PHE A 1 381 ? -9.037 6.938 13.341 1.00 96.94 381 PHE A O 1
ATOM 3078 N N . ASN A 1 382 ? -7.487 8.441 13.926 1.00 96.62 382 ASN A N 1
ATOM 3079 C CA . ASN A 1 382 ? -7.861 8.445 15.333 1.00 96.62 382 ASN A CA 1
ATOM 3080 C C . ASN A 1 382 ? -9.310 8.920 15.547 1.00 96.62 382 ASN A C 1
ATOM 3082 O O . ASN A 1 382 ? -10.035 8.342 16.362 1.00 96.62 382 ASN A O 1
ATOM 3086 N N . ASN A 1 383 ? -9.757 9.927 14.791 1.00 95.06 383 ASN A N 1
ATOM 3087 C CA . ASN A 1 383 ? -11.147 10.384 14.804 1.00 95.06 383 ASN A CA 1
ATOM 3088 C C . ASN A 1 383 ? -12.108 9.282 14.336 1.00 95.06 383 ASN A C 1
ATOM 3090 O O . ASN A 1 383 ? -13.049 8.961 15.064 1.00 95.06 383 ASN A O 1
ATOM 3094 N N . ALA A 1 384 ? -11.820 8.645 13.195 1.00 94.38 384 ALA A N 1
ATOM 3095 C CA . ALA A 1 384 ? -12.618 7.541 12.654 1.00 94.38 384 ALA A CA 1
ATOM 3096 C C . ALA A 1 384 ? -12.750 6.378 13.656 1.00 94.38 384 ALA A C 1
ATOM 3098 O O . ALA A 1 384 ? -13.852 5.903 13.960 1.00 94.38 384 ALA A O 1
ATOM 3099 N N . LEU A 1 385 ? -11.627 5.969 14.255 1.00 94.38 385 LEU A N 1
ATOM 3100 C CA . LEU A 1 385 ? -11.576 4.930 15.287 1.00 94.38 385 LEU A CA 1
ATOM 3101 C C . LEU A 1 385 ? -12.368 5.320 16.544 1.00 94.38 385 LEU A C 1
ATOM 3103 O O . LEU A 1 385 ? -13.000 4.467 17.161 1.00 94.38 385 LEU A O 1
ATOM 3107 N N . SER A 1 386 ? -12.392 6.610 16.886 1.00 92.00 386 SER A N 1
ATOM 3108 C CA . SER A 1 386 ? -13.139 7.152 18.029 1.00 92.00 386 SER A CA 1
ATOM 3109 C C . SER A 1 386 ? -14.640 7.340 17.771 1.00 92.00 386 SER A C 1
ATOM 3111 O O . SER A 1 386 ? -15.345 7.754 18.687 1.00 92.00 386 SER A O 1
ATOM 3113 N N . GLY A 1 387 ? -15.130 7.083 16.551 1.00 90.00 387 GLY A N 1
ATOM 3114 C CA . GLY A 1 387 ? -16.527 7.353 16.177 1.00 90.00 387 GLY A CA 1
ATOM 3115 C C . GLY A 1 387 ? -16.841 8.840 15.988 1.00 90.00 387 GLY A C 1
ATOM 3116 O O . GLY A 1 387 ? -18.000 9.234 16.035 1.00 90.00 387 GLY A O 1
ATOM 3117 N N . LYS A 1 388 ? -15.818 9.674 15.790 1.00 92.00 388 LYS A N 1
ATOM 3118 C CA . LYS A 1 388 ? -15.979 11.087 15.426 1.00 92.00 388 LYS A CA 1
ATOM 3119 C C . LYS A 1 388 ? -15.982 11.226 13.907 1.00 92.00 388 LYS A C 1
ATOM 3121 O O . LYS A 1 388 ? -15.458 10.351 13.216 1.00 92.00 388 LYS A O 1
ATOM 3126 N N . ASP A 1 389 ? -16.486 12.350 13.398 1.00 90.25 389 ASP A N 1
ATOM 3127 C CA . ASP A 1 389 ? -16.237 12.745 12.007 1.00 90.25 389 ASP A CA 1
ATOM 3128 C C . ASP A 1 389 ? -14.723 12.683 11.719 1.00 90.25 389 ASP A C 1
ATOM 3130 O O . ASP A 1 389 ? -13.960 13.379 12.404 1.00 90.25 389 ASP A O 1
ATOM 3134 N N . PRO A 1 390 ? -14.264 11.879 10.739 1.00 90.31 390 PRO A N 1
ATOM 3135 C CA . PRO A 1 390 ? -12.845 11.762 10.417 1.00 90.31 390 PRO A CA 1
ATOM 3136 C C . PRO A 1 390 ? -12.179 13.122 10.173 1.00 90.31 390 PRO A C 1
ATOM 3138 O O . PRO A 1 390 ? -11.055 13.343 10.624 1.00 90.31 390 PRO A O 1
ATOM 3141 N N . MET A 1 391 ? -12.898 14.068 9.559 1.00 87.94 391 MET A N 1
ATOM 3142 C CA . MET A 1 391 ? -12.392 15.413 9.251 1.00 87.94 391 MET A CA 1
ATOM 3143 C C . MET A 1 391 ? -12.563 16.429 10.395 1.00 87.94 391 MET A C 1
ATOM 3145 O O . MET A 1 391 ? -12.131 17.574 10.268 1.00 87.94 391 MET A O 1
ATOM 3149 N N . GLY A 1 392 ? -13.165 16.035 11.523 1.00 80.56 392 GLY A N 1
ATOM 3150 C CA . GLY A 1 392 ? -13.299 16.861 12.729 1.00 80.56 392 GLY A CA 1
ATOM 3151 C C . GLY A 1 392 ? -14.263 18.051 12.620 1.00 80.56 392 GLY A C 1
ATOM 3152 O O . GLY A 1 392 ? -14.211 18.950 13.459 1.00 80.56 392 GLY A O 1
ATOM 3153 N N . SER A 1 393 ? -15.124 18.082 11.602 1.00 72.38 393 SER A N 1
ATOM 3154 C CA . SER A 1 393 ? -16.028 19.201 11.293 1.00 72.38 393 SER A CA 1
ATOM 3155 C C . SER A 1 393 ? -17.517 18.884 11.493 1.00 72.38 393 SER A C 1
ATOM 3157 O O . SER A 1 393 ? -18.335 19.803 11.572 1.00 72.38 393 SER A O 1
ATOM 3159 N N . GLY A 1 394 ? -17.867 17.601 11.576 1.00 74.19 394 GLY A N 1
ATOM 3160 C CA . GLY A 1 394 ? -19.232 17.089 11.647 1.00 74.19 394 GLY A CA 1
ATOM 3161 C C . GLY A 1 394 ? -19.640 16.520 13.008 1.00 74.19 394 GLY A C 1
ATOM 3162 O O . GLY A 1 394 ? -18.908 16.581 13.996 1.00 74.19 394 GLY A O 1
ATOM 3163 N N . SER A 1 395 ? -20.857 15.975 13.048 1.00 74.25 395 SER A N 1
ATOM 3164 C CA . SER A 1 395 ? -21.351 15.164 14.163 1.00 74.25 395 SER A CA 1
ATOM 3165 C C . SER A 1 395 ? -20.614 13.827 14.247 1.00 74.25 395 SER A C 1
ATOM 3167 O O . SER A 1 395 ? -19.987 13.399 13.279 1.00 74.25 395 SER A O 1
ATOM 3169 N N . ASP A 1 396 ? -20.722 13.160 15.397 1.00 80.69 396 ASP A N 1
ATOM 3170 C CA . ASP A 1 396 ? -20.255 11.782 15.559 1.00 80.69 396 ASP A CA 1
ATOM 3171 C C . ASP A 1 396 ? -20.791 10.887 14.432 1.00 80.69 396 ASP A C 1
ATOM 3173 O O . ASP A 1 396 ? -21.902 11.090 13.929 1.00 80.69 396 ASP A O 1
ATOM 3177 N N . ASN A 1 397 ? -19.962 9.928 14.031 1.00 77.50 397 ASN A N 1
ATOM 3178 C CA . ASN A 1 397 ? -20.158 9.099 12.856 1.00 77.50 397 ASN A CA 1
ATOM 3179 C C . ASN A 1 397 ? -20.333 7.626 13.268 1.00 77.50 397 ASN A C 1
ATOM 3181 O O . ASN A 1 397 ? -19.498 7.077 13.994 1.00 77.50 397 ASN A O 1
ATOM 3185 N N . ASP A 1 398 ? -21.414 6.996 12.804 1.00 88.75 398 ASP A N 1
ATOM 3186 C CA . ASP A 1 398 ? -21.727 5.575 12.982 1.00 88.75 398 ASP A CA 1
ATOM 3187 C C . ASP A 1 398 ? -21.209 4.684 11.834 1.00 88.75 398 ASP A C 1
ATOM 3189 O O . ASP A 1 398 ? -21.570 3.506 11.749 1.00 88.75 398 ASP A O 1
ATOM 3193 N N . ASP A 1 399 ? -20.335 5.223 10.980 1.00 92.81 399 ASP A N 1
ATOM 3194 C CA . ASP A 1 399 ? -19.596 4.481 9.966 1.00 92.81 399 ASP A CA 1
ATOM 3195 C C . ASP A 1 399 ? -18.730 3.384 10.587 1.00 92.81 399 ASP A C 1
ATOM 3197 O O . ASP A 1 399 ? -18.058 3.547 11.616 1.00 92.81 399 ASP A O 1
ATOM 3201 N N . VAL A 1 400 ? -18.748 2.233 9.920 1.00 94.50 400 VAL A N 1
ATOM 3202 C CA . VAL A 1 400 ? -18.014 1.026 10.313 1.00 94.50 400 VAL A CA 1
ATOM 3203 C C . VAL A 1 400 ? -16.934 0.655 9.300 1.00 94.50 400 VAL A C 1
ATOM 3205 O O . VAL A 1 400 ? -15.989 -0.053 9.645 1.00 94.50 400 VAL A O 1
ATOM 3208 N N . PHE A 1 401 ? -17.034 1.166 8.071 1.00 96.25 401 PHE A N 1
ATOM 3209 C CA . PHE A 1 401 ? -16.021 1.026 7.031 1.00 96.25 401 PHE A CA 1
ATOM 3210 C C . PHE A 1 401 ? -15.536 2.409 6.585 1.00 96.25 401 PHE A C 1
ATOM 3212 O O . PHE A 1 401 ? -16.342 3.279 6.262 1.00 96.25 401 PHE A O 1
ATOM 3219 N N . PHE A 1 402 ? -14.222 2.620 6.560 1.00 97.00 402 PHE A N 1
ATOM 3220 C CA . PHE A 1 402 ? -13.617 3.888 6.153 1.00 97.00 402 PHE A CA 1
ATOM 3221 C C . PHE A 1 402 ? -12.614 3.642 5.030 1.00 97.00 402 PHE A C 1
ATOM 3223 O O . PHE A 1 402 ? -11.656 2.896 5.215 1.00 97.00 402 PHE A O 1
ATOM 3230 N N . LEU A 1 403 ? -12.800 4.296 3.887 1.00 97.62 403 LEU A N 1
ATOM 3231 C CA . LEU A 1 403 ? -11.887 4.229 2.752 1.00 97.62 403 LEU A CA 1
ATOM 3232 C C . LEU A 1 403 ? -11.171 5.565 2.560 1.00 97.62 403 LEU A C 1
ATOM 3234 O O . LEU A 1 403 ? -11.808 6.612 2.428 1.00 97.62 403 LEU A O 1
ATOM 3238 N N . PHE A 1 404 ? -9.843 5.503 2.504 1.00 97.88 404 PHE A N 1
ATOM 3239 C CA . PHE A 1 404 ? -8.951 6.630 2.271 1.00 97.88 404 PHE A CA 1
ATOM 3240 C C . PHE A 1 404 ? -8.128 6.372 1.001 1.00 97.88 404 PHE A C 1
ATOM 3242 O O . PHE A 1 404 ? -7.255 5.508 0.993 1.00 97.88 404 PHE A O 1
ATOM 3249 N N . GLY A 1 405 ? -8.393 7.109 -0.077 1.00 97.38 405 GLY A N 1
ATOM 3250 C CA . GLY A 1 405 ? -7.630 7.036 -1.326 1.00 97.38 405 GLY A CA 1
ATOM 3251 C C . GLY A 1 405 ? -6.426 7.977 -1.322 1.00 97.38 405 GLY A C 1
ATOM 3252 O O . GLY A 1 405 ? -6.604 9.191 -1.330 1.00 97.38 405 GLY A O 1
ATOM 3253 N N . GLY A 1 406 ? -5.207 7.444 -1.348 1.00 96.88 406 GLY A N 1
ATOM 3254 C CA . GLY A 1 406 ? -3.975 8.230 -1.264 1.00 96.88 406 GLY A CA 1
ATOM 3255 C C . GLY A 1 406 ? -2.840 7.724 -2.159 1.00 96.88 406 GLY A C 1
ATOM 3256 O O . GLY A 1 406 ? -3.035 7.103 -3.208 1.00 96.88 406 GLY A O 1
ATOM 3257 N N . HIS A 1 407 ? -1.618 8.029 -1.743 1.00 95.44 407 HIS A N 1
ATOM 3258 C CA . HIS A 1 407 ? -0.383 7.783 -2.478 1.00 95.44 407 HIS A CA 1
ATOM 3259 C C . HIS A 1 407 ? 0.546 6.802 -1.747 1.00 95.44 407 HIS A C 1
ATOM 3261 O O . HIS A 1 407 ? 0.408 6.535 -0.552 1.00 95.44 407 HIS A O 1
ATOM 3267 N N . ASP A 1 408 ? 1.563 6.322 -2.462 1.00 91.62 408 ASP A N 1
ATOM 3268 C CA . ASP A 1 408 ? 2.754 5.694 -1.867 1.00 91.62 408 ASP A CA 1
ATOM 3269 C C . ASP A 1 408 ? 3.354 6.575 -0.762 1.00 91.62 408 ASP A C 1
ATOM 3271 O O . ASP A 1 408 ? 3.620 6.090 0.339 1.00 91.62 408 ASP A O 1
ATOM 3275 N N . GLY A 1 409 ? 3.452 7.883 -1.019 1.00 92.00 409 GLY A N 1
ATOM 3276 C CA . GLY A 1 409 ? 3.888 8.890 -0.049 1.00 92.00 409 GLY A CA 1
ATOM 3277 C C . GLY A 1 409 ? 2.998 9.037 1.195 1.00 92.00 409 GLY A C 1
ATOM 3278 O O . GLY A 1 409 ? 3.408 9.704 2.141 1.00 92.00 409 GLY A O 1
ATOM 3279 N N . ASN A 1 410 ? 1.811 8.417 1.236 1.00 95.25 410 ASN A N 1
ATOM 3280 C CA . ASN A 1 410 ? 0.989 8.304 2.446 1.00 95.25 410 ASN A CA 1
ATOM 3281 C C . ASN A 1 410 ? 1.202 6.965 3.150 1.00 95.25 410 ASN A C 1
ATOM 3283 O O . ASN A 1 410 ? 1.356 6.935 4.369 1.00 95.25 410 ASN A O 1
ATOM 3287 N N . ILE A 1 411 ? 1.232 5.866 2.391 1.00 95.50 411 ILE A N 1
ATOM 3288 C CA . ILE A 1 411 ? 1.419 4.523 2.947 1.00 95.50 411 ILE A CA 1
ATOM 3289 C C . ILE A 1 411 ? 2.766 4.415 3.656 1.00 95.50 411 ILE A C 1
ATOM 3291 O O . ILE A 1 411 ? 2.814 3.950 4.792 1.00 95.50 411 ILE A O 1
ATOM 3295 N N . TRP A 1 412 ? 3.850 4.865 3.023 1.00 93.12 412 TRP A N 1
ATOM 3296 C CA . TRP A 1 412 ? 5.189 4.707 3.584 1.00 93.12 412 TRP A CA 1
ATOM 3297 C C . TRP A 1 412 ? 5.343 5.339 4.976 1.00 93.12 412 TRP A C 1
ATOM 3299 O O . TRP A 1 412 ? 5.688 4.615 5.918 1.00 93.12 412 TRP A O 1
ATOM 3309 N N . PRO A 1 413 ? 5.055 6.643 5.172 1.00 94.94 413 PRO A N 1
ATOM 3310 C CA . PRO A 1 413 ? 5.161 7.246 6.494 1.00 94.94 413 PRO A CA 1
ATOM 3311 C C . PRO A 1 413 ? 4.165 6.657 7.497 1.00 94.94 413 PRO A C 1
ATOM 3313 O O . PRO A 1 413 ? 4.515 6.574 8.669 1.00 94.94 413 PRO A O 1
ATOM 3316 N N . VAL A 1 414 ? 2.971 6.212 7.080 1.00 96.75 414 VAL A N 1
ATOM 3317 C CA . VAL A 1 414 ? 2.021 5.534 7.982 1.00 96.75 414 VAL A CA 1
ATOM 3318 C C . VAL A 1 414 ? 2.585 4.200 8.467 1.00 96.75 414 VAL A C 1
ATOM 3320 O O . VAL A 1 414 ? 2.604 3.958 9.668 1.00 96.75 414 VAL A O 1
ATOM 3323 N N . VAL A 1 415 ? 3.089 3.343 7.577 1.00 95.88 415 VAL A N 1
ATOM 3324 C CA . VAL A 1 415 ? 3.637 2.035 7.974 1.00 95.88 415 VAL A CA 1
ATOM 3325 C C . VAL A 1 415 ? 4.877 2.213 8.857 1.00 95.88 415 VAL A C 1
ATOM 3327 O O . VAL A 1 415 ? 4.956 1.596 9.922 1.00 95.88 415 VAL A O 1
ATOM 3330 N N . SER A 1 416 ? 5.759 3.158 8.502 1.00 94.69 416 SER A N 1
ATOM 3331 C CA . SER A 1 416 ? 6.897 3.566 9.341 1.00 94.69 416 SER A CA 1
ATOM 3332 C C . SER A 1 416 ? 6.450 4.055 10.721 1.00 94.69 416 SER A C 1
ATOM 3334 O O . SER A 1 416 ? 7.001 3.623 11.736 1.00 94.69 416 SER A O 1
ATOM 3336 N N . ALA A 1 417 ? 5.407 4.894 10.786 1.00 95.75 417 ALA A N 1
ATOM 3337 C CA . ALA A 1 417 ? 4.823 5.347 12.045 1.00 95.75 417 ALA A CA 1
ATOM 3338 C C . ALA A 1 417 ? 4.315 4.179 12.890 1.00 95.75 417 ALA A C 1
ATOM 3340 O O . ALA A 1 417 ? 4.452 4.207 14.099 1.00 95.75 417 ALA A O 1
ATOM 3341 N N . LEU A 1 418 ? 3.775 3.122 12.289 1.00 94.62 418 LEU A N 1
ATOM 3342 C CA . LEU A 1 418 ? 3.306 1.949 13.029 1.00 94.62 418 LEU A CA 1
ATOM 3343 C C . LEU A 1 418 ? 4.441 1.017 13.491 1.00 94.62 418 LEU A C 1
ATOM 3345 O O . LEU A 1 418 ? 4.179 -0.080 13.975 1.00 94.62 418 LEU A O 1
ATOM 3349 N N . GLY A 1 419 ? 5.697 1.459 13.383 1.00 82.75 419 GLY A N 1
ATOM 3350 C CA . GLY A 1 419 ? 6.870 0.748 13.887 1.00 82.75 419 GLY A CA 1
ATOM 3351 C C . GLY A 1 419 ? 7.429 -0.288 12.918 1.00 82.75 419 GLY A C 1
ATOM 3352 O O . GLY A 1 419 ? 8.324 -1.041 13.293 1.00 82.75 419 GLY A O 1
ATOM 3353 N N . THR A 1 420 ? 6.935 -0.324 11.678 1.00 77.00 420 THR A N 1
ATOM 3354 C CA . THR A 1 420 ? 7.386 -1.269 10.655 1.00 77.00 420 THR A CA 1
ATOM 3355 C C . THR A 1 420 ? 7.974 -0.495 9.475 1.00 77.00 420 THR A C 1
ATOM 3357 O O . THR A 1 420 ? 7.306 0.332 8.867 1.00 77.00 420 THR A O 1
ATOM 3360 N N . GLY A 1 421 ? 9.244 -0.720 9.139 1.00 79.88 421 GLY A N 1
ATOM 3361 C CA . GLY A 1 421 ? 9.796 -0.229 7.870 1.00 79.88 421 GLY A CA 1
ATOM 3362 C C . GLY A 1 421 ? 9.215 -1.014 6.690 1.00 79.88 421 GLY A C 1
ATOM 3363 O O . GLY A 1 421 ? 8.854 -2.180 6.845 1.00 79.88 421 GLY A O 1
ATOM 3364 N N . LEU A 1 422 ? 9.139 -0.405 5.506 1.00 81.69 422 LEU A N 1
ATOM 3365 C CA . LEU A 1 422 ? 8.737 -1.116 4.292 1.00 81.69 422 LEU A CA 1
ATOM 3366 C C . LEU A 1 422 ? 9.969 -1.616 3.536 1.00 81.69 422 LEU A C 1
ATOM 3368 O O . LEU A 1 422 ? 10.820 -0.809 3.184 1.00 81.69 422 LEU A O 1
ATOM 3372 N N . PRO A 1 423 ? 10.079 -2.910 3.193 1.00 74.06 423 PRO A N 1
ATOM 3373 C CA . PRO A 1 423 ? 11.240 -3.395 2.446 1.00 74.06 423 PRO A CA 1
ATOM 3374 C C . PRO A 1 423 ? 11.343 -2.766 1.045 1.00 74.06 423 PRO A C 1
ATOM 3376 O O . PRO A 1 423 ? 12.436 -2.679 0.488 1.00 74.06 423 PRO A O 1
ATOM 3379 N N . GLN A 1 424 ? 10.220 -2.301 0.489 1.00 81.00 424 GLN A N 1
ATOM 3380 C CA . GLN A 1 424 ? 10.118 -1.717 -0.845 1.00 81.00 424 GLN A CA 1
ATOM 3381 C C . GLN A 1 424 ? 8.968 -0.708 -0.938 1.00 81.00 424 GLN A C 1
ATOM 3383 O O . GLN A 1 424 ? 8.057 -0.721 -0.108 1.00 81.00 424 GLN A O 1
ATOM 3388 N N . ASN A 1 425 ? 8.985 0.111 -1.990 1.00 83.12 425 ASN A N 1
ATOM 3389 C CA . ASN A 1 425 ? 7.907 1.035 -2.321 1.00 83.12 425 ASN A CA 1
ATOM 3390 C C . ASN A 1 425 ? 6.556 0.337 -2.409 1.00 83.12 425 ASN A C 1
ATOM 3392 O O . ASN A 1 425 ? 6.470 -0.713 -3.056 1.00 83.12 425 ASN A O 1
ATOM 3396 N N . PRO A 1 426 ? 5.502 0.921 -1.804 1.00 88.88 426 PRO A N 1
ATOM 3397 C CA . PRO A 1 426 ? 4.139 0.508 -2.067 1.00 88.88 426 PRO A CA 1
ATOM 3398 C C . PRO A 1 426 ? 3.889 0.363 -3.562 1.00 88.88 426 PRO A C 1
ATOM 3400 O O . PRO A 1 426 ? 4.048 1.317 -4.318 1.00 88.88 426 PRO A O 1
ATOM 3403 N N . ILE A 1 427 ? 3.522 -0.843 -3.988 1.00 86.88 427 ILE A N 1
ATOM 3404 C CA . ILE A 1 427 ? 3.132 -1.152 -5.366 1.00 86.88 427 ILE A CA 1
ATOM 3405 C C . ILE A 1 427 ? 1.718 -0.628 -5.630 1.00 86.88 427 ILE A C 1
ATOM 3407 O O . ILE A 1 427 ? 1.069 -0.100 -4.729 1.00 86.88 427 ILE A O 1
ATOM 3411 N N . PHE A 1 428 ? 1.272 -0.613 -6.886 1.00 89.31 428 PHE A N 1
ATOM 3412 C CA . PHE A 1 428 ? -0.065 -0.097 -7.206 1.00 89.31 428 PHE A CA 1
ATOM 3413 C C . PHE A 1 428 ? -1.135 -0.909 -6.473 1.00 89.31 428 PHE A C 1
ATOM 3415 O O . PHE A 1 428 ? -0.945 -2.105 -6.266 1.00 89.31 428 PHE A O 1
ATOM 3422 N N . ALA A 1 429 ? -2.206 -0.247 -6.030 1.00 92.19 429 ALA A N 1
ATOM 3423 C CA . ALA A 1 429 ? -3.236 -0.849 -5.178 1.00 92.19 429 ALA A CA 1
ATOM 3424 C C . ALA A 1 429 ? -2.714 -1.442 -3.845 1.00 92.19 429 ALA A C 1
ATOM 3426 O O . ALA A 1 429 ? -3.420 -2.198 -3.180 1.00 92.19 429 ALA A O 1
ATOM 3427 N N . SER A 1 430 ? -1.491 -1.101 -3.404 1.00 92.19 430 SER A N 1
ATOM 3428 C CA . SER A 1 430 ? -1.065 -1.374 -2.026 1.00 92.19 430 SER A CA 1
ATOM 3429 C C . SER A 1 430 ? -2.041 -0.740 -1.037 1.00 92.19 430 SER A C 1
ATOM 3431 O O . SER A 1 430 ? -2.559 0.349 -1.280 1.00 92.19 430 SER A O 1
ATOM 3433 N N . PHE A 1 431 ? -2.223 -1.361 0.125 1.00 95.88 431 PHE A N 1
ATOM 3434 C CA . PHE A 1 431 ? -3.109 -0.844 1.157 1.00 95.88 431 PHE A CA 1
ATOM 3435 C C . PHE A 1 431 ? -2.570 -1.057 2.572 1.00 95.88 431 PHE A C 1
ATOM 3437 O O . PHE A 1 431 ? -1.814 -1.989 2.853 1.00 95.88 431 PHE A O 1
ATOM 3444 N N . VAL A 1 432 ? -3.011 -0.190 3.480 1.00 97.00 432 VAL A N 1
ATOM 3445 C CA . VAL A 1 432 ? -2.902 -0.362 4.930 1.00 97.00 432 VAL A CA 1
ATOM 3446 C C . VAL A 1 432 ? -4.304 -0.550 5.481 1.00 97.00 432 VAL A C 1
ATOM 3448 O O . VAL A 1 432 ? -5.178 0.281 5.248 1.00 97.00 432 VAL A O 1
ATOM 3451 N N . GLU A 1 433 ? -4.512 -1.624 6.230 1.00 97.06 433 GLU A N 1
ATOM 3452 C CA . GLU A 1 433 ? -5.754 -1.878 6.952 1.00 97.06 433 GLU A CA 1
ATOM 3453 C C . GLU A 1 433 ? -5.520 -1.669 8.447 1.00 97.06 433 GLU A C 1
ATOM 3455 O O . GLU A 1 433 ? -4.553 -2.197 8.995 1.00 97.06 433 GLU A O 1
ATOM 3460 N N . ILE A 1 434 ? -6.422 -0.958 9.123 1.00 97.81 434 ILE A N 1
ATOM 3461 C CA . ILE A 1 434 ? -6.466 -0.893 10.587 1.00 97.81 434 ILE A CA 1
ATOM 3462 C C . ILE A 1 434 ? -7.888 -1.230 11.035 1.00 97.81 434 ILE A C 1
ATOM 3464 O O . ILE A 1 434 ? -8.850 -0.541 10.701 1.00 97.81 434 ILE A O 1
ATOM 3468 N N . SER A 1 435 ? -8.019 -2.302 11.805 1.00 97.50 435 SER A N 1
ATOM 3469 C CA . SER A 1 435 ? -9.295 -2.906 12.180 1.00 97.50 435 SER A CA 1
ATOM 3470 C C . SER A 1 435 ? -9.449 -2.978 13.696 1.00 97.50 435 SER A C 1
ATOM 3472 O O . SER A 1 435 ? -8.508 -3.333 14.407 1.00 97.50 435 SER A O 1
ATOM 3474 N N . VAL A 1 436 ? -10.646 -2.654 14.186 1.00 97.81 436 VAL A N 1
ATOM 3475 C CA . VAL A 1 436 ? -11.028 -2.713 15.601 1.00 97.81 436 VAL A CA 1
ATOM 3476 C C . VAL A 1 436 ? -11.849 -3.961 15.858 1.00 97.81 436 VAL A C 1
ATOM 3478 O O . VAL A 1 436 ? -12.859 -4.198 15.195 1.00 97.81 436 VAL A O 1
ATOM 3481 N N . TYR A 1 437 ? -11.437 -4.721 16.864 1.00 97.75 437 TYR A N 1
ATOM 3482 C CA . TYR A 1 437 ? -12.102 -5.934 17.300 1.00 97.75 437 TYR A CA 1
ATOM 3483 C C . TYR A 1 437 ? -12.591 -5.808 18.742 1.00 97.75 437 TYR A C 1
ATOM 3485 O O . TYR A 1 437 ? -11.848 -5.349 19.610 1.00 97.75 437 TYR A O 1
ATOM 3493 N N . ASP A 1 438 ? -13.809 -6.271 19.006 1.00 97.81 438 ASP A N 1
ATOM 3494 C CA . ASP A 1 438 ? -14.341 -6.466 20.355 1.00 97.81 438 ASP A CA 1
ATOM 3495 C C . ASP A 1 438 ? -14.055 -7.877 20.858 1.00 97.81 438 ASP A C 1
ATOM 3497 O O . ASP A 1 438 ? -14.233 -8.855 20.127 1.00 97.81 438 ASP A O 1
ATOM 3501 N N . LYS A 1 439 ? -13.669 -7.981 22.128 1.00 97.69 439 LYS A N 1
ATOM 3502 C CA . LYS A 1 439 ? -13.694 -9.232 22.879 1.00 97.69 439 LYS A CA 1
ATOM 3503 C C . LYS A 1 439 ? -14.267 -8.990 24.267 1.00 97.69 439 LYS A C 1
ATOM 3505 O O . LYS A 1 439 ? -13.550 -8.650 25.204 1.00 97.69 439 LYS A O 1
ATOM 3510 N N . GLY A 1 440 ? -15.573 -9.202 24.402 1.00 96.38 440 GLY A N 1
ATOM 3511 C CA . GLY A 1 440 ? -16.258 -9.100 25.690 1.00 96.38 440 GLY A CA 1
ATOM 3512 C C . GLY A 1 440 ? -16.357 -7.664 26.207 1.00 96.38 440 GLY A C 1
ATOM 3513 O O . GLY A 1 440 ? -16.353 -7.465 27.420 1.00 96.38 440 GLY A O 1
ATOM 3514 N N . GLY A 1 441 ? -16.438 -6.680 25.305 1.00 96.81 441 GLY A N 1
ATOM 3515 C CA . GLY A 1 441 ? -16.480 -5.250 25.623 1.00 96.81 441 GLY A CA 1
ATOM 3516 C C . GLY A 1 441 ? -15.123 -4.545 25.552 1.00 96.81 441 GLY A C 1
ATOM 3517 O O . GLY A 1 441 ? -15.084 -3.322 25.401 1.00 96.81 441 GLY A O 1
ATOM 3518 N N . ASP A 1 442 ? -14.018 -5.292 25.621 1.00 97.81 442 ASP A N 1
ATOM 3519 C CA . ASP A 1 442 ? -12.672 -4.749 25.444 1.00 97.81 442 ASP A CA 1
ATOM 3520 C C . ASP A 1 442 ? -12.341 -4.609 23.951 1.00 97.81 442 ASP A C 1
ATOM 3522 O O . ASP A 1 442 ? -12.615 -5.512 23.156 1.00 97.81 442 ASP A O 1
ATOM 3526 N N . LYS A 1 443 ? -11.729 -3.481 23.568 1.00 98.12 443 LYS A N 1
ATOM 3527 C CA . LYS A 1 443 ? -11.414 -3.150 22.168 1.00 98.12 443 LYS A CA 1
ATOM 3528 C C . LYS A 1 443 ? -9.931 -3.317 21.859 1.00 98.12 443 LYS A C 1
ATOM 3530 O O . LYS A 1 443 ? -9.075 -2.789 22.575 1.00 98.12 443 LYS A O 1
ATOM 3535 N N . PHE A 1 444 ? -9.640 -3.961 20.737 1.00 98.19 444 PHE A N 1
ATOM 3536 C CA . PHE A 1 444 ? -8.290 -4.267 20.271 1.00 98.19 444 PHE A CA 1
ATOM 3537 C C . PHE A 1 444 ? -8.093 -3.850 18.818 1.00 98.19 444 PHE A C 1
ATOM 3539 O O . PHE A 1 444 ? -9.051 -3.779 18.053 1.00 98.19 444 PHE A O 1
ATOM 3546 N N . VAL A 1 445 ? -6.847 -3.585 18.440 1.00 97.94 445 VAL A N 1
ATOM 3547 C CA . VAL A 1 445 ? -6.452 -3.160 17.099 1.00 97.94 445 VAL A CA 1
ATOM 3548 C C . VAL A 1 445 ? -5.625 -4.250 16.436 1.00 97.94 445 VAL A C 1
ATOM 3550 O O . VAL A 1 445 ? -4.688 -4.790 17.023 1.00 97.94 445 VAL A O 1
ATOM 3553 N N . TYR A 1 446 ? -5.966 -4.521 15.184 1.00 96.69 446 TYR A N 1
ATOM 3554 C CA . TYR A 1 446 ? -5.142 -5.243 14.228 1.00 96.69 446 TYR A CA 1
ATOM 3555 C C . TYR A 1 446 ? -4.774 -4.282 13.100 1.00 96.69 446 TYR A C 1
ATOM 3557 O O . TYR A 1 446 ? -5.641 -3.557 12.614 1.00 96.69 446 TYR A O 1
ATOM 3565 N N . ALA A 1 447 ? -3.515 -4.287 12.675 1.00 96.62 447 ALA A N 1
ATOM 3566 C CA . ALA A 1 447 ? -3.073 -3.528 11.515 1.00 96.62 447 ALA A CA 1
ATOM 3567 C C . ALA A 1 447 ? -2.346 -4.446 10.532 1.00 96.62 447 ALA A C 1
ATOM 3569 O O . ALA A 1 447 ? -1.624 -5.355 10.948 1.00 96.62 447 ALA A O 1
ATOM 3570 N N . SER A 1 448 ? -2.523 -4.206 9.236 1.00 94.81 448 SER A N 1
ATOM 3571 C CA . SER A 1 448 ? -1.823 -4.937 8.183 1.00 94.81 448 SER A CA 1
ATOM 3572 C C . SER A 1 448 ? -1.374 -4.017 7.053 1.00 94.81 448 SER A C 1
ATOM 3574 O O . SER A 1 448 ? -1.969 -2.965 6.816 1.00 94.81 448 SER A O 1
ATOM 3576 N N . TYR A 1 449 ? -0.323 -4.430 6.351 1.00 93.44 449 TYR A N 1
ATOM 3577 C CA . TYR A 1 449 ? 0.107 -3.858 5.083 1.00 93.44 449 TYR A CA 1
ATOM 3578 C C . TYR A 1 449 ? 0.060 -4.946 4.012 1.00 93.44 449 TYR A C 1
ATOM 3580 O O . TYR A 1 449 ? 0.707 -5.989 4.148 1.00 93.44 449 TYR A O 1
ATOM 3588 N N . ASN A 1 450 ? -0.733 -4.727 2.962 1.00 90.44 450 ASN A N 1
ATOM 3589 C CA . ASN A 1 450 ? -0.997 -5.714 1.910 1.00 90.44 450 ASN A CA 1
ATOM 3590 C C . ASN A 1 450 ? -1.421 -7.091 2.467 1.00 90.44 450 ASN A C 1
ATOM 3592 O O . ASN A 1 450 ? -1.043 -8.134 1.936 1.00 90.44 450 ASN A O 1
ATOM 3596 N N . GLY A 1 451 ? -2.174 -7.099 3.574 1.00 87.00 451 GLY A N 1
ATOM 3597 C CA . GLY A 1 451 ? -2.632 -8.318 4.247 1.00 87.00 451 GLY A CA 1
ATOM 3598 C C . GLY A 1 451 ? -1.632 -8.945 5.226 1.00 87.00 451 GLY A C 1
ATOM 3599 O O . GLY A 1 451 ? -2.012 -9.788 6.037 1.00 87.00 451 GLY A O 1
ATOM 3600 N N . ASN A 1 452 ? -0.373 -8.500 5.228 1.00 85.19 452 ASN A N 1
ATOM 3601 C CA . ASN A 1 452 ? 0.626 -8.944 6.197 1.00 85.19 452 ASN A CA 1
ATOM 3602 C C . ASN A 1 452 ? 0.483 -8.159 7.500 1.00 85.19 452 ASN A C 1
ATOM 3604 O O . ASN A 1 452 ? 0.489 -6.928 7.488 1.00 85.19 452 ASN A O 1
ATOM 3608 N N . ALA A 1 453 ? 0.365 -8.864 8.626 1.00 91.81 453 ALA A N 1
ATOM 3609 C CA . ALA A 1 453 ? 0.229 -8.237 9.937 1.00 91.81 453 ALA A CA 1
ATOM 3610 C C . ALA A 1 453 ? 1.434 -7.333 10.253 1.00 91.81 453 ALA A C 1
ATOM 3612 O O . ALA A 1 453 ? 2.583 -7.743 10.090 1.00 91.81 453 ALA A O 1
ATOM 3613 N N . LEU A 1 454 ? 1.157 -6.118 10.728 1.00 93.25 454 LEU A N 1
ATOM 3614 C CA . LEU A 1 454 ? 2.172 -5.206 11.249 1.00 93.25 454 LEU A CA 1
ATOM 3615 C C . LEU A 1 454 ? 2.443 -5.514 12.725 1.00 93.25 454 LEU A C 1
ATOM 3617 O O . LEU A 1 454 ? 1.517 -5.812 13.484 1.00 93.25 454 LEU A O 1
ATOM 3621 N N . ASP A 1 455 ? 3.705 -5.411 13.143 1.00 92.81 455 ASP A N 1
ATOM 3622 C CA . ASP A 1 455 ? 4.084 -5.613 14.542 1.00 92.81 455 ASP A CA 1
ATOM 3623 C C . ASP A 1 455 ? 3.815 -4.349 15.371 1.00 92.81 455 ASP A C 1
ATOM 3625 O O . ASP A 1 455 ? 4.560 -3.370 15.327 1.00 92.81 455 ASP A O 1
ATOM 3629 N N . LEU A 1 456 ? 2.746 -4.391 16.168 1.00 94.81 456 LEU A N 1
ATOM 3630 C CA . LEU A 1 456 ? 2.344 -3.298 17.055 1.00 94.81 456 LEU A CA 1
ATOM 3631 C C . LEU A 1 456 ? 2.957 -3.400 18.465 1.00 94.81 456 LEU A C 1
ATOM 3633 O O . LEU A 1 456 ? 2.573 -2.627 19.345 1.00 94.81 456 LEU A O 1
ATOM 3637 N N . SER A 1 457 ? 3.893 -4.324 18.715 1.00 92.00 457 SER A N 1
ATOM 3638 C CA . SER A 1 457 ? 4.477 -4.566 20.045 1.00 92.00 457 SER A CA 1
ATOM 3639 C C . SER A 1 457 ? 5.154 -3.330 20.646 1.00 92.00 457 SER A C 1
ATOM 3641 O O . SER A 1 457 ? 5.013 -3.057 21.843 1.00 92.00 457 SER A O 1
ATOM 3643 N N . SER A 1 458 ? 5.828 -2.535 19.809 1.00 91.00 458 SER A N 1
ATOM 3644 C CA . SER A 1 458 ? 6.473 -1.276 20.206 1.00 91.00 458 SER A CA 1
ATOM 3645 C C . SER A 1 458 ? 5.472 -0.204 20.657 1.00 91.00 458 SER A C 1
ATOM 3647 O O . SER A 1 458 ? 5.804 0.635 21.494 1.00 91.00 458 SER A O 1
ATOM 3649 N N . ILE A 1 459 ? 4.236 -0.265 20.153 1.00 93.94 459 ILE A N 1
ATOM 3650 C CA . ILE A 1 459 ? 3.135 0.636 20.510 1.00 93.94 459 ILE A CA 1
ATOM 3651 C C . ILE A 1 459 ? 2.416 0.131 21.764 1.00 93.94 459 ILE A C 1
ATOM 3653 O O . ILE A 1 459 ? 2.093 0.905 22.662 1.00 93.94 459 ILE A O 1
ATOM 3657 N N . SER A 1 460 ? 2.166 -1.175 21.839 1.00 91.81 460 SER A N 1
ATOM 3658 C CA . SER A 1 460 ? 1.345 -1.798 22.880 1.00 91.81 460 SER A CA 1
ATOM 3659 C C . SER A 1 460 ? 2.102 -2.152 24.165 1.00 91.81 460 SER A C 1
ATOM 3661 O O . SER A 1 460 ? 1.505 -2.678 25.110 1.00 91.81 460 SER A O 1
ATOM 3663 N N . GLY A 1 461 ? 3.420 -1.930 24.197 1.00 88.50 461 GLY A N 1
ATOM 3664 C CA . GLY A 1 461 ? 4.278 -2.376 25.293 1.00 88.50 461 GLY A CA 1
ATOM 3665 C C . GLY A 1 461 ? 4.346 -3.903 25.404 1.00 88.50 461 GLY A C 1
ATOM 3666 O O . GLY A 1 461 ? 4.392 -4.428 26.515 1.00 88.50 461 GLY A O 1
ATOM 3667 N N . ASN A 1 462 ? 4.350 -4.604 24.263 1.00 88.31 462 ASN A N 1
ATOM 3668 C CA . ASN A 1 462 ? 4.271 -6.068 24.117 1.00 88.31 462 ASN A CA 1
ATOM 3669 C C . ASN A 1 462 ? 2.910 -6.704 24.458 1.00 88.31 462 ASN A C 1
ATOM 3671 O O . ASN A 1 462 ? 2.835 -7.915 24.666 1.00 88.31 462 ASN A O 1
ATOM 3675 N N . SER A 1 463 ? 1.830 -5.921 24.516 1.00 87.25 463 SER A N 1
ATOM 3676 C CA . SER A 1 463 ? 0.478 -6.493 24.576 1.00 87.25 463 SER A CA 1
ATOM 3677 C C . SER A 1 463 ? 0.057 -6.965 23.182 1.00 87.25 463 SER A C 1
ATOM 3679 O O . SER A 1 463 ? 0.088 -6.178 22.236 1.00 87.25 463 SER A O 1
ATOM 3681 N N . ASP A 1 464 ? -0.349 -8.226 23.053 1.00 89.06 464 ASP A N 1
ATOM 3682 C CA . ASP A 1 464 ? -0.841 -8.805 21.800 1.00 89.06 464 ASP A CA 1
ATOM 3683 C C . ASP A 1 464 ? -2.207 -9.482 22.040 1.00 89.06 464 ASP A C 1
ATOM 3685 O O . ASP A 1 464 ? -2.274 -10.446 22.815 1.00 89.06 464 ASP A O 1
ATOM 3689 N N . PRO A 1 465 ? -3.313 -8.976 21.455 1.00 94.69 465 PRO A N 1
ATOM 3690 C CA . PRO A 1 465 ? -3.390 -7.837 20.528 1.00 94.69 465 PRO A CA 1
ATOM 3691 C C . PRO A 1 465 ? -3.280 -6.457 21.208 1.00 94.69 465 PRO A C 1
ATOM 3693 O O . PRO A 1 465 ? -3.453 -6.317 22.420 1.00 94.69 465 PRO A O 1
ATOM 3696 N N . CYS A 1 466 ? -3.010 -5.414 20.413 1.00 97.38 466 CYS A N 1
ATOM 3697 C CA . CYS A 1 466 ? -2.840 -4.036 20.889 1.00 97.38 466 CYS A CA 1
ATOM 3698 C C . CYS A 1 466 ? -4.175 -3.438 21.389 1.00 97.38 466 CYS A C 1
ATOM 3700 O O . CYS A 1 466 ? -5.127 -3.389 20.608 1.00 97.38 466 CYS A O 1
ATOM 3702 N N . PRO A 1 467 ? -4.292 -2.950 22.641 1.00 98.12 467 PRO A N 1
ATOM 3703 C CA . PRO A 1 467 ? -5.515 -2.290 23.108 1.00 98.12 467 PRO A CA 1
ATOM 3704 C C . PRO A 1 467 ? -5.808 -0.990 22.344 1.00 98.12 467 PRO A C 1
ATOM 3706 O O . PRO A 1 467 ? -4.914 -0.162 22.155 1.00 98.12 467 PRO A O 1
ATOM 3709 N N . LEU A 1 468 ? -7.075 -0.755 21.979 1.00 97.94 468 LEU A N 1
ATOM 3710 C CA . LEU A 1 468 ? -7.482 0.424 21.199 1.00 97.94 468 LEU A CA 1
ATOM 3711 C C . LEU A 1 468 ? -7.093 1.743 21.878 1.00 97.94 468 LEU A C 1
ATOM 3713 O O . LEU A 1 468 ? -6.539 2.622 21.227 1.00 97.94 468 LEU A O 1
ATOM 3717 N N . ALA A 1 469 ? -7.318 1.869 23.188 1.00 97.50 469 ALA A N 1
ATOM 3718 C CA . ALA A 1 469 ? -6.984 3.089 23.924 1.00 97.50 469 ALA A CA 1
ATOM 3719 C C . ALA A 1 469 ? -5.477 3.412 23.867 1.00 97.50 469 ALA A C 1
ATOM 3721 O O . ALA A 1 469 ? -5.092 4.569 23.695 1.00 97.50 469 ALA A O 1
ATOM 3722 N N . THR A 1 470 ? -4.623 2.386 23.958 1.00 97.44 470 THR A N 1
ATOM 3723 C CA . THR A 1 470 ? -3.166 2.523 23.825 1.00 97.44 470 THR A CA 1
ATOM 3724 C C . THR A 1 470 ? -2.788 2.964 22.414 1.00 97.44 470 THR A C 1
ATOM 3726 O O . THR A 1 470 ? -2.006 3.899 22.248 1.00 97.44 470 THR A O 1
ATOM 3729 N N . PHE A 1 471 ? -3.395 2.351 21.396 1.00 97.81 471 PHE A N 1
ATOM 3730 C CA . PHE A 1 471 ? -3.175 2.710 19.998 1.00 97.81 471 PHE A CA 1
ATOM 3731 C C . PHE A 1 471 ? -3.586 4.161 19.695 1.00 97.81 471 PHE A C 1
ATOM 3733 O O . PHE A 1 471 ? -2.820 4.921 19.114 1.00 97.81 471 PHE A O 1
ATOM 3740 N N . GLN A 1 472 ? -4.759 4.598 20.156 1.00 97.50 472 GLN A N 1
ATOM 3741 C CA . GLN A 1 472 ? -5.252 5.969 19.961 1.00 97.50 472 GLN A CA 1
ATOM 3742 C C . GLN A 1 472 ? -4.373 7.016 20.662 1.00 97.50 472 GLN A C 1
ATOM 3744 O O . GLN A 1 472 ? -4.105 8.096 20.119 1.00 97.50 472 GLN A O 1
ATOM 3749 N N . GLN A 1 473 ? -3.877 6.692 21.861 1.00 96.75 473 GLN A N 1
ATOM 3750 C CA . GLN A 1 473 ? -2.907 7.530 22.561 1.00 96.75 473 GLN A CA 1
ATOM 3751 C C . GLN A 1 473 ? -1.602 7.648 21.763 1.00 96.75 473 GLN A C 1
ATOM 3753 O O . GLN A 1 473 ? -1.037 8.741 21.681 1.00 96.75 473 GLN A O 1
ATOM 3758 N N . TYR A 1 474 ? -1.148 6.552 21.151 1.00 96.62 474 TYR A N 1
ATOM 3759 C CA . TYR A 1 474 ? 0.019 6.548 20.277 1.00 96.62 474 TYR A CA 1
ATOM 3760 C C . TYR A 1 474 ? -0.181 7.422 19.036 1.00 96.62 474 TYR A C 1
ATOM 3762 O O . TYR A 1 474 ? 0.657 8.279 18.771 1.00 96.62 474 TYR A O 1
ATOM 3770 N N . LEU A 1 475 ? -1.308 7.294 18.323 1.00 96.25 475 LEU A N 1
ATOM 3771 C CA . LEU A 1 475 ? -1.598 8.136 17.153 1.00 96.25 475 LEU A CA 1
ATOM 3772 C C . LEU A 1 475 ? -1.530 9.635 17.494 1.00 96.25 475 LEU A C 1
ATOM 3774 O O . LEU A 1 475 ? -1.013 10.429 16.710 1.00 96.25 475 LEU A O 1
ATOM 3778 N N . THR A 1 476 ? -1.988 10.005 18.693 1.00 94.81 476 THR A N 1
ATOM 3779 C CA . THR A 1 476 ? -2.007 11.395 19.176 1.00 94.81 476 THR A CA 1
ATOM 3780 C C . THR A 1 476 ? -0.621 11.908 19.574 1.00 94.81 476 THR A C 1
ATOM 3782 O O . THR A 1 476 ? -0.246 13.031 19.230 1.00 94.81 476 THR A O 1
ATOM 3785 N N . ASN A 1 477 ? 0.133 11.109 20.331 1.00 94.75 477 ASN A N 1
ATOM 3786 C CA . ASN A 1 477 ? 1.363 11.562 20.988 1.00 94.75 477 ASN A CA 1
ATOM 3787 C C . ASN A 1 477 ? 2.634 11.233 20.199 1.00 94.75 477 ASN A C 1
ATOM 3789 O O . ASN A 1 477 ? 3.659 11.883 20.405 1.00 94.75 477 ASN A O 1
ATOM 3793 N N . GLY A 1 478 ? 2.557 10.250 19.305 1.00 93.56 478 GLY A N 1
ATOM 3794 C CA . GLY A 1 478 ? 3.684 9.715 18.560 1.00 93.56 478 GLY A CA 1
ATOM 3795 C C . GLY A 1 478 ? 4.617 8.836 19.390 1.00 93.56 478 GLY A C 1
ATOM 3796 O O . GLY A 1 478 ? 4.435 8.669 20.602 1.00 93.56 478 GLY A O 1
ATOM 3797 N N . PRO A 1 479 ? 5.637 8.255 18.738 1.00 91.69 479 PRO A N 1
ATOM 3798 C CA . PRO A 1 479 ? 6.688 7.520 19.424 1.00 91.69 479 PRO A CA 1
ATOM 3799 C C . PRO A 1 479 ? 7.566 8.470 20.245 1.00 91.69 479 PRO A C 1
ATOM 3801 O O . PRO A 1 479 ? 7.730 9.647 19.910 1.00 91.69 479 PRO A O 1
ATOM 3804 N N . SER A 1 480 ? 8.186 7.943 21.305 1.00 80.50 480 SER A N 1
ATOM 3805 C CA . SER A 1 480 ? 9.217 8.693 22.022 1.00 80.50 480 SER A CA 1
ATOM 3806 C C . SER A 1 480 ? 10.381 9.016 21.084 1.00 80.50 480 SER A C 1
ATOM 3808 O O . SER A 1 480 ? 10.828 8.179 20.303 1.00 80.50 480 SER A O 1
ATOM 3810 N N . THR A 1 481 ? 10.911 10.232 21.192 1.00 76.31 481 THR A N 1
ATOM 3811 C CA . THR A 1 481 ? 12.090 10.672 20.435 1.00 76.31 481 THR A CA 1
ATOM 3812 C C . THR A 1 481 ? 13.398 10.116 21.000 1.00 76.31 481 THR A C 1
ATOM 3814 O O . THR A 1 481 ? 14.441 10.266 20.372 1.00 76.31 481 THR A O 1
ATOM 3817 N N . THR A 1 482 ? 13.364 9.504 22.190 1.00 66.56 482 THR A N 1
ATOM 3818 C CA . THR A 1 482 ? 14.547 8.982 22.893 1.00 66.56 482 THR A CA 1
ATOM 3819 C C . THR A 1 482 ? 14.690 7.466 22.804 1.00 66.56 482 THR A C 1
ATOM 3821 O O . THR A 1 482 ? 15.602 6.916 23.416 1.00 66.56 482 THR A O 1
ATOM 3824 N N . SER A 1 483 ? 13.766 6.772 22.137 1.00 46.34 483 SER A N 1
ATOM 3825 C CA . SER A 1 483 ? 13.759 5.312 22.058 1.00 46.34 483 SER A CA 1
ATOM 3826 C C . SER A 1 483 ? 14.206 4.838 20.679 1.00 46.34 483 SER A C 1
ATOM 3828 O O . SER A 1 483 ? 13.360 4.683 19.802 1.00 46.34 483 SER A O 1
ATOM 3830 N N . GLN A 1 484 ? 15.513 4.623 20.518 1.00 47.44 484 GLN A N 1
ATOM 3831 C CA . GLN A 1 484 ? 16.146 3.406 19.978 1.00 47.44 484 GLN A CA 1
ATOM 3832 C C . GLN A 1 484 ? 17.657 3.605 19.853 1.00 47.44 484 GLN A C 1
ATOM 3834 O O . GLN A 1 484 ? 18.080 4.628 19.271 1.00 47.44 484 GLN A O 1
#

InterPro domains:
  IPR000560 Histidine phosphatase superfamily, clade-2 [PF00328] (147-424)
  IPR000560 Histidine phosphatase superfamily, clade-2 [cd07061] (146-419)
  IPR029033 Histidine phosphatase superfamily [G3DSA:3.40.50.1240] (141-479)
  IPR029033 Histidine phosphatase superfamily [SSF53254] (144-477)
  IPR050645 Histidine Acid Phosphatase [PTHR11567] (143-475)

pLDDT: mean 81.0, std 16.83, range [33.66, 98.25]

Radius of gyration: 24.43 Å; chains: 1; bounding box: 53×76×52 Å

Organism: NCBI:txid3080537

Foldseek 3Di:
DPPPVPPVVVVPPPPDPPQQVPALPPWDDDPVQWTQDPQQGIWHDPDSNQQWIQHLAVGIWRWDDSYQAWIWIADPLQGTWTAGDVRPPWIQRPVVRFIWHWDDPPPNPDPFFHTWIQTPVLRATATSVLSNLCPDLDDPQDDLKAFFFKEKEWAFFDDAFQDDFQQFDDDPRHQAQDPRRLSSLLQLLLSVLSSCVSRVNDQPFEAAEEEFDVPDVPGHRLLSSSLSSVCSVVVDVGSVPDDYDYDDPVLHLLQFDDLLVPPLLQVQLLVLCPDPLVVVLCVVCCVPPVVVVPVRPRQDDADDDPGPNPVPDPDHPRHPVSLVSLLRNQVSCVVVVHDDGPPDDSVNNNSSQVSVFSSLCSSLVALQNLLRRSLSVLCLVLCVLVQHRSSNPDGRGSGRYYYYRHHLSNVQSPLSNLVDHDNGGQHHRWMKMWIWIDRPNWIFIWIDTSNHTRDNCLQQVNDPGRGSVSVSVCSNPGHDSPDD

Secondary structure (DSSP, 8-state):
---SSTTHHHHHSSS-SSSSTTTTTT-EE-TTSEEEETTTEEEE-S-GGG-EEEETTTEEEEEE-SSSSSEEEEETTTEEEEE-TTTTTEEEETTTTEEEEE--S--TT--SS--EEEETTTTEEEEHHHHT----SS-TT-TT-EEEEEEEEEE---B--SS--TTSPPPSSTTPBPHHHHHHHHHHHHHHHHHHHHTT---SSEEEEESS-TTSSSPPHHHHHHHHHHHHTTS-SSGGG--PBPPPGGG-TTSPPPGGGSHHHHHHHHHHHTSHHHHHHHHHHHHHHHHHHTTSTTS------S-TT-TTSTT--SHHHHHHHHHHHHHHHHHTTPPPPTT--HHHHHHHHHHHHHHHHHHTTSHHHHHHHHHHHHHHHHHHHTTS-TTSSSS----SEEEEEE-HHHHHHHHHHTT---SSPPPTT-EEEEEEEEETTEEEEEEEETTEEP--HHHHTT-SSEEHHHHHHHHHH-S-TT--

Sequence (484 aa):
MKRKILLIALFGALFSLNAKAQLWSGAGGDPNGWKYVSWFGWFWSENEDAGWLYHETLEWMYASSQSQDDIFFWTNDLEWMFSGNGTYPAFYSDSLKKWFLYQTEDISVYSVYPLQWWDFDANLYISRDNLAFQVQPTNPLGNDYTLEKTLVLIRHGQRYPIQNTTNGKQWTMTGELTTTGKMEEQYLGSIFKDKLAALSLTTQNTYITADGNKSATPPSRTVQSAEYFTVGLGLYSTADDVPITSPSESNDPFKGRLYCDNTTANNLVSAAMSSSAWATLESSFTNTYQQRWQTDSGLSTVTFYNSPCNSSTSNDTATSICMYNLADYLQFNWINGDSLPQGFTTQDIVQSWNFFNSTENLIYSHPFVGWWQSKPLLEVFNNALSGKDPMGSGSDNDDVFFLFGGHDGNIWPVVSALGTGLPQNPIFASFVEISVYDKGGDKFVYASYNGNALDLSSISGNSDPCPLATFQQYLTNGPSTTSQ